Protein AF-0000000078664537 (afdb_homodimer)

pLDDT: mean 91.8, std 17.63, range [33.25, 98.94]

Organism: Nitrososphaera gargensis (strain Ga9.2) (NCBI:txid1237085)

Solvent-accessible surface area (backbone atoms only — not comparable to full-atom values): 22397 Å² total; per-residue (Å²): 135,81,82,78,78,78,77,76,77,75,71,75,71,73,67,76,76,74,75,72,78,74,46,28,39,30,35,32,40,77,57,47,43,33,28,43,50,56,51,42,24,48,52,51,14,68,76,68,73,48,90,51,52,49,76,69,45,50,44,78,62,48,54,82,74,40,102,52,52,70,68,54,54,52,50,44,54,52,47,36,38,66,76,41,39,88,70,39,44,57,61,47,87,64,51,12,57,48,40,43,51,43,37,71,75,53,34,43,36,33,36,40,38,68,59,52,76,89,34,45,37,36,52,47,49,45,38,56,75,52,49,51,53,61,38,28,43,37,34,37,64,56,86,74,57,70,58,78,54,96,54,39,33,38,39,37,46,54,64,82,59,46,74,70,51,50,84,90,34,45,62,37,37,34,63,46,52,36,40,69,87,58,88,64,95,46,67,32,81,42,66,66,54,46,51,73,74,102,136,79,81,77,78,78,78,75,76,74,72,73,71,72,68,76,74,74,74,73,77,74,47,29,39,30,34,32,41,77,55,47,44,33,27,42,50,56,51,40,24,48,52,50,14,68,74,69,72,47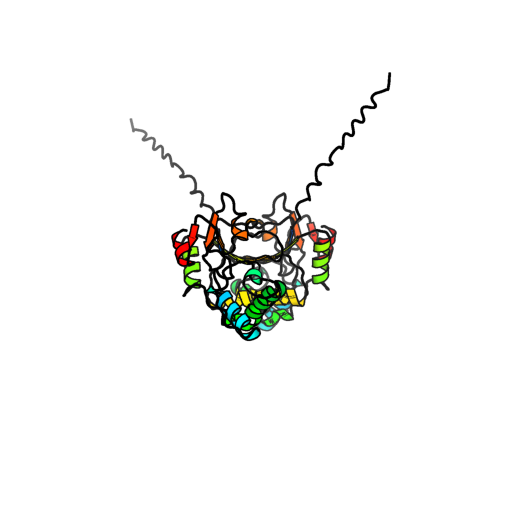,90,50,53,49,76,69,46,49,44,77,60,47,54,82,74,41,101,51,50,72,69,53,54,52,50,45,52,51,46,36,37,66,74,42,40,87,71,40,43,56,62,46,86,64,50,13,57,49,40,45,51,43,36,72,76,53,32,42,35,33,37,41,37,66,60,53,75,88,34,46,35,38,51,48,49,44,38,56,75,52,50,50,54,60,38,26,44,36,34,37,63,56,86,74,56,70,59,76,53,95,54,39,32,37,39,37,46,53,64,82,59,46,74,70,51,50,84,90,35,45,61,37,37,34,61,46,51,36,40,69,86,59,89,64,94,44,68,30,84,43,68,63,54,45,51,72,73,104

Nearest PDB structures (foldseek):
  3iru-assembly1_A  TM=6.437E-01  e=3.151E-05  Oleispira antarctica
  2ioh-assembly1_A  TM=5.961E-01  e=1.647E-04  Bacillus cereus
  4xru-assembly1_D  TM=5.757E-01  e=1.281E-03  Capnocytophaga gingivalis ATCC 33624
  6ux3-assembly1_C  TM=3.620E-01  e=1.830E-01  Enterobacter cloacae subsp. cloacae ATCC 13047
  6gsj-assembly2_2A  TM=4.538E-01  e=5.275E-01  Thermus thermophilus HB8

InterPro domains:
  IPR010708 5'(3')-deoxyribonucleotidase [PF06941] (25-198)
  IPR023214 HAD superfamily [G3DSA:3.40.50.1000] (74-198)
  IPR036412 HAD-like superfamily [SSF56784] (22-198)
  IPR052419 5'(3')-deoxyribonucleotidase-like [PTHR35134] (16-196)

Sequence (396 aa):
MLPIILLTTTTEGKAPKVTEAVKTVAIDVDSVLADVMLVWADEYSKRSGTRVTKKEIIRWDIPTVLPITPDTVYRYFSHVWKHRWREIPPTEPNIGDVTKRIHRKGYRISIITKRERPTVPYVAMWLDLHRVYADELLFIYDSVPKASYPFDVLIDDAPKNLVDITAPKSAILFNQPWNKDFEWPVRVNSLSEAEKLLMLPIILLTTTTEGKAPKVTEAVKTVAIDVDSVLADVMLVWADEYSKRSGTRVTKKEIIRWDIPTVLPITPDTVYRYFSHVWKHRWREIPPTEPNIGDVTKRIHRKGYRISIITKRERPTVPYVAMWLDLHRVYADELLFIYDSVPKASYPFDVLIDDAPKNLVDITAPKSAILFNQPWNKDFEWPVRVNSLSEAEKLL

Structure (mmCIF, N/CA/C/O backbone):
data_AF-0000000078664537-model_v1
#
loop_
_entity.id
_entity.type
_entity.pdbx_description
1 polymer 'Uncharacterized protein'
#
loop_
_atom_site.group_PDB
_atom_site.id
_atom_site.type_symbol
_atom_site.label_atom_id
_atom_site.label_alt_id
_atom_site.label_comp_id
_atom_site.label_asym_id
_atom_site.label_entity_id
_atom_site.label_seq_id
_atom_site.pdbx_PDB_ins_code
_atom_site.Cartn_x
_atom_site.Cartn_y
_atom_site.Cartn_z
_atom_site.occupancy
_atom_site.B_iso_or_equiv
_atom_site.auth_seq_id
_atom_site.auth_comp_id
_atom_site.auth_asym_id
_atom_site.auth_atom_id
_atom_site.pdbx_PDB_model_num
ATOM 1 N N . MET A 1 1 ? 23.266 47.562 -56.031 1 33.25 1 MET A N 1
ATOM 2 C CA . MET A 1 1 ? 22.016 46.938 -55.625 1 33.25 1 MET A CA 1
ATOM 3 C C . MET A 1 1 ? 22.297 45.719 -54.75 1 33.25 1 MET A C 1
ATOM 5 O O . MET A 1 1 ? 22.906 44.75 -55.188 1 33.25 1 MET A O 1
ATOM 9 N N . LEU A 1 2 ? 22.531 45.938 -53.406 1 41.75 2 LEU A N 1
ATOM 10 C CA . LEU A 1 2 ? 22.938 44.969 -52.375 1 41.75 2 LEU A CA 1
ATOM 11 C C . LEU A 1 2 ? 21.828 43.938 -52.156 1 41.75 2 LEU A C 1
ATOM 13 O O . LEU A 1 2 ? 20.672 44.312 -51.969 1 41.75 2 LEU A O 1
ATOM 17 N N . PRO A 1 3 ? 22.031 42.719 -52.625 1 41.09 3 PRO A N 1
ATOM 18 C CA . PRO A 1 3 ? 21.016 41.656 -52.469 1 41.09 3 PRO A CA 1
ATOM 19 C C . PRO A 1 3 ? 20.578 41.438 -51.031 1 41.09 3 PRO A C 1
ATOM 21 O O . PRO A 1 3 ? 21.422 41.438 -50.125 1 41.09 3 PRO A O 1
ATOM 24 N N . ILE A 1 4 ? 19.422 41.938 -50.625 1 41.34 4 ILE A N 1
ATOM 25 C CA . ILE A 1 4 ? 18.781 41.719 -49.344 1 41.34 4 ILE A CA 1
ATOM 26 C C . ILE A 1 4 ? 18.578 40.219 -49.125 1 41.34 4 ILE A C 1
ATOM 28 O O . ILE A 1 4 ? 17.859 39.562 -49.875 1 41.34 4 ILE A O 1
ATOM 32 N N . ILE A 1 5 ? 19.609 39.5 -48.688 1 37.53 5 ILE A N 1
ATOM 33 C CA . ILE A 1 5 ? 19.484 38.125 -48.281 1 37.53 5 ILE A CA 1
ATOM 34 C C . ILE A 1 5 ? 18.422 38 -47.188 1 37.53 5 ILE A C 1
ATOM 36 O O . ILE A 1 5 ? 18.547 38.562 -46.094 1 37.53 5 ILE A O 1
ATOM 40 N N . LEU A 1 6 ? 17.141 37.875 -47.594 1 35.28 6 LEU A N 1
ATOM 41 C CA . LEU A 1 6 ? 16.062 37.5 -46.656 1 35.28 6 LEU A CA 1
ATOM 42 C C . LEU A 1 6 ? 16.359 36.188 -45.969 1 35.28 6 LEU A C 1
ATOM 44 O O . LEU A 1 6 ? 16.438 35.156 -46.594 1 35.28 6 LEU A O 1
ATOM 48 N N . LEU A 1 7 ? 17.172 36.188 -44.875 1 34.5 7 LEU A N 1
ATOM 49 C CA . LEU A 1 7 ? 17.344 35.031 -44.031 1 34.5 7 LEU A CA 1
ATOM 50 C C . LEU A 1 7 ? 16.031 34.625 -43.375 1 34.5 7 LEU A C 1
ATOM 52 O O . LEU A 1 7 ? 15.508 35.375 -42.531 1 34.5 7 LEU A O 1
ATOM 56 N N . THR A 1 8 ? 15.078 34.094 -44.094 1 38.66 8 THR A N 1
ATOM 57 C CA . THR A 1 8 ? 13.914 33.5 -43.438 1 38.66 8 THR A CA 1
ATOM 58 C C . THR A 1 8 ? 14.344 32.344 -42.531 1 38.66 8 THR A C 1
ATOM 60 O O . THR A 1 8 ? 14.828 31.312 -43 1 38.66 8 THR A O 1
ATOM 63 N N . THR A 1 9 ? 14.961 32.594 -41.375 1 38.84 9 THR A N 1
ATOM 64 C CA . THR A 1 9 ? 15.172 31.547 -40.375 1 38.84 9 THR A CA 1
ATOM 65 C C . THR A 1 9 ? 13.836 30.953 -39.938 1 38.84 9 THR A C 1
ATOM 67 O O . THR A 1 9 ? 13.047 31.625 -39.25 1 38.84 9 THR A O 1
ATOM 70 N N . THR A 1 10 ? 13.125 30.172 -40.781 1 40.28 10 THR A N 1
ATOM 71 C CA . THR A 1 10 ? 12.016 29.359 -40.281 1 40.28 10 THR A CA 1
ATOM 72 C C . THR A 1 10 ? 12.477 28.422 -39.156 1 40.28 10 THR A C 1
ATOM 74 O O . THR A 1 10 ? 13.266 27.5 -39.406 1 40.28 10 THR A O 1
ATOM 77 N N . THR A 1 11 ? 12.82 28.969 -38.031 1 38.31 11 THR A N 1
ATOM 78 C CA . THR A 1 11 ? 12.977 28.062 -36.906 1 38.31 11 THR A CA 1
ATOM 79 C C . THR A 1 11 ? 11.734 27.188 -36.719 1 38.31 11 THR A C 1
ATOM 81 O O . THR A 1 11 ? 10.648 27.703 -36.438 1 38.31 11 THR A O 1
ATOM 84 N N . GLU A 1 12 ? 11.555 26.172 -37.594 1 40.75 12 GLU A N 1
ATOM 85 C CA . GLU A 1 12 ? 10.617 25.109 -37.25 1 40.75 12 GLU A CA 1
ATOM 86 C C . GLU A 1 12 ? 10.766 24.688 -35.781 1 40.75 12 GLU A C 1
ATOM 88 O O . GLU A 1 12 ? 11.82 24.188 -35.406 1 40.75 12 GLU A O 1
ATOM 93 N N . GLY A 1 13 ? 10.273 25.516 -34.906 1 34.81 13 GLY A N 1
ATOM 94 C CA . GLY A 1 13 ? 10.164 25.062 -33.531 1 34.81 13 GLY A CA 1
ATOM 95 C C . GLY A 1 13 ? 9.641 23.641 -33.438 1 34.81 13 GLY A C 1
ATOM 96 O O . GLY A 1 13 ? 8.531 23.344 -33.875 1 34.81 13 GLY A O 1
ATOM 97 N N . LYS A 1 14 ? 10.586 22.609 -33.531 1 35.78 14 LYS A N 1
ATOM 98 C CA . LYS A 1 14 ? 10.156 21.25 -33.188 1 35.78 14 LYS A CA 1
ATOM 99 C C . LYS A 1 14 ? 9.211 21.266 -32 1 35.78 14 LYS A C 1
ATOM 101 O O . LYS A 1 14 ? 9.516 21.875 -30.969 1 35.78 14 LYS A O 1
ATOM 106 N N . ALA A 1 15 ? 7.98 20.938 -32.219 1 41.31 15 ALA A N 1
ATOM 107 C CA . ALA A 1 15 ? 6.992 20.75 -31.156 1 41.31 15 ALA A CA 1
ATOM 108 C C . ALA A 1 15 ? 7.613 20.078 -29.938 1 41.31 15 ALA A C 1
ATOM 110 O O . ALA A 1 15 ? 8.469 19.203 -30.062 1 41.31 15 ALA A O 1
ATOM 111 N N . PRO A 1 16 ? 7.594 20.594 -28.828 1 39.12 16 PRO A N 1
ATOM 112 C CA . PRO A 1 16 ? 8.133 19.875 -27.672 1 39.12 16 PRO A CA 1
ATOM 113 C C . PRO A 1 16 ? 7.84 18.391 -27.703 1 39.12 16 PRO A C 1
ATOM 115 O O . PRO A 1 16 ? 6.777 17.969 -28.172 1 39.12 16 PRO A O 1
ATOM 118 N N . LYS A 1 17 ? 8.828 17.516 -27.891 1 37.84 17 LYS A N 1
ATOM 119 C CA . LYS A 1 17 ? 8.672 16.078 -27.781 1 37.84 17 LYS A CA 1
ATOM 120 C C . LYS A 1 17 ? 7.625 15.719 -26.734 1 37.84 17 LYS A C 1
ATOM 122 O O . LYS A 1 17 ? 7.754 16.094 -25.562 1 37.84 17 LYS A O 1
ATOM 127 N N . VAL A 1 18 ? 6.379 15.531 -27.016 1 40.03 18 VAL A N 1
ATOM 128 C CA . VAL A 1 18 ? 5.379 14.961 -26.125 1 40.03 18 VAL A CA 1
ATOM 129 C C . VAL A 1 18 ? 6.035 13.938 -25.188 1 40.03 18 VAL A C 1
ATOM 131 O O . VAL A 1 18 ? 6.562 12.922 -25.656 1 40.03 18 VAL A O 1
ATOM 134 N N . THR A 1 19 ? 6.723 14.258 -24.141 1 47.75 19 THR A N 1
ATOM 135 C CA . THR A 1 19 ? 7.281 13.289 -23.203 1 47.75 19 THR A CA 1
ATOM 136 C C . THR A 1 19 ? 6.312 12.133 -22.969 1 47.75 19 THR A C 1
ATOM 138 O O . THR A 1 19 ? 5.164 12.344 -22.594 1 47.75 19 THR A O 1
ATOM 141 N N . GLU A 1 20 ? 6.34 11.156 -23.812 1 57.5 20 GLU A N 1
ATOM 142 C CA . GLU A 1 20 ? 5.484 9.977 -23.719 1 57.5 20 GLU A CA 1
ATOM 143 C C . GLU A 1 20 ? 5.25 9.578 -22.266 1 57.5 20 GLU A C 1
ATOM 145 O O . GLU A 1 20 ? 6.176 9.594 -21.453 1 57.5 20 GLU A O 1
ATOM 150 N N . ALA A 1 21 ? 3.967 9.547 -21.797 1 73.69 21 ALA A N 1
ATOM 151 C CA . ALA A 1 21 ? 3.566 9.188 -20.438 1 73.69 21 ALA A CA 1
ATOM 152 C C . ALA A 1 21 ? 4.223 7.887 -20 1 73.69 21 ALA A C 1
ATOM 154 O O . ALA A 1 21 ? 4.293 6.926 -20.781 1 73.69 21 ALA A O 1
ATOM 155 N N . VAL A 1 22 ? 5 7.867 -18.891 1 89.25 22 VAL A N 1
ATOM 156 C CA . VAL A 1 22 ? 5.656 6.703 -18.312 1 89.25 22 VAL A CA 1
ATOM 157 C C . VAL A 1 22 ? 4.637 5.586 -18.094 1 89.25 22 VAL A C 1
ATOM 159 O O . VAL A 1 22 ? 3.576 5.812 -17.5 1 89.25 22 VAL A O 1
ATOM 162 N N . LYS A 1 23 ? 4.887 4.426 -18.781 1 97.19 23 LYS A N 1
ATOM 163 C CA . LYS A 1 23 ? 4.008 3.275 -18.609 1 97.19 23 LYS A CA 1
ATOM 164 C C . LYS A 1 23 ? 4.266 2.58 -17.281 1 97.19 23 LYS A C 1
ATOM 166 O O . LYS A 1 23 ? 5.402 2.537 -16.797 1 97.19 23 LYS A O 1
ATOM 171 N N . THR A 1 24 ? 3.248 2.041 -16.719 1 98.56 24 THR A N 1
ATOM 172 C CA . THR A 1 24 ? 3.338 1.358 -15.43 1 98.56 24 THR A CA 1
ATOM 173 C C . THR A 1 24 ? 3.129 -0.144 -15.594 1 98.56 24 THR A C 1
ATOM 175 O O . THR A 1 24 ? 2.176 -0.575 -16.25 1 98.56 24 THR A O 1
ATOM 178 N N . VAL A 1 25 ? 4.027 -0.93 -15.031 1 98.88 25 VAL A N 1
ATOM 179 C CA . VAL A 1 25 ? 3.877 -2.375 -14.891 1 98.88 25 VAL A CA 1
ATOM 180 C C . VAL A 1 25 ? 3.473 -2.719 -13.461 1 98.88 25 VAL A C 1
ATOM 182 O O . VAL A 1 25 ? 4.199 -2.406 -12.508 1 98.88 25 VAL A O 1
ATOM 185 N N . ALA A 1 26 ? 2.301 -3.322 -13.344 1 98.88 26 ALA A N 1
ATOM 186 C CA . ALA A 1 26 ? 1.853 -3.83 -12.047 1 98.88 26 ALA A CA 1
ATOM 187 C C . ALA A 1 26 ? 2.24 -5.297 -11.867 1 98.88 26 ALA A C 1
ATOM 189 O O . ALA A 1 26 ? 2.016 -6.117 -12.766 1 98.88 26 ALA A O 1
ATOM 190 N N . ILE A 1 27 ? 2.844 -5.625 -10.719 1 98.94 27 ILE A N 1
ATOM 191 C CA . ILE A 1 27 ? 3.346 -6.969 -10.477 1 98.94 27 ILE A CA 1
ATOM 192 C C . ILE A 1 27 ? 2.732 -7.52 -9.188 1 98.94 27 ILE A C 1
ATOM 194 O O . ILE A 1 27 ? 2.832 -6.895 -8.125 1 98.94 27 ILE A O 1
ATOM 198 N N . ASP A 1 28 ? 2.127 -8.648 -9.344 1 98.94 28 ASP A N 1
ATOM 199 C CA . ASP A 1 28 ? 1.604 -9.352 -8.172 1 98.94 28 ASP A CA 1
ATOM 200 C C . ASP A 1 28 ? 2.736 -9.891 -7.305 1 98.94 28 ASP A C 1
ATOM 202 O O . ASP A 1 28 ? 3.869 -10.031 -7.77 1 98.94 28 ASP A O 1
ATOM 206 N N . VAL A 1 29 ? 2.379 -10.227 -5.992 1 98.94 29 VAL A N 1
ATOM 207 C CA . VAL A 1 29 ? 3.4 -10.664 -5.047 1 98.94 29 VAL A CA 1
ATOM 208 C C . VAL A 1 29 ? 3.416 -12.195 -4.977 1 98.94 29 VAL A C 1
ATOM 210 O O . VAL A 1 29 ? 4.383 -12.828 -5.395 1 98.94 29 VAL A O 1
ATOM 213 N N . ASP A 1 30 ? 2.289 -12.758 -4.555 1 98.81 30 ASP A N 1
ATOM 214 C CA . ASP A 1 30 ? 2.236 -14.203 -4.328 1 98.81 30 ASP A CA 1
ATOM 215 C C . ASP A 1 30 ? 2.344 -14.969 -5.641 1 98.81 30 ASP A C 1
ATOM 217 O O . ASP A 1 30 ? 1.518 -14.789 -6.539 1 98.81 30 ASP A O 1
ATOM 221 N N . SER A 1 31 ? 3.418 -15.82 -5.719 1 98.81 31 SER A N 1
ATOM 222 C CA . SER A 1 31 ? 3.619 -16.781 -6.805 1 98.81 31 SER A CA 1
ATOM 223 C C . SER A 1 31 ? 3.982 -16.062 -8.102 1 98.81 31 SER A C 1
ATOM 225 O O . SER A 1 31 ? 4.008 -16.688 -9.172 1 98.81 31 SER A O 1
ATOM 227 N N . VAL A 1 32 ? 4.234 -14.766 -7.98 1 98.94 32 VAL A N 1
ATOM 228 C CA . VAL A 1 32 ? 4.828 -14.016 -9.078 1 98.94 32 VAL A CA 1
ATOM 229 C C . VAL A 1 32 ? 6.211 -13.508 -8.672 1 98.94 32 VAL A C 1
ATOM 231 O O . VAL A 1 32 ? 7.219 -13.859 -9.289 1 98.94 32 VAL A O 1
ATOM 234 N N . LEU A 1 33 ? 6.254 -12.719 -7.598 1 98.94 33 LEU A N 1
ATOM 235 C CA . LEU A 1 33 ? 7.543 -12.352 -7.02 1 98.94 33 LEU A CA 1
ATOM 236 C C . LEU A 1 33 ? 8.008 -13.398 -6.016 1 98.94 33 LEU A C 1
ATOM 238 O O . LEU A 1 33 ? 9.117 -13.93 -6.137 1 98.94 33 LEU A O 1
ATOM 242 N N . ALA A 1 34 ? 7.156 -13.672 -5.062 1 98.94 34 ALA A N 1
ATOM 243 C CA . ALA A 1 34 ? 7.453 -14.578 -3.957 1 98.94 34 ALA A CA 1
ATOM 244 C C . ALA A 1 34 ? 6.887 -15.977 -4.219 1 98.94 34 ALA A C 1
ATOM 246 O O . ALA A 1 34 ? 5.684 -16.125 -4.434 1 98.94 34 ALA A O 1
ATOM 247 N N . ASP A 1 35 ? 7.703 -16.922 -4.184 1 98.81 35 ASP A N 1
ATOM 248 C CA . ASP A 1 35 ? 7.23 -18.281 -4.371 1 98.81 35 ASP A CA 1
ATOM 249 C C . ASP A 1 35 ? 6.652 -18.844 -3.078 1 98.81 35 ASP A C 1
ATOM 251 O O . ASP A 1 35 ? 7.145 -19.859 -2.559 1 98.81 35 ASP A O 1
ATOM 255 N N . VAL A 1 36 ? 5.605 -18.297 -2.648 1 98.81 36 VAL A N 1
ATOM 256 C CA . VAL A 1 36 ? 5.016 -18.531 -1.337 1 98.81 36 VAL A CA 1
ATOM 257 C C . VAL A 1 36 ?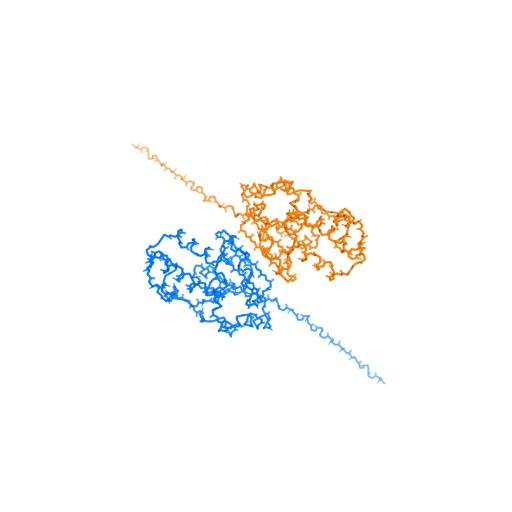 4.461 -19.953 -1.275 1 98.81 36 VAL A C 1
ATOM 259 O O . VAL A 1 36 ? 4.465 -20.594 -0.216 1 98.81 36 VAL A O 1
ATOM 262 N N . MET A 1 37 ? 4.059 -20.516 -2.4 1 98.69 37 MET A N 1
ATOM 263 C CA . MET A 1 37 ? 3.375 -21.812 -2.406 1 98.69 37 MET A CA 1
ATOM 264 C C . MET A 1 37 ? 4.348 -22.938 -2.092 1 98.69 37 MET A C 1
ATOM 266 O O . MET A 1 37 ? 3.932 -24.031 -1.697 1 98.69 37 MET A O 1
ATOM 270 N N . LEU A 1 38 ? 5.637 -22.719 -2.285 1 98.62 38 LEU A N 1
ATOM 271 C CA . LEU A 1 38 ? 6.621 -23.688 -1.819 1 98.62 38 LEU A CA 1
ATOM 272 C C . LEU A 1 38 ? 6.539 -23.859 -0.307 1 98.62 38 LEU A C 1
ATOM 274 O O . LEU A 1 38 ? 6.496 -25 0.191 1 98.62 38 LEU A O 1
ATOM 278 N N . VAL A 1 39 ? 6.52 -22.734 0.369 1 98.75 39 VAL A N 1
ATOM 279 C CA . VAL A 1 39 ? 6.496 -22.766 1.828 1 98.75 39 VAL A CA 1
ATOM 280 C C . VAL A 1 39 ? 5.102 -23.141 2.316 1 98.75 39 VAL A C 1
ATOM 282 O O . VAL A 1 39 ? 4.961 -23.828 3.332 1 98.75 39 VAL A O 1
ATOM 285 N N . TRP A 1 40 ? 4.059 -22.688 1.606 1 98.75 40 TRP A N 1
ATOM 286 C CA . TRP A 1 40 ? 2.684 -23.047 1.935 1 98.75 40 TRP A CA 1
ATOM 287 C C . TRP A 1 40 ? 2.482 -24.562 1.875 1 98.75 40 TRP A C 1
ATOM 289 O O . TRP A 1 40 ? 1.916 -25.156 2.797 1 98.75 40 TRP A O 1
ATOM 299 N N . ALA A 1 41 ? 2.961 -25.219 0.798 1 98.56 41 ALA A N 1
ATOM 300 C CA . ALA A 1 41 ? 2.844 -26.656 0.639 1 98.56 41 ALA A CA 1
ATOM 301 C C . ALA A 1 41 ? 3.596 -27.391 1.745 1 98.56 41 ALA A C 1
ATOM 303 O O . ALA A 1 41 ? 3.121 -28.406 2.256 1 98.56 41 ALA A O 1
ATOM 304 N N . ASP A 1 42 ? 4.711 -26.891 2.07 1 98.5 42 ASP A N 1
ATOM 305 C CA . ASP A 1 42 ? 5.48 -27.453 3.172 1 98.5 42 ASP A CA 1
ATOM 306 C C . ASP A 1 42 ? 4.703 -27.375 4.484 1 98.5 42 ASP A C 1
ATOM 308 O O . ASP A 1 42 ? 4.652 -28.344 5.246 1 98.5 42 ASP A O 1
ATOM 312 N N . GLU A 1 43 ? 4.109 -26.203 4.758 1 98.38 43 GLU A N 1
ATOM 313 C CA . GLU A 1 43 ? 3.303 -26.016 5.961 1 98.38 43 GLU A CA 1
ATOM 314 C C . GLU A 1 43 ? 2.125 -26.984 5.996 1 98.38 43 GLU A C 1
ATOM 316 O O . GLU A 1 43 ? 1.841 -27.578 7.035 1 98.38 43 GLU A O 1
ATOM 321 N N . TYR A 1 44 ? 1.416 -27.094 4.895 1 98.44 44 TYR A N 1
ATOM 322 C CA . TYR A 1 44 ? 0.307 -28.047 4.785 1 98.44 44 TYR A CA 1
ATOM 323 C C . TYR A 1 44 ? 0.766 -29.469 5.082 1 98.44 44 TYR A C 1
ATOM 325 O O . TYR A 1 44 ? 0.11 -30.188 5.832 1 98.44 44 TYR A O 1
ATOM 333 N N . SER A 1 45 ? 1.909 -29.859 4.516 1 98.12 45 SER A N 1
ATOM 334 C CA . SER A 1 45 ? 2.449 -31.203 4.699 1 98.12 45 SER A CA 1
ATOM 335 C C . SER A 1 45 ? 2.758 -31.484 6.168 1 98.12 45 SER A C 1
ATOM 337 O O . SER A 1 45 ? 2.395 -32.531 6.699 1 98.12 45 SER A O 1
ATOM 339 N N . LYS A 1 46 ? 3.354 -30.562 6.828 1 97.38 46 LYS A N 1
ATOM 340 C CA . LYS A 1 46 ? 3.707 -30.703 8.242 1 97.38 46 LYS A CA 1
ATOM 341 C C . LYS A 1 46 ? 2.463 -30.891 9.102 1 97.38 46 LYS A C 1
ATOM 343 O O . LYS A 1 46 ? 2.428 -31.75 9.977 1 97.38 46 LYS A O 1
ATOM 348 N N . ARG A 1 47 ? 1.463 -30.141 8.82 1 96.94 47 ARG A N 1
ATOM 349 C CA . ARG A 1 47 ? 0.267 -30.125 9.656 1 96.94 47 ARG A CA 1
ATOM 350 C C . ARG A 1 47 ? -0.609 -31.344 9.375 1 96.94 47 ARG A C 1
ATOM 352 O O . ARG A 1 47 ? -1.266 -31.875 10.281 1 96.94 47 ARG A O 1
ATOM 359 N N . SER A 1 48 ? -0.634 -31.766 8.141 1 96.06 48 SER A N 1
ATOM 360 C CA . SER A 1 48 ? -1.526 -32.844 7.742 1 96.06 48 SER A CA 1
ATOM 361 C C . SER A 1 48 ? -0.837 -34.188 7.852 1 96.06 48 SER A C 1
ATOM 363 O O . SER A 1 48 ? -1.493 -35.25 7.801 1 96.06 48 SER A O 1
ATOM 365 N N . GLY A 1 49 ? 0.434 -34.156 7.922 1 96.12 49 GLY A N 1
ATOM 366 C CA . GLY A 1 49 ? 1.173 -35.406 7.949 1 96.12 49 GLY A CA 1
ATOM 367 C C . GLY A 1 49 ? 1.274 -36.062 6.59 1 96.12 49 GLY A C 1
ATOM 368 O O . GLY A 1 49 ? 1.415 -37.312 6.496 1 96.12 49 GLY A O 1
ATOM 369 N N . THR A 1 50 ? 1.069 -35.312 5.598 1 95.81 50 THR A N 1
ATOM 370 C CA . THR A 1 50 ? 1.201 -35.781 4.227 1 95.81 50 THR A CA 1
ATOM 371 C C . THR A 1 50 ? 2.377 -35.094 3.527 1 95.81 50 THR A C 1
ATOM 373 O O . THR A 1 50 ? 3.055 -34.25 4.117 1 95.81 50 THR A O 1
ATOM 376 N N . ARG A 1 51 ? 2.664 -35.625 2.377 1 95.88 51 ARG A N 1
ATOM 377 C CA . ARG A 1 51 ? 3.709 -35 1.567 1 95.88 51 ARG A CA 1
ATOM 378 C C . ARG A 1 51 ? 3.125 -34.375 0.298 1 95.88 51 ARG A C 1
ATOM 380 O O . ARG A 1 51 ? 2.877 -35.094 -0.682 1 95.88 51 ARG A O 1
ATOM 387 N N . VAL A 1 52 ? 2.828 -33.188 0.32 1 97 52 VAL A N 1
ATOM 388 C CA . VAL A 1 52 ? 2.289 -32.438 -0.813 1 97 52 VAL A CA 1
ATOM 389 C C . VAL A 1 52 ? 3.295 -31.391 -1.262 1 97 52 VAL A C 1
ATOM 391 O O . VAL A 1 52 ? 3.912 -30.719 -0.431 1 97 52 VAL A O 1
ATOM 394 N N . THR A 1 53 ? 3.52 -31.344 -2.576 1 97.81 53 THR A N 1
ATOM 395 C CA . THR A 1 53 ? 4.398 -30.312 -3.131 1 97.81 53 THR A CA 1
ATOM 396 C C . THR A 1 53 ? 3.6 -29.297 -3.926 1 97.81 53 THR A C 1
ATOM 398 O O . THR A 1 53 ? 2.424 -29.5 -4.223 1 97.81 53 THR A O 1
ATOM 401 N N . LYS A 1 54 ? 4.234 -28.172 -4.234 1 98.19 54 LYS A N 1
ATOM 402 C CA . LYS A 1 54 ? 3.623 -27.109 -5.027 1 98.19 54 LYS A CA 1
ATOM 403 C C . LYS A 1 54 ? 3.098 -27.641 -6.352 1 98.19 54 LYS A C 1
ATOM 405 O O . LYS A 1 54 ? 2.025 -27.25 -6.812 1 98.19 54 LYS A O 1
ATOM 410 N N . LYS A 1 55 ? 3.779 -28.625 -6.922 1 97.62 55 LYS A N 1
ATOM 411 C CA . LYS A 1 55 ? 3.439 -29.156 -8.242 1 97.62 55 LYS A CA 1
ATOM 412 C C . LYS A 1 55 ? 2.08 -29.859 -8.219 1 97.62 55 LYS A C 1
ATOM 414 O O . LYS A 1 55 ? 1.418 -29.969 -9.25 1 97.62 55 LYS A O 1
ATOM 419 N N . GLU A 1 56 ? 1.693 -30.281 -7.062 1 97.31 56 GLU A N 1
ATOM 420 C CA . GLU A 1 56 ? 0.449 -31.031 -6.938 1 97.31 56 GLU A CA 1
ATOM 421 C C . GLU A 1 56 ? -0.747 -30.094 -6.773 1 97.31 56 GLU A C 1
ATOM 423 O O . GLU A 1 56 ? -1.896 -30.531 -6.891 1 97.31 56 GLU A O 1
ATOM 428 N N . ILE A 1 57 ? -0.518 -28.859 -6.508 1 97.94 57 ILE A N 1
ATOM 429 C CA . ILE A 1 57 ? -1.592 -27.875 -6.391 1 97.94 57 ILE A CA 1
ATOM 430 C C . ILE A 1 57 ? -1.929 -27.312 -7.77 1 97.94 57 ILE A C 1
ATOM 432 O O . ILE A 1 57 ? -1.427 -26.25 -8.156 1 97.94 57 ILE A O 1
ATOM 436 N N . ILE A 1 58 ? -2.863 -27.953 -8.469 1 97.56 58 ILE A N 1
ATOM 437 C CA . ILE A 1 58 ? -3.002 -27.734 -9.898 1 97.56 58 ILE A CA 1
ATOM 438 C C . ILE A 1 58 ? -4.258 -26.906 -10.18 1 97.56 58 ILE A C 1
ATOM 440 O O . ILE A 1 58 ? -4.625 -26.703 -11.336 1 97.56 58 ILE A O 1
ATOM 444 N N . ARG A 1 59 ? -4.969 -26.484 -9.086 1 96.94 59 ARG A N 1
ATOM 445 C CA . ARG A 1 59 ? -6.145 -25.641 -9.227 1 96.94 59 ARG A CA 1
ATOM 446 C C . ARG A 1 59 ? -6.066 -24.438 -8.289 1 96.94 59 ARG A C 1
ATOM 448 O O . ARG A 1 59 ? -5.57 -24.547 -7.168 1 96.94 59 ARG A O 1
ATOM 455 N N . TRP A 1 60 ? -6.609 -23.359 -8.758 1 94.75 60 TRP A N 1
ATOM 456 C CA . TRP A 1 60 ? -6.672 -22.156 -7.934 1 94.75 60 TRP A CA 1
ATOM 457 C C . TRP A 1 60 ? -7.465 -22.406 -6.656 1 94.75 60 TRP A C 1
ATOM 459 O O . TRP A 1 60 ? -7.086 -21.938 -5.582 1 94.75 60 TRP A O 1
ATOM 469 N N . ASP A 1 61 ? -8.609 -23.078 -6.957 1 95.69 61 ASP A N 1
ATOM 470 C CA . ASP A 1 61 ? -9.43 -23.438 -5.809 1 95.69 61 ASP A CA 1
ATOM 471 C C . ASP A 1 61 ? -8.836 -24.641 -5.07 1 95.69 61 ASP A C 1
ATOM 473 O O . ASP A 1 61 ? -9.258 -25.781 -5.273 1 95.69 61 ASP A O 1
ATOM 477 N N . ILE A 1 62 ? -8.008 -24.453 -4.102 1 97.56 62 ILE A N 1
ATOM 478 C CA . ILE A 1 62 ? -7.152 -25.438 -3.463 1 97.56 62 ILE A CA 1
ATOM 479 C C . ILE A 1 62 ? -8.008 -26.516 -2.805 1 97.56 62 ILE A C 1
ATOM 481 O O . ILE A 1 62 ? -7.684 -27.703 -2.863 1 97.56 62 ILE A O 1
ATOM 485 N N . PRO A 1 63 ? -9.18 -26.188 -2.256 1 97.69 63 PRO A N 1
ATOM 486 C CA . PRO A 1 63 ? -10.016 -27.219 -1.607 1 97.69 63 PRO A CA 1
ATOM 487 C C . PRO A 1 63 ? -10.523 -28.266 -2.586 1 97.69 63 PRO A C 1
ATOM 489 O O . PRO A 1 63 ? -11.008 -29.328 -2.164 1 97.69 63 PRO A O 1
ATOM 492 N N . THR A 1 64 ? -10.422 -28.016 -3.852 1 97.31 64 THR A N 1
ATOM 493 C CA . THR A 1 64 ? -10.805 -29.016 -4.84 1 97.31 64 THR A CA 1
ATOM 494 C C . THR A 1 64 ? -9.664 -30 -5.098 1 97.31 64 THR A C 1
ATOM 496 O O . THR A 1 64 ? -9.867 -31.047 -5.707 1 97.31 64 THR A O 1
ATOM 499 N N . VAL A 1 65 ? -8.461 -29.703 -4.582 1 96.94 65 VAL A N 1
ATOM 500 C CA . VAL A 1 65 ? -7.266 -30.516 -4.793 1 96.94 65 VAL A CA 1
ATOM 501 C C . VAL A 1 65 ? -6.867 -31.203 -3.486 1 96.94 65 VAL A C 1
ATOM 503 O O . VAL A 1 65 ? -6.449 -32.344 -3.492 1 96.94 65 VAL A O 1
ATOM 506 N N . LEU A 1 66 ? -7.031 -30.453 -2.389 1 97.44 66 LEU A N 1
ATOM 507 C CA . LEU A 1 66 ? -6.648 -30.922 -1.062 1 97.44 66 LEU A CA 1
ATOM 508 C C . LEU A 1 66 ? -7.844 -30.922 -0.117 1 97.44 66 LEU A C 1
ATOM 510 O O . LEU A 1 66 ? -8.727 -30.078 -0.234 1 97.44 66 LEU A O 1
ATOM 514 N N . PRO A 1 67 ? -7.848 -31.875 0.83 1 96.94 67 PRO A N 1
ATOM 515 C CA . PRO A 1 67 ? -8.961 -31.969 1.773 1 96.94 67 PRO A CA 1
ATOM 516 C C . PRO A 1 67 ? -8.891 -30.922 2.887 1 96.94 67 PRO A C 1
ATOM 518 O O . PRO A 1 67 ? -8.734 -31.281 4.059 1 96.94 67 PRO A O 1
ATOM 521 N N . ILE A 1 68 ? -9.07 -29.656 2.551 1 96.88 68 ILE A N 1
ATOM 522 C CA . ILE A 1 68 ? -9.023 -28.547 3.498 1 96.88 68 ILE A CA 1
ATOM 523 C C . ILE A 1 68 ? -10.109 -27.531 3.146 1 96.88 68 ILE A C 1
ATOM 525 O O . ILE A 1 68 ? -10.633 -27.531 2.029 1 96.88 68 ILE A O 1
ATOM 529 N N . THR A 1 69 ? -10.477 -26.719 4.102 1 97.5 69 THR A N 1
ATOM 530 C CA . THR A 1 69 ? -11.492 -25.703 3.887 1 97.5 69 THR A CA 1
ATOM 531 C C . THR A 1 69 ? -10.859 -24.422 3.35 1 97.5 69 THR A C 1
ATOM 533 O O . THR A 1 69 ? -9.664 -24.188 3.521 1 97.5 69 THR A O 1
ATOM 536 N N . PRO A 1 70 ? -11.672 -23.578 2.691 1 96.44 70 PRO A N 1
ATOM 537 C CA . PRO A 1 70 ? -11.156 -22.281 2.268 1 96.44 70 PRO A CA 1
ATOM 538 C C . PRO A 1 70 ? -10.57 -21.469 3.422 1 96.44 70 PRO A C 1
ATOM 540 O O . PRO A 1 70 ? -9.531 -20.812 3.262 1 96.44 70 PRO A O 1
ATOM 543 N N . ASP A 1 71 ? -11.219 -21.531 4.531 1 96.81 71 ASP A N 1
ATOM 544 C CA . ASP A 1 71 ? -10.727 -20.812 5.707 1 96.81 71 ASP A CA 1
ATOM 545 C C . ASP A 1 71 ? -9.328 -21.297 6.098 1 96.81 71 ASP A C 1
ATOM 547 O O . ASP A 1 71 ? -8.469 -20.484 6.457 1 96.81 71 ASP A O 1
ATOM 551 N N . THR A 1 72 ? -9.141 -22.594 6.012 1 97.31 72 THR A N 1
ATOM 552 C CA . THR A 1 72 ? -7.844 -23.156 6.363 1 97.31 72 THR A CA 1
ATOM 553 C C . THR A 1 72 ? -6.781 -22.734 5.355 1 97.31 72 THR A C 1
ATOM 555 O O . THR A 1 72 ? -5.633 -22.484 5.723 1 97.31 72 THR A O 1
ATOM 558 N N . VAL A 1 73 ? -7.148 -22.672 4.098 1 97.38 73 VAL A N 1
ATOM 559 C CA . VAL A 1 73 ? -6.23 -22.203 3.068 1 97.38 73 VAL A CA 1
ATOM 560 C C . VAL A 1 73 ? -5.715 -20.812 3.432 1 97.38 73 VAL A C 1
ATOM 562 O O . VAL A 1 73 ? -4.504 -20.578 3.453 1 97.38 73 VAL A O 1
ATOM 565 N N . TYR A 1 74 ? -6.605 -19.922 3.789 1 95.62 74 TYR A N 1
ATOM 566 C CA . TYR A 1 74 ? -6.273 -18.547 4.137 1 95.62 74 TYR A CA 1
ATOM 567 C C . TYR A 1 74 ? -5.402 -18.5 5.387 1 95.62 74 TYR A C 1
ATOM 569 O O . TYR A 1 74 ? -4.449 -17.719 5.453 1 95.62 74 TYR A O 1
ATOM 577 N N . ARG A 1 75 ? -5.738 -19.312 6.348 1 96.62 75 ARG A N 1
ATOM 578 C CA . ARG A 1 75 ? -4.98 -19.344 7.594 1 96.62 75 ARG A CA 1
ATOM 579 C C . ARG A 1 75 ? -3.537 -19.766 7.348 1 96.62 75 ARG A C 1
ATOM 581 O O . ARG A 1 75 ? -2.615 -19.25 7.973 1 96.62 75 ARG A O 1
ATOM 588 N N . TYR A 1 76 ? -3.355 -20.719 6.438 1 97.56 76 TYR A N 1
ATOM 589 C CA . TYR A 1 76 ? -2.002 -21.156 6.133 1 97.56 76 TYR A CA 1
ATOM 590 C C . TYR A 1 76 ? -1.213 -20.062 5.422 1 97.56 76 TYR A C 1
ATOM 592 O O . TYR A 1 76 ? -0.028 -19.875 5.695 1 97.56 76 TYR A O 1
ATOM 600 N N . PHE A 1 77 ? -1.877 -19.359 4.5 1 97.69 77 PHE A N 1
ATOM 601 C CA . PHE A 1 77 ? -1.217 -18.234 3.855 1 97.69 77 PHE A CA 1
ATOM 602 C C . PHE A 1 77 ? -0.774 -17.203 4.887 1 97.69 77 PHE A C 1
ATOM 604 O O . PHE A 1 77 ? 0.377 -16.766 4.879 1 97.69 77 PHE A O 1
ATOM 611 N N . SER A 1 78 ? -1.681 -16.859 5.738 1 97.5 78 SER A N 1
ATOM 612 C CA . SER A 1 78 ? -1.394 -15.867 6.773 1 97.5 78 SER A CA 1
ATOM 613 C C . SER A 1 78 ? -0.257 -16.328 7.68 1 97.5 78 SER A C 1
ATOM 615 O O . SER A 1 78 ? 0.638 -15.555 8.008 1 97.5 78 SER A O 1
ATOM 617 N N . HIS A 1 79 ? -0.32 -17.609 8.07 1 98.38 79 HIS A N 1
ATOM 618 C CA . HIS A 1 79 ? 0.714 -18.172 8.93 1 98.38 79 HIS A CA 1
ATOM 619 C C . HIS A 1 79 ? 2.082 -18.125 8.25 1 98.38 79 HIS A C 1
ATOM 621 O O . HIS A 1 79 ? 3.072 -17.734 8.883 1 98.38 79 HIS A O 1
ATOM 627 N N . VAL A 1 80 ? 2.123 -18.5 7.035 1 98.75 80 VAL A N 1
ATOM 628 C CA . VAL A 1 80 ? 3.379 -18.531 6.293 1 98.75 80 VAL A CA 1
ATOM 629 C C . VAL A 1 80 ? 3.975 -17.125 6.223 1 98.75 80 VAL A C 1
ATOM 631 O O . VAL A 1 80 ? 5.152 -16.922 6.535 1 98.75 80 VAL A O 1
ATOM 634 N N . TRP A 1 81 ? 3.211 -16.156 5.926 1 98.69 81 TRP A N 1
ATOM 635 C CA . TRP A 1 81 ? 3.721 -14.789 5.812 1 98.69 81 TRP A CA 1
ATOM 636 C C . TRP A 1 81 ? 4.09 -14.234 7.184 1 98.69 81 TRP A C 1
ATOM 638 O O . TRP A 1 81 ? 5.09 -13.531 7.324 1 98.69 81 TRP A O 1
ATOM 648 N N . LYS A 1 82 ? 3.385 -14.531 8.141 1 98.25 82 LYS A N 1
ATOM 649 C CA . LYS A 1 82 ? 3.625 -13.961 9.469 1 98.25 82 LYS A CA 1
ATOM 650 C C . LYS A 1 82 ? 4.828 -14.617 10.141 1 98.25 82 LYS A C 1
ATOM 652 O O . LYS A 1 82 ? 5.594 -13.953 10.836 1 98.25 82 LYS A O 1
ATOM 657 N N . HIS A 1 83 ? 4.988 -15.922 9.844 1 98.5 83 HIS A N 1
ATOM 658 C CA . HIS A 1 83 ? 5.93 -16.641 10.695 1 98.5 83 HIS A CA 1
ATOM 659 C C . HIS A 1 83 ? 7.066 -17.25 9.875 1 98.5 83 HIS A C 1
ATOM 661 O O . HIS A 1 83 ? 8.102 -17.625 10.422 1 98.5 83 HIS A O 1
ATOM 667 N N . ARG A 1 84 ? 6.898 -17.297 8.555 1 98.75 84 ARG A N 1
ATOM 668 C CA . ARG A 1 84 ? 7.883 -18.016 7.75 1 98.75 84 ARG A CA 1
ATOM 669 C C . ARG A 1 84 ? 8.289 -17.203 6.527 1 98.75 84 ARG A C 1
ATOM 671 O O . ARG A 1 84 ? 8.789 -17.75 5.543 1 98.75 84 ARG A O 1
ATOM 678 N N . TRP A 1 85 ? 8.062 -15.852 6.566 1 98.75 85 TRP A N 1
ATOM 679 C CA . TRP A 1 85 ? 8.273 -15.016 5.387 1 98.75 85 TRP A CA 1
ATOM 680 C C . TRP A 1 85 ? 9.727 -15.094 4.922 1 98.75 85 TRP A C 1
ATOM 682 O O . TRP A 1 85 ? 10.008 -14.992 3.725 1 98.75 85 TRP A O 1
ATOM 692 N N . ARG A 1 86 ? 10.695 -15.352 5.812 1 98.69 86 ARG A N 1
ATOM 693 C CA . ARG A 1 86 ? 12.109 -15.398 5.469 1 98.69 86 ARG A CA 1
ATOM 694 C C . ARG A 1 86 ? 12.438 -16.656 4.664 1 98.69 86 ARG A C 1
ATOM 696 O O . ARG A 1 86 ? 13.469 -16.703 3.982 1 98.69 86 ARG A O 1
ATOM 703 N N . GLU A 1 87 ? 11.617 -17.625 4.785 1 98.81 87 GLU A N 1
ATOM 704 C CA . GLU A 1 87 ? 11.844 -18.906 4.098 1 98.81 87 GLU A CA 1
ATOM 705 C C . GLU A 1 87 ? 11.312 -18.859 2.67 1 98.81 87 GLU A C 1
ATOM 707 O O . GLU A 1 87 ? 11.609 -19.734 1.861 1 98.81 87 GLU A O 1
ATOM 712 N N . ILE A 1 88 ? 10.516 -17.875 2.359 1 98.88 88 ILE A N 1
ATOM 713 C CA . ILE A 1 88 ? 9.898 -17.797 1.04 1 98.88 88 ILE A CA 1
ATOM 714 C C . ILE A 1 88 ? 10.938 -17.359 0.01 1 98.88 88 ILE A C 1
ATOM 716 O O . ILE A 1 88 ? 11.453 -16.25 0.07 1 98.88 88 ILE A O 1
ATOM 720 N N . PRO A 1 89 ? 11.25 -18.188 -0.901 1 98.88 89 PRO A N 1
ATOM 721 C CA . PRO A 1 89 ? 12.188 -17.75 -1.939 1 98.88 89 PRO A CA 1
ATOM 722 C C . PRO A 1 89 ? 11.523 -16.891 -3.014 1 98.88 89 PRO A C 1
ATOM 724 O O . PRO A 1 89 ? 10.305 -16.938 -3.176 1 98.88 89 PRO A O 1
ATOM 727 N N . PRO A 1 90 ? 12.32 -16.078 -3.691 1 98.88 90 PRO A N 1
ATOM 728 C CA . PRO A 1 90 ? 11.773 -15.461 -4.898 1 98.88 90 PRO A CA 1
ATOM 729 C C . PRO A 1 90 ? 11.508 -16.469 -6.012 1 98.88 90 PRO A C 1
ATOM 731 O O . PRO A 1 90 ? 12.039 -17.594 -5.977 1 98.88 90 PRO A O 1
ATOM 734 N N . THR A 1 91 ? 10.688 -16.188 -6.988 1 98.88 91 THR A N 1
ATOM 735 C CA . THR A 1 91 ? 10.328 -17.094 -8.07 1 98.88 91 THR A CA 1
ATOM 736 C C . THR A 1 91 ? 11.5 -17.281 -9.031 1 98.88 91 THR A C 1
ATOM 738 O O . THR A 1 91 ? 11.516 -18.219 -9.828 1 98.88 91 THR A O 1
ATOM 741 N N . GLU A 1 92 ? 12.445 -16.344 -8.977 1 98.56 92 GLU A N 1
ATOM 742 C CA . GLU A 1 92 ? 13.711 -16.484 -9.688 1 98.56 92 GLU A CA 1
ATOM 743 C C . GLU A 1 92 ? 14.844 -15.797 -8.938 1 98.56 92 GLU A C 1
ATOM 745 O O . GLU A 1 92 ? 14.609 -14.859 -8.164 1 98.56 92 GLU A O 1
ATOM 750 N N . PRO A 1 93 ? 16.078 -16.266 -9.141 1 97 93 PRO A N 1
ATOM 751 C CA . PRO A 1 93 ? 17.188 -15.594 -8.469 1 97 93 PRO A CA 1
ATOM 752 C C . PRO A 1 93 ? 17.312 -14.125 -8.852 1 97 93 PRO A C 1
ATOM 754 O O . PRO A 1 93 ? 17.016 -13.75 -9.992 1 97 93 PRO A O 1
ATOM 757 N N . ASN A 1 94 ? 17.719 -13.273 -7.961 1 95.62 94 ASN A N 1
ATOM 758 C CA . ASN A 1 94 ? 17.984 -11.852 -8.156 1 95.62 94 ASN A CA 1
ATOM 759 C C . ASN A 1 94 ? 16.766 -11.109 -8.672 1 95.62 94 ASN A C 1
ATOM 761 O O . ASN A 1 94 ? 16.859 -10.344 -9.633 1 95.62 94 ASN A O 1
ATOM 765 N N . ILE A 1 95 ? 15.617 -11.461 -8.125 1 98.69 95 ILE A N 1
ATOM 766 C CA . ILE A 1 95 ? 14.336 -10.898 -8.516 1 98.69 95 ILE A CA 1
ATOM 767 C C . ILE A 1 95 ? 14.391 -9.375 -8.422 1 98.69 95 ILE A C 1
ATOM 769 O O . ILE A 1 95 ? 13.766 -8.664 -9.211 1 98.69 95 ILE A O 1
ATOM 773 N N . GLY A 1 96 ? 15.117 -8.812 -7.465 1 98.75 96 GLY A N 1
ATOM 774 C CA . GLY A 1 96 ? 15.32 -7.379 -7.332 1 98.75 96 GLY A CA 1
ATOM 775 C C . GLY A 1 96 ? 15.969 -6.75 -8.547 1 98.75 96 GLY A C 1
ATOM 776 O O . GLY A 1 96 ? 15.539 -5.691 -9.016 1 98.75 96 GLY A O 1
ATOM 777 N N . ASP A 1 97 ? 16.953 -7.406 -9.117 1 98.62 97 ASP A N 1
ATOM 778 C CA . ASP A 1 97 ? 17.641 -6.914 -10.305 1 98.62 97 ASP A CA 1
ATOM 779 C C . ASP A 1 97 ? 16.703 -6.871 -11.508 1 98.62 97 ASP A C 1
ATOM 781 O O . ASP A 1 97 ? 16.797 -5.965 -12.336 1 98.62 97 ASP A O 1
ATOM 785 N N . VAL A 1 98 ? 15.875 -7.852 -11.586 1 98.88 98 VAL A N 1
ATOM 786 C CA . VAL A 1 98 ? 14.93 -7.895 -12.703 1 98.88 98 VAL A CA 1
ATOM 787 C C . VAL A 1 98 ? 13.992 -6.691 -12.633 1 98.88 98 VAL A C 1
ATOM 789 O O . VAL A 1 98 ? 13.766 -6.02 -13.641 1 98.88 98 VAL A O 1
ATOM 792 N N . THR A 1 99 ? 13.461 -6.367 -11.422 1 98.88 99 THR A N 1
ATOM 793 C CA . THR A 1 99 ? 12.57 -5.227 -11.281 1 98.88 99 THR A CA 1
ATOM 794 C C . THR A 1 99 ? 13.305 -3.922 -11.578 1 98.88 99 THR A C 1
ATOM 796 O O . THR A 1 99 ? 12.742 -3.012 -12.195 1 98.88 99 THR A O 1
ATOM 799 N N . LYS A 1 100 ? 14.547 -3.84 -11.258 1 98.69 100 LYS A N 1
ATOM 800 C CA . LYS A 1 100 ? 15.352 -2.656 -11.555 1 98.69 100 LYS A CA 1
ATOM 801 C C . LYS A 1 100 ? 15.562 -2.498 -13.055 1 98.69 100 LYS A C 1
ATOM 803 O O . LYS A 1 100 ? 15.523 -1.384 -13.578 1 98.69 100 LYS A O 1
ATOM 808 N N . ARG A 1 101 ? 15.82 -3.635 -13.688 1 98.75 101 ARG A N 1
ATOM 809 C CA . ARG A 1 101 ? 16.016 -3.584 -15.133 1 98.75 101 ARG A CA 1
ATOM 810 C C . ARG A 1 101 ? 14.734 -3.154 -15.836 1 98.75 101 ARG A C 1
ATOM 812 O O . ARG A 1 101 ? 14.781 -2.377 -16.797 1 98.75 101 ARG A O 1
ATOM 819 N N . ILE A 1 102 ? 13.625 -3.625 -15.359 1 98.75 102 ILE A N 1
ATOM 820 C CA . ILE A 1 102 ? 12.344 -3.201 -15.93 1 98.75 102 ILE A CA 1
ATOM 821 C C . ILE A 1 102 ? 12.172 -1.695 -15.75 1 98.75 102 ILE A C 1
ATOM 823 O O . ILE A 1 102 ? 11.773 -0.992 -16.672 1 98.75 102 ILE A O 1
ATOM 827 N N . HIS A 1 103 ? 12.492 -1.211 -14.602 1 98.69 103 HIS A N 1
ATOM 828 C CA . HIS A 1 103 ? 12.422 0.221 -14.336 1 98.69 103 HIS A CA 1
ATOM 829 C C . HIS A 1 103 ? 13.359 0.999 -15.258 1 98.69 103 HIS A C 1
ATOM 831 O O . HIS A 1 103 ? 12.992 2.059 -15.766 1 98.69 103 HIS A O 1
ATOM 837 N N . ARG A 1 104 ? 14.523 0.495 -15.5 1 97.94 104 ARG A N 1
ATOM 838 C CA . ARG A 1 104 ? 15.523 1.162 -16.328 1 97.94 104 ARG A CA 1
ATOM 839 C C . ARG A 1 104 ? 15.078 1.214 -17.797 1 97.94 104 ARG A C 1
ATOM 841 O O . ARG A 1 104 ? 15.508 2.088 -18.547 1 97.94 104 ARG A O 1
ATOM 848 N N . LYS A 1 105 ? 14.234 0.294 -18.156 1 97.88 105 LYS A N 1
ATOM 849 C CA . LYS A 1 105 ? 13.664 0.311 -19.5 1 97.88 105 LYS A CA 1
ATOM 850 C C . LYS A 1 105 ? 12.68 1.463 -19.672 1 97.88 105 LYS A C 1
ATOM 852 O O . LYS A 1 105 ? 12.227 1.737 -20.781 1 97.88 105 LYS A O 1
ATOM 857 N N . GLY A 1 106 ? 12.305 2.092 -18.562 1 97.62 106 GLY A N 1
ATOM 858 C CA . GLY A 1 106 ? 11.438 3.254 -18.625 1 97.62 106 GLY A CA 1
ATOM 859 C C . GLY A 1 106 ? 10.078 3.021 -18 1 97.62 106 GLY A C 1
ATOM 860 O O . GLY A 1 106 ? 9.188 3.869 -18.094 1 97.62 106 GLY A O 1
ATOM 861 N N . TYR A 1 107 ? 9.867 1.866 -17.344 1 98.31 107 TYR A N 1
ATOM 862 C CA . TYR A 1 107 ? 8.578 1.55 -16.734 1 98.31 107 TYR A CA 1
ATOM 863 C C . TYR A 1 107 ? 8.547 1.962 -15.273 1 98.31 107 TYR A C 1
ATOM 865 O O . TYR A 1 107 ? 9.547 1.825 -14.562 1 98.31 107 TYR A O 1
ATOM 873 N N . ARG A 1 108 ? 7.418 2.49 -14.883 1 98.5 108 ARG A N 1
ATOM 874 C CA . ARG A 1 108 ? 7.078 2.562 -13.461 1 98.5 108 ARG A CA 1
ATOM 875 C C . ARG A 1 108 ? 6.652 1.199 -12.93 1 98.5 108 ARG A C 1
ATOM 877 O O . ARG A 1 108 ? 5.938 0.457 -13.609 1 98.5 108 ARG A O 1
ATOM 884 N N . ILE A 1 109 ? 7.129 0.852 -11.703 1 98.81 109 ILE A N 1
ATOM 885 C CA . ILE A 1 109 ? 6.812 -0.453 -11.133 1 98.81 109 ILE A CA 1
ATOM 886 C C . ILE A 1 109 ? 5.816 -0.289 -9.984 1 98.81 109 ILE A C 1
ATOM 888 O O . ILE A 1 109 ? 6.117 0.367 -8.984 1 98.81 109 ILE A O 1
ATOM 892 N N . SER A 1 110 ? 4.684 -0.864 -10.141 1 98.81 110 SER A N 1
ATOM 893 C CA . SER A 1 110 ? 3.689 -0.971 -9.078 1 98.81 110 SER A CA 1
ATOM 894 C C . SER A 1 110 ? 3.623 -2.391 -8.523 1 98.81 110 SER A C 1
ATOM 896 O O . SER A 1 110 ? 3.379 -3.342 -9.266 1 98.81 110 SER A O 1
ATOM 898 N N . ILE A 1 111 ? 3.863 -2.545 -7.242 1 98.94 111 ILE A N 1
ATOM 899 C CA . ILE A 1 111 ? 3.58 -3.822 -6.59 1 98.94 111 ILE A CA 1
ATOM 900 C C . ILE A 1 111 ? 2.148 -3.822 -6.059 1 98.94 111 ILE A C 1
ATOM 902 O O . ILE A 1 111 ? 1.783 -2.977 -5.238 1 98.94 111 ILE A O 1
ATOM 906 N N . ILE A 1 112 ? 1.359 -4.777 -6.539 1 98.88 112 ILE A N 1
ATOM 907 C CA . ILE A 1 112 ? -0.063 -4.816 -6.219 1 98.88 112 ILE A CA 1
ATOM 908 C C . ILE A 1 112 ? -0.436 -6.203 -5.699 1 98.88 112 ILE A C 1
ATOM 910 O O . ILE A 1 112 ? -0.101 -7.215 -6.316 1 98.88 112 ILE A O 1
ATOM 914 N N . THR A 1 113 ? -1.092 -6.27 -4.547 1 98.81 113 THR A N 1
ATOM 915 C CA . THR A 1 113 ? -1.392 -7.559 -3.932 1 98.81 113 THR A CA 1
ATOM 916 C C . THR A 1 113 ? -2.703 -7.5 -3.156 1 98.81 113 THR A C 1
ATOM 918 O O . THR A 1 113 ? -3.111 -6.43 -2.697 1 98.81 113 THR A O 1
ATOM 921 N N . LYS A 1 114 ? -3.373 -8.586 -2.996 1 97.81 114 LYS A N 1
ATOM 922 C CA . LYS A 1 114 ? -4.578 -8.695 -2.178 1 97.81 114 LYS A CA 1
ATOM 923 C C . LYS A 1 114 ? -4.277 -9.383 -0.848 1 97.81 114 LYS A C 1
ATOM 925 O O . LYS A 1 114 ? -5.188 -9.883 -0.184 1 97.81 114 LYS A O 1
ATOM 930 N N . ARG A 1 115 ? -3.014 -9.375 -0.485 1 97.5 115 ARG A N 1
ATOM 931 C CA . ARG A 1 115 ? -2.656 -9.906 0.825 1 97.5 115 ARG A CA 1
ATOM 932 C C . ARG A 1 115 ? -3.357 -9.141 1.939 1 97.5 115 ARG A C 1
ATOM 934 O O . ARG A 1 115 ? -3.576 -7.93 1.822 1 97.5 115 ARG A O 1
ATOM 941 N N . GLU A 1 116 ? -3.613 -9.844 2.979 1 96.06 116 GLU A N 1
ATOM 942 C CA . GLU A 1 116 ? -4.387 -9.273 4.074 1 96.06 116 GLU A CA 1
ATOM 943 C C . GLU A 1 116 ? -3.533 -8.344 4.934 1 96.06 116 GLU A C 1
ATOM 945 O O . GLU A 1 116 ? -2.305 -8.461 4.949 1 96.06 116 GLU A O 1
ATOM 950 N N . ARG A 1 117 ? -4.207 -7.602 5.672 1 96.38 117 ARG A N 1
ATOM 951 C CA . ARG A 1 117 ? -3.635 -6.508 6.449 1 96.38 117 ARG A CA 1
ATOM 952 C C . ARG A 1 117 ? -2.572 -7.023 7.414 1 96.38 117 ARG A C 1
ATOM 954 O O . ARG A 1 117 ? -1.485 -6.449 7.512 1 96.38 117 ARG A O 1
ATOM 961 N N . PRO A 1 118 ? -2.781 -8.133 8.117 1 95.75 118 PRO A N 1
ATOM 962 C CA . PRO A 1 118 ? -1.791 -8.555 9.109 1 95.75 118 PRO A CA 1
ATOM 963 C C . PRO A 1 118 ? -0.469 -8.984 8.477 1 95.75 118 PRO A C 1
ATOM 965 O O . PRO A 1 118 ? 0.539 -9.117 9.18 1 95.75 118 PRO A O 1
ATOM 968 N N . THR A 1 119 ? -0.464 -9.133 7.207 1 98.19 119 THR A N 1
ATOM 969 C CA . THR A 1 119 ? 0.746 -9.633 6.566 1 98.19 119 THR A CA 1
ATOM 970 C C . THR A 1 119 ? 1.589 -8.484 6.023 1 98.19 119 THR A C 1
ATOM 972 O O . THR A 1 119 ? 2.734 -8.688 5.613 1 98.19 119 THR A O 1
ATOM 975 N N . VAL A 1 120 ? 1.13 -7.281 6.066 1 98.69 120 VAL A N 1
ATOM 976 C CA . VAL A 1 120 ? 1.73 -6.129 5.402 1 98.69 120 VAL A CA 1
ATOM 977 C C . VAL A 1 120 ? 3.172 -5.953 5.871 1 98.69 120 VAL A C 1
ATOM 979 O O . VAL A 1 120 ? 4.09 -5.836 5.055 1 98.69 120 VAL A O 1
ATOM 982 N N . PRO A 1 121 ? 3.455 -6.016 7.199 1 98.5 121 PRO A N 1
ATOM 983 C CA . PRO A 1 121 ? 4.848 -5.816 7.609 1 98.5 121 PRO A CA 1
ATOM 984 C C . PRO A 1 121 ? 5.789 -6.867 7.031 1 98.5 121 PRO A C 1
ATOM 986 O O . PRO A 1 121 ? 6.918 -6.547 6.645 1 98.5 121 PRO A O 1
ATOM 989 N N . TYR A 1 122 ? 5.293 -8.039 6.895 1 98.69 122 TYR A N 1
ATOM 990 C CA . TYR A 1 122 ? 6.141 -9.156 6.492 1 98.69 122 T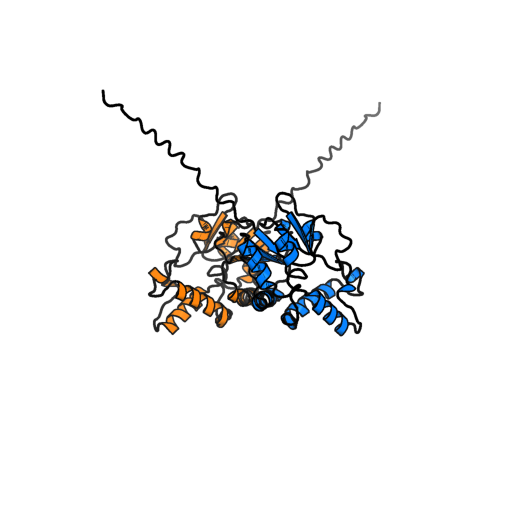YR A CA 1
ATOM 991 C C . TYR A 1 122 ? 6.363 -9.148 4.984 1 98.69 122 TYR A C 1
ATOM 993 O O . TYR A 1 122 ? 7.457 -9.469 4.508 1 98.69 122 TYR A O 1
ATOM 1001 N N . VAL A 1 123 ? 5.297 -8.758 4.297 1 98.88 123 VAL A N 1
ATOM 1002 C CA . VAL A 1 123 ? 5.461 -8.586 2.859 1 98.88 123 VAL A CA 1
ATOM 1003 C C . VAL A 1 123 ? 6.477 -7.48 2.584 1 98.88 123 VAL A C 1
ATOM 1005 O O . VAL A 1 123 ? 7.367 -7.641 1.745 1 98.88 123 VAL A O 1
ATOM 1008 N N . ALA A 1 124 ? 6.352 -6.367 3.277 1 98.69 124 ALA A N 1
ATOM 1009 C CA . ALA A 1 124 ? 7.273 -5.246 3.107 1 98.69 124 ALA A CA 1
ATOM 1010 C C . ALA A 1 124 ? 8.711 -5.672 3.406 1 98.69 124 ALA A C 1
ATOM 1012 O O . ALA A 1 124 ? 9.633 -5.344 2.652 1 98.69 124 ALA A O 1
ATOM 1013 N N . MET A 1 125 ? 8.891 -6.379 4.438 1 98.5 125 MET A N 1
ATOM 1014 C CA . MET A 1 125 ? 10.227 -6.836 4.816 1 98.5 125 MET A CA 1
ATOM 1015 C C . MET A 1 125 ? 10.789 -7.809 3.785 1 98.5 125 MET A C 1
ATOM 1017 O O . MET A 1 125 ? 11.977 -7.773 3.473 1 98.5 125 MET A O 1
ATOM 1021 N N . TRP A 1 126 ? 9.922 -8.688 3.271 1 98.88 126 TRP A N 1
ATOM 1022 C CA . TRP A 1 126 ? 10.344 -9.617 2.234 1 98.88 126 TRP A CA 1
ATOM 1023 C C . TRP A 1 126 ? 10.812 -8.875 0.986 1 98.88 126 TRP A C 1
ATOM 1025 O O . TRP A 1 126 ? 11.836 -9.219 0.393 1 98.88 126 TRP A O 1
ATOM 1035 N N . LEU A 1 127 ? 10.055 -7.859 0.597 1 98.88 127 LEU A N 1
ATOM 1036 C CA . LEU A 1 127 ? 10.406 -7.055 -0.564 1 98.88 127 LEU A CA 1
ATOM 1037 C C . LEU A 1 127 ? 11.773 -6.395 -0.372 1 98.88 127 LEU A C 1
ATOM 1039 O O . LEU A 1 127 ? 12.57 -6.328 -1.308 1 98.88 127 LEU A O 1
ATOM 1043 N N . ASP A 1 128 ? 12.055 -5.953 0.819 1 97.88 128 ASP A N 1
ATOM 1044 C CA . ASP A 1 128 ? 13.344 -5.34 1.124 1 97.88 128 ASP A CA 1
ATOM 1045 C C . ASP A 1 128 ? 14.461 -6.375 1.111 1 97.88 128 ASP A C 1
ATOM 1047 O O . ASP A 1 128 ? 15.539 -6.129 0.562 1 97.88 128 ASP A O 1
ATOM 1051 N N . LEU A 1 129 ? 14.18 -7.496 1.718 1 98.19 129 LEU A N 1
ATOM 1052 C CA . LEU A 1 129 ? 15.164 -8.57 1.795 1 98.19 129 LEU A CA 1
ATOM 1053 C C . LEU A 1 129 ? 15.656 -8.961 0.404 1 98.19 129 LEU A C 1
ATOM 1055 O O . LEU A 1 129 ? 16.844 -9.219 0.214 1 98.19 129 LEU A O 1
ATOM 1059 N N . HIS A 1 130 ? 14.758 -8.938 -0.528 1 98.75 130 HIS A N 1
ATOM 1060 C CA . HIS A 1 130 ? 15.094 -9.391 -1.871 1 98.75 130 HIS A CA 1
ATOM 1061 C C . HIS A 1 130 ? 15.32 -8.219 -2.812 1 98.75 130 HIS A C 1
ATOM 1063 O O . HIS A 1 130 ? 15.383 -8.391 -4.031 1 98.75 130 HIS A O 1
ATOM 1069 N N . ARG A 1 131 ? 15.367 -6.984 -2.268 1 98.31 131 ARG A N 1
ATOM 1070 C CA . ARG A 1 131 ? 15.734 -5.75 -2.957 1 98.31 131 ARG A CA 1
ATOM 1071 C C . ARG A 1 131 ? 14.82 -5.5 -4.156 1 98.31 131 ARG A C 1
ATOM 1073 O O . ARG A 1 131 ? 15.281 -5.098 -5.223 1 98.31 131 ARG A O 1
ATOM 1080 N N . VAL A 1 132 ? 13.555 -5.859 -3.979 1 98.88 132 VAL A N 1
ATOM 1081 C CA . VAL A 1 132 ? 12.586 -5.613 -5.047 1 98.88 132 VAL A CA 1
ATOM 1082 C C . VAL A 1 132 ? 12.398 -4.109 -5.238 1 98.88 132 VAL A C 1
ATOM 1084 O O . VAL A 1 132 ? 12.133 -3.383 -4.277 1 98.88 132 VAL A O 1
ATOM 1087 N N . TYR A 1 133 ? 12.617 -3.633 -6.445 1 98.75 133 TYR A N 1
ATOM 1088 C CA . TYR A 1 133 ? 12.383 -2.225 -6.75 1 98.75 133 TYR A CA 1
ATOM 1089 C C . TYR A 1 133 ? 10.898 -1.951 -6.961 1 98.75 133 TYR A C 1
ATOM 1091 O O . TYR A 1 133 ? 10.195 -2.746 -7.594 1 98.75 133 TYR A O 1
ATOM 1099 N N . ALA A 1 134 ? 10.422 -0.881 -6.465 1 98.81 134 ALA A N 1
ATOM 1100 C CA . ALA A 1 134 ? 9.023 -0.487 -6.637 1 98.81 134 ALA A CA 1
ATOM 1101 C C . ALA A 1 134 ? 8.867 1.029 -6.555 1 98.81 134 ALA A C 1
ATOM 1103 O O . ALA A 1 134 ? 9.531 1.686 -5.754 1 98.81 134 ALA A O 1
ATOM 1104 N N . ASP A 1 135 ? 7.961 1.518 -7.332 1 98.62 135 ASP A N 1
ATOM 1105 C CA . ASP A 1 135 ? 7.598 2.93 -7.266 1 98.62 135 ASP A CA 1
ATOM 1106 C C . ASP A 1 135 ? 6.348 3.137 -6.41 1 98.62 135 ASP A C 1
ATOM 1108 O O . ASP A 1 135 ? 6.047 4.258 -6.004 1 98.62 135 ASP A O 1
ATOM 1112 N N . GLU A 1 136 ? 5.633 2.076 -6.195 1 98.75 136 GLU A N 1
ATOM 1113 C CA . GLU A 1 136 ? 4.504 2.086 -5.273 1 98.75 136 GLU A CA 1
ATOM 1114 C C . GLU A 1 136 ? 4.188 0.681 -4.77 1 98.75 136 GLU A C 1
ATOM 1116 O O . GLU A 1 136 ? 4.602 -0.309 -5.379 1 98.75 136 GLU A O 1
ATOM 1121 N N . LEU A 1 137 ? 3.545 0.583 -3.672 1 98.94 137 LEU A N 1
ATOM 1122 C CA . LEU A 1 137 ? 3.076 -0.646 -3.039 1 98.94 137 LEU A CA 1
ATOM 1123 C C . LEU A 1 137 ? 1.607 -0.527 -2.645 1 98.94 137 LEU A C 1
ATOM 1125 O O . LEU A 1 137 ? 1.241 0.35 -1.858 1 98.94 137 LEU A O 1
ATOM 1129 N N . LEU A 1 138 ? 0.784 -1.426 -3.209 1 98.88 138 LEU A N 1
ATOM 1130 C CA . LEU A 1 138 ? -0.663 -1.349 -3.039 1 98.88 138 LEU A CA 1
ATOM 1131 C C . LEU A 1 138 ? -1.216 -2.66 -2.492 1 98.88 138 LEU A C 1
ATOM 1133 O O . LEU A 1 138 ? -1.016 -3.721 -3.088 1 98.88 138 LEU A O 1
ATOM 1137 N N . PHE A 1 139 ? -1.846 -2.57 -1.349 1 98.88 139 PHE A N 1
ATOM 1138 C CA . PHE A 1 139 ? -2.621 -3.666 -0.778 1 98.88 139 PHE A CA 1
ATOM 1139 C C . PHE A 1 139 ? -4.113 -3.418 -0.946 1 98.88 139 PHE A C 1
ATOM 1141 O O . PHE A 1 139 ? -4.625 -2.375 -0.533 1 98.88 139 PHE A O 1
ATOM 1148 N N . ILE A 1 14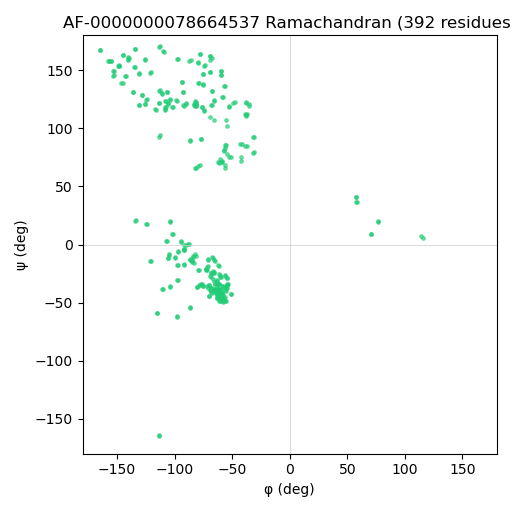0 ? -4.797 -4.34 -1.536 1 98.56 140 ILE A N 1
ATOM 1149 C CA . ILE A 1 140 ? -6.246 -4.273 -1.711 1 98.56 140 ILE A CA 1
ATOM 1150 C C . ILE A 1 140 ? -6.922 -5.285 -0.791 1 98.56 140 ILE A C 1
ATOM 1152 O O . ILE A 1 140 ? -6.676 -6.488 -0.894 1 98.56 140 ILE A O 1
ATOM 1156 N N . TYR A 1 141 ? -7.844 -4.805 0.07 1 98.06 141 TYR A N 1
ATOM 1157 C CA . TYR A 1 141 ? -8.391 -5.676 1.102 1 98.06 141 TYR A CA 1
ATOM 1158 C C . TYR A 1 141 ? -9.82 -6.098 0.756 1 98.06 141 TYR A C 1
ATOM 1160 O O . TYR A 1 141 ? -10.383 -6.988 1.398 1 98.06 141 TYR A O 1
ATOM 1168 N N . ASP A 1 142 ? -10.344 -5.414 -0.258 1 96.69 142 ASP A N 1
ATOM 1169 C CA . ASP A 1 142 ? -11.734 -5.699 -0.598 1 96.69 142 ASP A CA 1
ATOM 1170 C C . ASP A 1 142 ? -11.844 -6.352 -1.976 1 96.69 142 ASP A C 1
ATOM 1172 O O . ASP A 1 142 ? -10.867 -6.914 -2.479 1 96.69 142 ASP A O 1
ATOM 1176 N N . SER A 1 143 ? -13.023 -6.371 -2.562 1 94.5 143 SER A N 1
ATOM 1177 C CA . SER A 1 143 ? -13.289 -7.152 -3.764 1 94.5 143 SER A CA 1
ATOM 1178 C C . SER A 1 143 ? -12.977 -6.355 -5.023 1 94.5 143 SER A C 1
ATOM 1180 O O . SER A 1 143 ? -13.117 -6.863 -6.141 1 94.5 143 SER A O 1
ATOM 1182 N N . VAL A 1 144 ? -12.523 -5.137 -4.891 1 94.75 144 VAL A N 1
ATOM 1183 C CA . VAL A 1 144 ? -12.18 -4.336 -6.062 1 94.75 144 VAL A CA 1
ATOM 1184 C C . VAL A 1 144 ? -11.117 -5.059 -6.887 1 94.75 144 VAL A C 1
ATOM 1186 O O . VAL A 1 144 ? -10.102 -5.504 -6.348 1 94.75 144 VAL A O 1
ATOM 1189 N N . PRO A 1 145 ? -11.398 -5.223 -8.164 1 96.44 145 PRO A N 1
ATOM 1190 C CA . PRO A 1 145 ? -10.414 -5.926 -8.992 1 96.44 145 PRO A CA 1
ATOM 1191 C C . PRO A 1 145 ? -9.141 -5.117 -9.211 1 96.44 145 PRO A C 1
ATOM 1193 O O . PRO A 1 145 ? -9.195 -3.887 -9.305 1 96.44 145 PRO A O 1
ATOM 1196 N N . LYS A 1 146 ? -8.016 -5.812 -9.336 1 97.81 146 LYS A N 1
ATOM 1197 C CA . LYS A 1 146 ? -6.758 -5.141 -9.664 1 97.81 146 LYS A CA 1
ATOM 1198 C C . LYS A 1 146 ? -6.891 -4.309 -10.93 1 97.81 146 LYS A C 1
ATOM 1200 O O . LYS A 1 146 ? -6.262 -3.258 -11.062 1 97.81 146 LYS A O 1
ATOM 1205 N N . ALA A 1 147 ? -7.742 -4.719 -11.773 1 97.06 147 ALA A N 1
ATOM 1206 C CA . ALA A 1 147 ? -7.941 -4.062 -13.062 1 97.06 147 ALA A CA 1
ATOM 1207 C C . ALA A 1 147 ? -8.414 -2.623 -12.875 1 97.06 147 ALA A C 1
ATOM 1209 O O . ALA A 1 147 ? -8.289 -1.802 -13.789 1 97.06 147 ALA A O 1
ATOM 1210 N N . SER A 1 148 ? -8.914 -2.275 -11.703 1 94.31 148 SER A N 1
ATOM 1211 C CA . SER A 1 148 ? -9.484 -0.959 -11.445 1 94.31 148 SER A CA 1
ATOM 1212 C C . SER A 1 148 ? -8.398 0.063 -11.133 1 94.31 148 SER A C 1
ATOM 1214 O O . SER A 1 148 ? -8.664 1.266 -11.086 1 94.31 148 SER A O 1
ATOM 1216 N N . TYR A 1 149 ? -7.195 -0.334 -10.969 1 96 149 TYR A N 1
ATOM 1217 C CA . TYR A 1 149 ? -6.109 0.557 -10.578 1 96 149 TYR A CA 1
ATOM 1218 C C . TYR A 1 149 ? -5.301 0.997 -11.789 1 96 149 TYR A C 1
ATOM 1220 O O . TYR A 1 149 ? -5.383 0.379 -12.859 1 96 149 TYR A O 1
ATOM 1228 N N . PRO A 1 150 ? -4.59 2.1 -11.633 1 94.81 150 PRO A N 1
ATOM 1229 C CA . PRO A 1 150 ? -3.846 2.594 -12.797 1 94.81 150 PRO A CA 1
ATOM 1230 C C . PRO A 1 150 ? -2.584 1.78 -13.078 1 94.81 150 PRO A C 1
ATOM 1232 O O . PRO A 1 150 ? -1.674 1.736 -12.25 1 94.81 150 PRO A O 1
ATOM 1235 N N . PHE A 1 151 ? -2.525 1.146 -14.273 1 97.44 151 PHE A N 1
ATOM 1236 C CA . PHE A 1 151 ? -1.354 0.49 -14.844 1 97.44 151 PHE A CA 1
ATOM 1237 C C . PHE A 1 151 ? -1.55 0.23 -16.328 1 97.44 151 PHE A C 1
ATOM 1239 O O . PHE A 1 151 ? -2.652 0.401 -16.859 1 97.44 151 PHE A O 1
ATOM 1246 N N . ASP A 1 152 ? -0.483 -0.112 -16.969 1 98.25 152 ASP A N 1
ATOM 1247 C CA . ASP A 1 152 ? -0.543 -0.432 -18.391 1 98.25 152 ASP A CA 1
ATOM 1248 C C . ASP A 1 152 ? -0.458 -1.939 -18.625 1 98.25 152 ASP A C 1
ATOM 1250 O O . ASP A 1 152 ? -1.128 -2.479 -19.516 1 98.25 152 ASP A O 1
ATOM 1254 N N . VAL A 1 153 ? 0.327 -2.648 -17.812 1 98.69 153 VAL A N 1
ATOM 1255 C CA . VAL A 1 153 ? 0.513 -4.09 -17.922 1 98.69 153 VAL A CA 1
ATOM 1256 C C . VAL A 1 153 ? 0.452 -4.727 -16.531 1 98.69 153 VAL A C 1
ATOM 1258 O O . VAL A 1 153 ? 1.107 -4.258 -15.602 1 98.69 153 VAL A O 1
ATOM 1261 N N . LEU A 1 154 ? -0.326 -5.766 -16.406 1 98.88 154 LEU A N 1
ATOM 1262 C CA . LEU A 1 154 ? -0.375 -6.547 -15.18 1 98.88 154 LEU A CA 1
ATOM 1263 C C . LEU A 1 154 ? 0.32 -7.891 -15.359 1 98.88 154 LEU A C 1
ATOM 1265 O O . LEU A 1 154 ? 0.091 -8.586 -16.344 1 98.88 154 LEU A O 1
ATOM 1269 N N . ILE A 1 155 ? 1.202 -8.242 -14.438 1 98.94 155 ILE A N 1
ATOM 1270 C CA . ILE A 1 155 ? 1.78 -9.578 -14.344 1 98.94 155 ILE A CA 1
ATOM 1271 C C . ILE A 1 155 ? 1.211 -10.305 -13.125 1 98.94 155 ILE A C 1
ATOM 1273 O O . ILE A 1 155 ? 1.42 -9.875 -11.984 1 98.94 155 ILE A O 1
ATOM 1277 N N . ASP A 1 156 ? 0.514 -11.359 -13.414 1 98.88 156 ASP A N 1
ATOM 1278 C CA . ASP A 1 156 ? -0.256 -12.039 -12.375 1 98.88 156 ASP A CA 1
ATOM 1279 C C . ASP A 1 156 ? -0.437 -13.516 -12.703 1 98.88 156 ASP A C 1
ATOM 1281 O O . ASP A 1 156 ? -0.4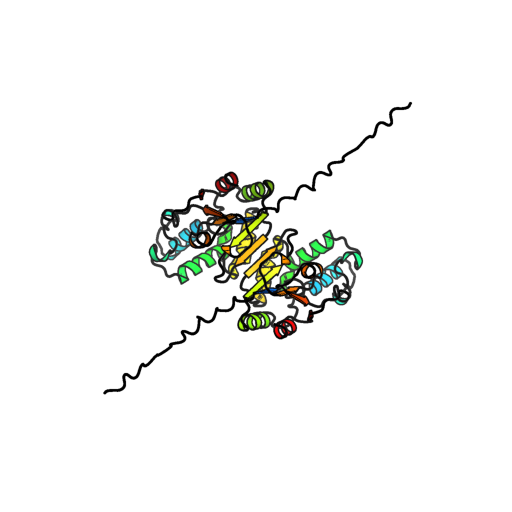57 -13.906 -13.867 1 98.88 156 ASP A O 1
ATOM 1285 N N . ASP A 1 157 ? -0.523 -14.281 -11.711 1 98.81 157 ASP A N 1
ATOM 1286 C CA . ASP A 1 157 ? -0.661 -15.711 -11.969 1 98.81 157 ASP A CA 1
ATOM 1287 C C . ASP A 1 157 ? -2.115 -16.156 -11.844 1 98.81 157 ASP A C 1
ATOM 1289 O O . ASP A 1 157 ? -2.461 -17.281 -12.195 1 98.81 157 ASP A O 1
ATOM 1293 N N . ALA A 1 158 ? -2.977 -15.297 -11.32 1 98.19 158 ALA A N 1
ATOM 1294 C CA . ALA A 1 158 ? -4.371 -15.664 -11.094 1 98.19 158 ALA A CA 1
ATOM 1295 C C . ALA A 1 158 ? -5.238 -15.289 -12.289 1 98.19 158 ALA A C 1
ATOM 1297 O O . ALA A 1 158 ? -5.426 -14.102 -12.578 1 98.19 158 ALA A O 1
ATOM 1298 N N . PRO A 1 159 ? -5.91 -16.156 -12.969 1 96.75 159 PRO A N 1
ATOM 1299 C CA . PRO A 1 159 ? -6.758 -15.859 -14.125 1 96.75 159 PRO A CA 1
ATOM 1300 C C . PRO A 1 159 ? -7.836 -14.82 -13.82 1 96.75 159 PRO A C 1
ATOM 1302 O O . PRO A 1 159 ? -8.117 -13.953 -14.648 1 96.75 159 PRO A O 1
ATOM 1305 N N . LYS A 1 160 ? -8.367 -14.891 -12.609 1 95.69 160 LYS A N 1
ATOM 1306 C CA . LYS A 1 160 ? -9.453 -13.992 -12.227 1 95.69 160 LYS A CA 1
ATOM 1307 C C . LYS A 1 160 ? -9 -12.539 -12.289 1 95.69 160 LYS A C 1
ATOM 1309 O O . LYS A 1 160 ? -9.82 -11.633 -12.5 1 95.69 160 LYS A O 1
ATOM 1314 N N . ASN A 1 161 ? -7.707 -12.273 -12.148 1 97.38 161 ASN A N 1
ATOM 1315 C CA . ASN A 1 161 ? -7.195 -10.914 -12.18 1 97.38 161 ASN A CA 1
ATOM 1316 C C . ASN A 1 161 ? -6.949 -10.445 -13.617 1 97.38 161 ASN A C 1
ATOM 1318 O O . ASN A 1 161 ? -6.785 -9.25 -13.859 1 97.38 161 ASN A O 1
ATOM 1322 N N . LEU A 1 162 ? -6.922 -11.375 -14.539 1 97.31 162 LEU A N 1
ATOM 1323 C CA . LEU A 1 162 ? -6.582 -11.039 -15.922 1 97.31 162 LEU A CA 1
ATOM 1324 C C . LEU A 1 162 ? -7.84 -10.867 -16.766 1 97.31 162 LEU A C 1
ATOM 1326 O O . LEU A 1 162 ? -7.855 -10.062 -17.703 1 97.31 162 LEU A O 1
ATOM 1330 N N . VAL A 1 163 ? -8.867 -11.555 -16.438 1 94.94 163 VAL A N 1
ATOM 1331 C CA . VAL A 1 163 ? -10.047 -11.648 -17.281 1 94.94 163 VAL A CA 1
ATOM 1332 C C . VAL A 1 163 ? -10.727 -10.289 -17.375 1 94.94 163 VAL A C 1
ATOM 1334 O O . VAL A 1 163 ? -11.406 -9.992 -18.359 1 94.94 163 VAL A O 1
ATOM 1337 N N . ASP A 1 164 ? -10.531 -9.406 -16.391 1 91.5 164 ASP A N 1
ATOM 1338 C CA . ASP A 1 164 ? -11.172 -8.094 -16.375 1 91.5 164 ASP A CA 1
ATOM 1339 C C . ASP A 1 164 ? -10.297 -7.047 -17.047 1 91.5 164 ASP A C 1
ATOM 1341 O O . ASP A 1 164 ? -10.688 -5.883 -17.156 1 91.5 164 ASP A O 1
ATOM 1345 N N . ILE A 1 165 ? -9.156 -7.449 -17.516 1 95.94 165 ILE A N 1
ATOM 1346 C CA . ILE A 1 165 ? -8.234 -6.504 -18.141 1 95.94 165 ILE A CA 1
ATOM 1347 C C . ILE A 1 165 ? -8.648 -6.254 -19.594 1 95.94 165 ILE A C 1
ATOM 1349 O O . ILE A 1 165 ? -8.781 -7.195 -20.375 1 95.94 165 ILE A O 1
ATOM 1353 N N . THR A 1 166 ? -8.898 -4.984 -19.938 1 93.69 166 THR A N 1
ATOM 1354 C CA . THR A 1 166 ? -9.305 -4.621 -21.281 1 93.69 166 THR A CA 1
ATOM 1355 C C . THR A 1 166 ? -8.375 -3.551 -21.859 1 93.69 166 THR A C 1
ATOM 1357 O O . THR A 1 166 ? -7.742 -2.803 -21.109 1 93.69 166 THR A O 1
ATOM 1360 N N . ALA A 1 167 ? -8.391 -3.494 -23.156 1 93.69 167 ALA A N 1
ATOM 1361 C CA . ALA A 1 167 ? -7.609 -2.453 -23.828 1 93.69 167 ALA A CA 1
ATOM 1362 C C . ALA A 1 167 ? -8.008 -1.066 -23.328 1 93.69 167 ALA A C 1
ATOM 1364 O O . ALA A 1 167 ? -9.188 -0.81 -23.062 1 93.69 167 ALA A O 1
ATOM 1365 N N . PRO A 1 168 ? -6.965 -0.226 -23.078 1 96.12 168 PRO A N 1
ATOM 1366 C CA . PRO A 1 168 ? -5.59 -0.318 -23.578 1 96.12 168 PRO A CA 1
ATOM 1367 C C . PRO A 1 168 ? -4.664 -1.047 -22.594 1 96.12 168 PRO A C 1
ATOM 1369 O O . PRO A 1 168 ? -3.477 -1.217 -22.891 1 96.12 168 PRO A O 1
ATOM 1372 N N . LYS A 1 169 ? -5.145 -1.552 -21.5 1 97.69 169 LYS A N 1
ATOM 1373 C CA . LYS A 1 169 ? -4.332 -2.34 -20.578 1 97.69 169 LYS A CA 1
ATOM 1374 C C . LYS A 1 169 ? -4.062 -3.734 -21.125 1 97.69 169 LYS A C 1
ATOM 1376 O O . LYS A 1 169 ? -4.828 -4.234 -21.969 1 97.69 169 LYS A O 1
ATOM 1381 N N . SER A 1 170 ? -3.002 -4.297 -20.703 1 98 170 SER A N 1
ATOM 1382 C CA . SER A 1 170 ? -2.684 -5.672 -21.062 1 98 170 SER A CA 1
ATOM 1383 C C . SER A 1 170 ? -2.232 -6.477 -19.844 1 98 170 SER A C 1
ATOM 1385 O O . SER A 1 170 ? -2.043 -5.918 -18.766 1 98 170 SER A O 1
ATOM 1387 N N . ALA A 1 171 ? -2.172 -7.789 -20.047 1 98.5 171 ALA A N 1
ATOM 1388 C CA . ALA A 1 171 ? -1.792 -8.648 -18.938 1 98.5 171 ALA A CA 1
ATOM 1389 C C . ALA A 1 171 ? -0.913 -9.805 -19.406 1 98.5 171 ALA A C 1
ATOM 1391 O O . ALA A 1 171 ? -1.076 -10.305 -20.516 1 98.5 171 ALA A O 1
ATOM 1392 N N . ILE A 1 172 ? 0.021 -10.172 -18.562 1 98.81 172 ILE A N 1
ATOM 1393 C CA . ILE A 1 172 ? 0.897 -11.328 -18.734 1 98.81 172 ILE A CA 1
ATOM 1394 C C . ILE A 1 172 ? 0.597 -12.367 -17.656 1 98.81 172 ILE A C 1
ATOM 1396 O O . ILE A 1 172 ? 0.648 -12.055 -16.453 1 98.81 172 ILE A O 1
ATOM 1400 N N . LEU A 1 173 ? 0.248 -13.523 -18.125 1 98.88 173 LEU A N 1
ATOM 1401 C CA . LEU A 1 173 ? -0.024 -14.594 -17.172 1 98.88 173 LEU A CA 1
ATOM 1402 C C . LEU A 1 173 ? 1.27 -15.273 -16.734 1 98.88 173 LEU A C 1
ATOM 1404 O O . LEU A 1 173 ? 2.025 -15.773 -17.562 1 98.88 173 LEU A O 1
ATOM 1408 N N . PHE A 1 174 ? 1.555 -15.227 -15.422 1 98.94 174 PHE A N 1
ATOM 1409 C CA . PHE A 1 174 ? 2.695 -15.93 -14.844 1 98.94 174 PHE A CA 1
ATOM 1410 C C . PHE A 1 174 ? 2.363 -17.406 -14.609 1 98.94 174 PHE A C 1
ATOM 1412 O O . PHE A 1 174 ? 1.447 -17.719 -13.852 1 98.94 174 PHE A O 1
ATOM 1419 N N . ASN A 1 175 ? 3.066 -18.266 -15.219 1 98.81 175 ASN A N 1
ATOM 1420 C CA . ASN A 1 175 ? 2.756 -19.688 -15.188 1 98.81 175 ASN A CA 1
ATOM 1421 C C . ASN A 1 175 ? 2.965 -20.266 -13.789 1 98.81 175 ASN A C 1
ATOM 1423 O O . ASN A 1 175 ? 3.994 -20.031 -13.156 1 98.81 175 ASN A O 1
ATOM 1427 N N . GLN A 1 176 ? 1.987 -20.984 -13.383 1 98.81 176 GLN A N 1
ATOM 1428 C CA . GLN A 1 176 ? 1.991 -21.812 -12.172 1 98.81 176 GLN A CA 1
ATOM 1429 C C . GLN A 1 176 ? 1.195 -23.094 -12.375 1 98.81 176 GLN A C 1
ATOM 1431 O O . GLN A 1 176 ? 0.425 -23.203 -13.328 1 98.81 176 GLN A O 1
ATOM 1436 N N . PRO A 1 177 ? 1.381 -24.094 -11.5 1 98.62 177 PRO A N 1
ATOM 1437 C CA . PRO A 1 177 ? 0.651 -25.344 -11.68 1 98.62 177 PRO A CA 1
ATOM 1438 C C . PRO A 1 177 ? -0.862 -25.141 -11.727 1 98.62 177 PRO A C 1
ATOM 1440 O O . PRO A 1 177 ? -1.564 -25.891 -12.414 1 98.62 177 PRO A O 1
ATOM 1443 N N . TRP A 1 178 ? -1.434 -24.156 -11.141 1 98.62 178 TRP A N 1
ATOM 1444 C CA . TRP A 1 178 ? -2.873 -24.016 -10.945 1 98.62 178 TRP A CA 1
ATOM 1445 C C . TRP A 1 178 ? -3.502 -23.234 -12.102 1 98.62 178 TRP A C 1
ATOM 1447 O O . TRP A 1 178 ? -4.723 -23.062 -12.141 1 98.62 178 TRP A O 1
ATOM 1457 N N . ASN A 1 179 ? -2.662 -22.734 -13.062 1 98.44 179 ASN A N 1
ATOM 1458 C CA . ASN A 1 179 ? -3.275 -22.016 -14.164 1 98.44 179 ASN A CA 1
ATOM 1459 C C . ASN A 1 179 ? -2.885 -22.609 -15.516 1 98.44 179 ASN A C 1
ATOM 1461 O O . ASN A 1 179 ? -3.004 -21.938 -16.547 1 98.44 179 ASN A O 1
ATOM 1465 N N . LYS A 1 180 ? -2.385 -23.844 -15.484 1 97.31 180 LYS A N 1
ATOM 1466 C CA . LYS A 1 180 ? -1.898 -24.516 -16.688 1 97.31 180 LYS A CA 1
ATOM 1467 C C . LYS A 1 180 ? -2.998 -24.625 -17.734 1 97.31 180 LYS A C 1
ATOM 1469 O O . LYS A 1 180 ? -2.74 -24.438 -18.938 1 97.31 180 LYS A O 1
ATOM 1474 N N . ASP A 1 181 ? -4.219 -24.828 -17.312 1 95.81 181 ASP A N 1
ATOM 1475 C CA . ASP A 1 181 ? -5.309 -25.094 -18.25 1 95.81 181 ASP A CA 1
ATOM 1476 C C . ASP A 1 181 ? -6.008 -23.797 -18.656 1 95.81 181 ASP A C 1
ATOM 1478 O O . ASP A 1 181 ? -6.941 -23.812 -19.469 1 95.81 181 ASP A O 1
ATOM 1482 N N . PHE A 1 182 ? -5.645 -22.703 -18.094 1 97.62 182 PHE A N 1
ATOM 1483 C CA . PHE A 1 182 ? -6.238 -21.422 -18.453 1 97.62 182 PHE A CA 1
ATOM 1484 C C . PHE A 1 182 ? -5.59 -20.875 -19.719 1 97.62 182 PHE A C 1
ATOM 1486 O O . PHE A 1 182 ? -4.379 -20.656 -19.766 1 97.62 182 PHE A O 1
ATOM 1493 N N . GLU A 1 183 ? -6.352 -20.672 -20.734 1 97.31 183 GLU A N 1
ATOM 1494 C CA . GLU A 1 183 ? -5.82 -20.156 -22 1 97.31 183 GLU A CA 1
ATOM 1495 C C . GLU A 1 183 ? -5.652 -18.641 -21.953 1 97.31 183 GLU A C 1
ATOM 1497 O O . GLU A 1 183 ? -6.613 -17.922 -21.688 1 97.31 183 GLU A O 1
ATOM 1502 N N . TRP A 1 184 ? -4.52 -18.234 -22.156 1 97.31 184 TRP A N 1
ATOM 1503 C CA . TRP A 1 184 ? -4.156 -16.812 -22.234 1 97.31 184 TRP A CA 1
ATOM 1504 C C . TRP A 1 184 ? -3.035 -16.609 -23.234 1 97.31 184 TRP A C 1
ATOM 1506 O O . TRP A 1 184 ? -2.086 -17.391 -23.297 1 97.31 184 TRP A O 1
ATOM 1516 N N . PRO A 1 185 ? -3.129 -15.578 -24 1 96.44 185 PRO A N 1
ATOM 1517 C CA . PRO A 1 185 ? -2.236 -15.461 -25.156 1 96.44 185 PRO A CA 1
ATOM 1518 C C . PRO A 1 185 ? -0.788 -15.188 -24.766 1 96.44 185 PRO A C 1
ATOM 1520 O O . PRO A 1 185 ? 0.138 -15.602 -25.469 1 96.44 185 PRO A O 1
ATOM 1523 N N . VAL A 1 186 ? -0.576 -14.43 -23.703 1 98.12 186 VAL A N 1
ATOM 1524 C CA . VAL A 1 186 ? 0.779 -14.078 -23.281 1 98.12 186 VAL A CA 1
ATOM 1525 C C . VAL A 1 186 ? 1.063 -14.664 -21.906 1 98.12 186 VAL A C 1
ATOM 1527 O O . VAL A 1 186 ? 0.448 -14.258 -20.922 1 98.12 186 VAL A O 1
ATOM 1530 N N . ARG A 1 187 ? 2.008 -15.555 -21.844 1 98.5 187 ARG A N 1
ATOM 1531 C CA . ARG A 1 187 ? 2.377 -16.234 -20.594 1 98.5 187 ARG A CA 1
ATOM 1532 C C . ARG A 1 187 ? 3.893 -16.281 -20.438 1 98.5 187 ARG A C 1
ATOM 1534 O O . ARG A 1 187 ? 4.633 -16.234 -21.422 1 98.5 187 ARG A O 1
ATOM 1541 N N . VAL A 1 188 ? 4.359 -16.328 -19.203 1 98.88 188 VAL A N 1
ATOM 1542 C CA . VAL A 1 188 ? 5.789 -16.391 -18.922 1 98.88 188 VAL A CA 1
ATOM 1543 C C . VAL A 1 188 ? 6.043 -17.359 -17.766 1 98.88 188 VAL A C 1
ATOM 1545 O O . VAL A 1 188 ? 5.137 -17.656 -16.984 1 98.88 188 VAL A O 1
ATOM 1548 N N . ASN A 1 189 ? 7.301 -17.812 -17.672 1 98.62 189 ASN A N 1
ATOM 1549 C CA . ASN A 1 189 ? 7.715 -18.688 -16.594 1 98.62 189 ASN A CA 1
ATOM 1550 C C . ASN A 1 189 ? 8.547 -17.953 -15.547 1 98.62 189 ASN A C 1
ATOM 1552 O O . ASN A 1 189 ? 8.859 -18.5 -14.484 1 98.62 189 ASN A O 1
ATOM 1556 N N . SER A 1 190 ? 8.906 -16.719 -15.867 1 98.81 190 SER A N 1
ATOM 1557 C CA . SER A 1 190 ? 9.734 -15.914 -14.977 1 98.81 190 SER A CA 1
ATOM 1558 C C . SER A 1 190 ? 9.523 -14.422 -15.219 1 98.81 190 SER A C 1
ATOM 1560 O O . SER A 1 190 ? 9 -14.023 -16.266 1 98.81 190 SER A O 1
ATOM 1562 N N . LEU A 1 191 ? 9.844 -13.648 -14.227 1 98.88 191 LEU A N 1
ATOM 1563 C CA . LEU A 1 191 ? 9.766 -12.203 -14.398 1 98.88 191 LEU A CA 1
ATOM 1564 C C . LEU A 1 191 ? 10.742 -11.727 -15.477 1 98.88 191 LEU A C 1
ATOM 1566 O O . LEU A 1 191 ? 10.453 -10.781 -16.203 1 98.88 191 LEU A O 1
ATOM 1570 N N . SER A 1 192 ? 11.875 -12.422 -15.625 1 98.81 192 SER A N 1
ATOM 1571 C CA . SER A 1 192 ? 12.852 -12.102 -16.656 1 98.81 192 SER A CA 1
ATOM 1572 C C . SER A 1 192 ? 12.25 -12.266 -18.047 1 98.81 192 SER A C 1
ATOM 1574 O O . SER A 1 192 ? 12.523 -11.461 -18.953 1 98.81 192 SER A O 1
ATOM 1576 N N . GLU A 1 193 ? 11.484 -13.32 -18.203 1 98.81 193 GLU A N 1
ATOM 1577 C CA . GLU A 1 193 ? 10.789 -13.492 -19.484 1 98.81 193 GLU A CA 1
ATOM 1578 C C . GLU A 1 193 ? 9.789 -12.367 -19.719 1 98.81 193 GLU A C 1
ATOM 1580 O O . GLU A 1 193 ? 9.633 -11.906 -20.859 1 98.81 193 GLU A O 1
ATOM 1585 N N . ALA A 1 194 ? 9.109 -11.93 -18.688 1 98.88 194 ALA A N 1
ATOM 1586 C CA . ALA A 1 194 ? 8.195 -10.797 -18.812 1 98.88 194 ALA A CA 1
ATOM 1587 C C . ALA A 1 194 ? 8.938 -9.531 -19.234 1 98.88 194 ALA A C 1
ATOM 1589 O O . ALA A 1 194 ? 8.453 -8.766 -20.062 1 98.88 194 ALA A O 1
ATOM 1590 N N . GLU A 1 195 ? 10.07 -9.305 -18.609 1 98.69 195 GLU A N 1
ATOM 1591 C CA . GLU A 1 195 ? 10.922 -8.172 -18.938 1 98.69 195 GLU A CA 1
ATOM 1592 C C . GLU A 1 195 ? 11.203 -8.109 -20.438 1 98.69 195 GLU A C 1
ATOM 1594 O O . GLU A 1 195 ? 11.164 -7.035 -21.047 1 98.69 195 GLU A O 1
ATOM 1599 N N . LYS A 1 196 ? 11.469 -9.281 -21.031 1 98.25 196 LYS A N 1
ATOM 1600 C CA . LYS A 1 196 ? 11.805 -9.352 -22.453 1 98.25 196 LYS A CA 1
ATOM 1601 C C . LYS A 1 196 ? 10.609 -8.953 -23.328 1 98.25 196 LYS A C 1
ATOM 1603 O O . LYS A 1 196 ? 10.781 -8.422 -24.422 1 98.25 196 LYS A O 1
ATOM 1608 N N . LEU A 1 197 ? 9.422 -9.219 -22.812 1 98.06 197 LEU A N 1
ATOM 1609 C CA . LEU A 1 197 ? 8.203 -8.922 -23.562 1 98.06 197 LEU A CA 1
ATOM 1610 C C . LEU A 1 197 ? 7.852 -7.441 -23.453 1 98.06 197 LEU A C 1
ATOM 1612 O O . LEU A 1 197 ? 7.047 -6.934 -24.234 1 98.06 197 LEU A O 1
ATOM 1616 N N . LEU A 1 198 ? 8.359 -6.801 -22.438 1 97.06 198 LEU A N 1
ATOM 1617 C CA . LEU A 1 198 ? 8.102 -5.383 -22.203 1 97.06 198 LEU A CA 1
ATOM 1618 C C . LEU A 1 198 ? 9.023 -4.516 -23.047 1 97.06 198 LEU A C 1
ATOM 1620 O O . LEU A 1 198 ? 8.617 -3.457 -23.531 1 97.06 198 LEU A O 1
ATOM 1624 N N . MET B 1 1 ? -72.062 -10.352 -24.547 1 33.81 1 MET B N 1
ATOM 1625 C CA . MET B 1 1 ? -70.938 -9.484 -24.922 1 33.81 1 MET B CA 1
ATOM 1626 C C . MET B 1 1 ? -70.062 -9.25 -23.719 1 33.81 1 MET B C 1
ATOM 1628 O O . MET B 1 1 ? -70.375 -8.523 -22.797 1 33.81 1 MET B O 1
ATOM 1632 N N . LEU B 1 2 ? -69.25 -10.234 -23.266 1 42.25 2 LEU B N 1
ATOM 1633 C CA . LEU B 1 2 ? -68.438 -10.266 -22.078 1 42.25 2 LEU B CA 1
ATOM 1634 C C . LEU B 1 2 ? -67.25 -9.273 -22.188 1 42.25 2 LEU B C 1
ATOM 1636 O O . LEU B 1 2 ? -66.562 -9.25 -23.203 1 42.25 2 LEU B O 1
ATOM 1640 N N . PRO B 1 3 ? -67.312 -8.188 -21.406 1 39.62 3 PRO B N 1
ATOM 1641 C CA . PRO B 1 3 ? -66.25 -7.172 -21.484 1 39.62 3 PRO B CA 1
ATOM 1642 C C . PRO B 1 3 ? -64.875 -7.746 -21.266 1 39.62 3 PRO B C 1
ATOM 1644 O O . PRO B 1 3 ? -64.688 -8.594 -20.391 1 39.62 3 PRO B O 1
ATOM 1647 N N . ILE B 1 4 ? -64.062 -7.859 -22.312 1 42.56 4 ILE B N 1
ATOM 1648 C CA . ILE B 1 4 ? -62.656 -8.211 -22.312 1 42.56 4 ILE B CA 1
ATOM 1649 C C . ILE B 1 4 ? -61.875 -7.227 -21.438 1 42.56 4 ILE B C 1
ATOM 1651 O O . ILE B 1 4 ? -61.844 -6.027 -21.734 1 42.56 4 ILE B O 1
ATOM 1655 N N . ILE B 1 5 ? -61.906 -7.434 -20.125 1 37.41 5 ILE B N 1
ATOM 1656 C CA . ILE B 1 5 ? -61.062 -6.648 -19.234 1 37.41 5 ILE B CA 1
ATOM 1657 C C . ILE B 1 5 ? -59.625 -6.762 -19.672 1 37.41 5 ILE B C 1
ATOM 1659 O O . ILE B 1 5 ? -59.031 -7.855 -19.688 1 37.41 5 ILE B O 1
ATOM 1663 N N . LEU B 1 6 ? -59.156 -5.93 -20.625 1 35.44 6 LEU B N 1
ATOM 1664 C CA . LEU B 1 6 ? -57.719 -5.781 -20.953 1 35.44 6 LEU B CA 1
ATOM 1665 C C . LEU B 1 6 ? -56.906 -5.434 -19.719 1 35.44 6 LEU B C 1
ATOM 1667 O O . LEU B 1 6 ? -57.094 -4.359 -19.141 1 35.44 6 LEU B O 1
ATOM 1671 N N . LEU B 1 7 ? -56.594 -6.398 -18.828 1 35.03 7 LEU B N 1
ATOM 1672 C CA . LEU B 1 7 ? -55.625 -6.172 -17.766 1 35.03 7 LEU B CA 1
ATOM 1673 C C . LEU B 1 7 ? -54.25 -5.789 -18.344 1 35.03 7 LEU B C 1
ATOM 1675 O O . LEU B 1 7 ? -53.594 -6.609 -18.984 1 35.03 7 LEU B O 1
ATOM 1679 N N . THR B 1 8 ? -54.094 -4.602 -18.875 1 38.25 8 THR B N 1
ATOM 1680 C CA . THR B 1 8 ? -52.75 -4.125 -19.203 1 38.25 8 THR B CA 1
ATOM 1681 C C . THR B 1 8 ? -51.906 -4.047 -17.953 1 38.25 8 THR B C 1
ATOM 1683 O O . THR B 1 8 ? -52.156 -3.219 -17.078 1 38.25 8 THR B O 1
ATOM 1686 N N . THR B 1 9 ? -51.5 -5.148 -17.328 1 39.09 9 THR B N 1
ATOM 1687 C CA . THR B 1 9 ? -50.5 -5.066 -16.281 1 39.09 9 THR B CA 1
ATOM 1688 C C . THR B 1 9 ? -49.188 -4.461 -16.812 1 39.09 9 THR B C 1
ATOM 1690 O O . THR B 1 9 ? -48.5 -5.078 -17.641 1 39.09 9 THR B O 1
ATOM 1693 N N . THR B 1 10 ? -49.156 -3.133 -17.125 1 40.09 10 THR B N 1
ATOM 1694 C CA . THR B 1 10 ? -47.875 -2.475 -17.359 1 40.09 10 THR B CA 1
ATOM 1695 C C . THR B 1 10 ? -46.938 -2.639 -16.156 1 40.09 10 THR B C 1
ATOM 1697 O O . THR B 1 10 ? -47.219 -2.092 -15.086 1 40.09 10 THR B O 1
ATOM 1700 N N . THR B 1 11 ? -46.531 -3.861 -15.891 1 38.88 11 THR B N 1
ATOM 1701 C CA . THR B 1 11 ? -45.438 -3.936 -14.93 1 38.88 11 THR B CA 1
ATOM 1702 C C . THR B 1 11 ? -44.281 -2.994 -15.336 1 38.88 11 THR B C 1
ATOM 1704 O O . THR B 1 11 ? -43.688 -3.174 -16.391 1 38.88 11 THR B O 1
ATOM 1707 N N . GLU B 1 12 ? -44.469 -1.677 -15.117 1 40.62 12 GLU B N 1
ATOM 1708 C CA . GLU B 1 12 ? -43.312 -0.808 -15.133 1 40.62 12 GLU B CA 1
ATOM 1709 C C . GLU B 1 12 ? -42.125 -1.444 -14.383 1 40.62 12 GLU B C 1
ATOM 1711 O O . GLU B 1 12 ? -42.219 -1.656 -13.172 1 40.62 12 GLU B O 1
ATOM 1716 N N . GLY B 1 13 ? -41.562 -2.455 -15.008 1 35.09 13 GLY B N 1
ATOM 1717 C CA . GLY B 1 13 ? -40.281 -2.91 -14.453 1 35.09 13 GLY B CA 1
ATOM 1718 C C . GLY B 1 13 ? -39.375 -1.771 -14.039 1 35.09 13 GLY B C 1
ATOM 1719 O O . GLY B 1 13 ? -39.031 -0.928 -14.867 1 35.09 13 GLY B O 1
ATOM 1720 N N . LYS B 1 14 ? -39.562 -1.268 -12.727 1 36.25 14 LYS B N 1
ATOM 1721 C CA . LYS B 1 14 ? -38.531 -0.345 -12.227 1 36.25 14 LYS B CA 1
ATOM 1722 C C . LYS B 1 14 ? -37.156 -0.754 -12.695 1 36.25 14 LYS B C 1
ATOM 1724 O O . LYS B 1 14 ? -36.75 -1.916 -12.562 1 36.25 14 LYS B O 1
ATOM 1729 N N . ALA B 1 15 ? -36.562 0.035 -13.531 1 41.16 15 ALA B N 1
ATOM 1730 C CA . ALA B 1 15 ? -35.188 -0.124 -13.953 1 41.16 15 ALA B CA 1
ATOM 1731 C C . ALA B 1 15 ? -34.312 -0.583 -12.781 1 41.16 15 ALA B C 1
ATOM 1733 O O . ALA B 1 15 ? -34.5 -0.147 -11.648 1 41.16 15 ALA B O 1
ATOM 1734 N N . PRO B 1 16 ? -33.656 -1.617 -12.812 1 39 16 PRO B N 1
ATOM 1735 C CA . PRO B 1 16 ? -32.781 -1.971 -11.695 1 39 16 PRO B CA 1
ATOM 1736 C C . PRO B 1 16 ? -32.062 -0.757 -11.094 1 39 16 PRO B C 1
ATOM 1738 O O . PRO B 1 16 ? -31.719 0.174 -11.82 1 39 16 PRO B O 1
ATOM 1741 N N . LYS B 1 17 ? -32.406 -0.351 -9.883 1 37.81 17 LYS B N 1
ATOM 1742 C CA . LYS B 1 17 ? -31.672 0.696 -9.172 1 37.81 17 LYS B CA 1
ATOM 1743 C C . LYS B 1 17 ? -30.188 0.697 -9.555 1 37.81 17 LYS B C 1
ATOM 1745 O O . LYS B 1 17 ? -29.5 -0.313 -9.398 1 37.81 17 LYS B O 1
ATOM 1750 N N . VAL B 1 18 ? -29.719 1.41 -10.492 1 39.94 18 VAL B N 1
ATOM 1751 C CA . VAL B 1 18 ? -28.297 1.645 -10.75 1 39.94 18 VAL B CA 1
ATOM 1752 C C . VAL B 1 18 ? -27.531 1.613 -9.43 1 39.94 18 VAL B C 1
ATOM 1754 O O . VAL B 1 18 ? -27.766 2.438 -8.547 1 39.94 18 VAL B O 1
ATOM 1757 N N . THR B 1 19 ? -27.172 0.509 -8.82 1 48 19 THR B N 1
ATOM 1758 C CA . THR B 1 19 ? -26.359 0.461 -7.617 1 48 19 THR B CA 1
ATOM 1759 C C . THR B 1 19 ? -25.281 1.538 -7.652 1 48 19 THR B C 1
ATOM 1761 O O . THR B 1 19 ? -24.469 1.59 -8.586 1 48 19 THR B O 1
ATOM 1764 N N . GLU B 1 20 ? -25.594 2.725 -7.254 1 57.53 20 GLU B N 1
ATOM 1765 C CA . GLU B 1 20 ? -24.656 3.852 -7.219 1 57.53 20 GLU B CA 1
ATOM 1766 C C . GLU B 1 20 ? -23.25 3.393 -6.848 1 57.53 20 GLU B C 1
ATOM 1768 O O . GLU B 1 20 ? -23.078 2.574 -5.941 1 57.53 20 GLU B O 1
ATOM 1773 N N . ALA B 1 21 ? -22.25 3.594 -7.742 1 73.69 21 ALA B N 1
ATOM 1774 C CA . ALA B 1 21 ? -20.844 3.221 -7.543 1 73.69 21 ALA B CA 1
ATOM 1775 C C . ALA B 1 21 ? -20.344 3.686 -6.18 1 73.69 21 ALA B C 1
ATOM 1777 O O . ALA B 1 21 ? -20.641 4.801 -5.746 1 73.69 21 ALA B O 1
ATOM 1778 N N . VAL B 1 22 ? -19.844 2.783 -5.305 1 89 22 VAL B N 1
ATOM 1779 C CA . VAL B 1 22 ? -19.281 3.064 -3.988 1 89 22 VAL B CA 1
ATOM 1780 C C . VAL B 1 22 ? -18.203 4.137 -4.102 1 89 22 VAL B C 1
ATOM 1782 O O . VAL B 1 22 ? -17.312 4.031 -4.938 1 89 22 VAL B O 1
ATOM 1785 N N . LYS B 1 23 ? -18.453 5.289 -3.404 1 97.12 23 LYS B N 1
ATOM 1786 C CA . LYS B 1 23 ? -17.469 6.359 -3.396 1 97.12 23 LYS B CA 1
ATOM 1787 C C . LYS B 1 23 ? -16.281 6.016 -2.49 1 97.12 23 LYS B C 1
ATOM 1789 O O . LYS B 1 23 ? -16.453 5.359 -1.46 1 97.12 23 LYS B O 1
ATOM 1794 N N . THR B 1 24 ? -15.141 6.457 -2.857 1 98.5 24 THR B N 1
ATOM 1795 C CA . THR B 1 24 ? -13.922 6.191 -2.105 1 98.5 24 THR B CA 1
ATOM 1796 C C . THR B 1 24 ? -13.398 7.469 -1.449 1 98.5 24 THR B C 1
ATOM 1798 O O . THR B 1 24 ? -13.281 8.508 -2.104 1 98.5 24 THR B O 1
ATOM 1801 N N . VAL B 1 25 ? -13.117 7.395 -0.163 1 98.88 25 VAL B N 1
ATOM 1802 C CA . VAL B 1 25 ? -12.398 8.43 0.578 1 98.88 25 VAL B CA 1
ATOM 1803 C C . VAL B 1 25 ? -10.945 8.016 0.782 1 98.88 25 VAL B C 1
ATOM 1805 O O . VAL B 1 25 ? -10.672 6.977 1.387 1 98.88 25 VAL B O 1
ATOM 1808 N N . ALA B 1 26 ? -10.055 8.812 0.228 1 98.88 26 ALA B N 1
ATOM 1809 C CA . ALA B 1 26 ? -8.625 8.609 0.461 1 98.88 26 ALA B CA 1
ATOM 1810 C C . ALA B 1 26 ? -8.141 9.438 1.645 1 98.88 26 ALA B C 1
ATOM 1812 O O . ALA B 1 26 ? -8.43 10.641 1.731 1 98.88 26 ALA B O 1
ATOM 1813 N N . ILE B 1 27 ? -7.418 8.812 2.57 1 98.94 27 ILE B N 1
ATOM 1814 C CA . ILE B 1 27 ? -6.977 9.469 3.793 1 98.94 27 ILE B CA 1
ATOM 1815 C C . ILE B 1 27 ? -5.461 9.367 3.92 1 98.94 27 ILE B C 1
ATOM 1817 O O . ILE B 1 27 ? -4.902 8.266 3.879 1 98.94 27 ILE B O 1
ATOM 1821 N N . ASP B 1 28 ? -4.867 10.492 4.066 1 98.94 28 ASP B N 1
ATOM 1822 C CA . ASP B 1 28 ? -3.434 10.539 4.324 1 98.94 28 ASP B CA 1
ATOM 1823 C C . ASP B 1 28 ? -3.109 10.016 5.723 1 98.94 28 ASP B C 1
ATOM 1825 O O . ASP B 1 28 ? -3.984 9.969 6.59 1 98.94 28 ASP B O 1
ATOM 1829 N N . VAL B 1 29 ? -1.771 9.664 5.922 1 98.94 29 VAL B N 1
ATOM 1830 C CA . VAL B 1 29 ? -1.366 9.078 7.191 1 98.94 29 VAL B CA 1
ATOM 1831 C C . VAL B 1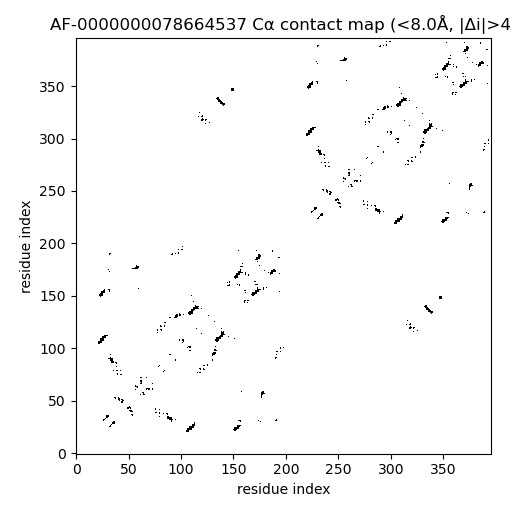 29 ? -0.758 10.156 8.094 1 98.94 29 VAL B C 1
ATOM 1833 O O . VAL B 1 29 ? -1.337 10.516 9.117 1 98.94 29 VAL B O 1
ATOM 1836 N N . ASP B 1 30 ? 0.34 10.734 7.621 1 98.81 30 ASP B N 1
ATOM 1837 C CA . ASP B 1 30 ? 1.074 11.688 8.453 1 98.81 30 ASP B CA 1
ATOM 1838 C C . ASP B 1 30 ? 0.265 12.961 8.672 1 98.81 30 ASP B C 1
ATOM 1840 O O . ASP B 1 30 ? -0.096 13.648 7.711 1 98.81 30 ASP B O 1
ATOM 1844 N N . SER B 1 31 ? -0.022 13.242 9.992 1 98.81 31 SER B N 1
ATOM 1845 C CA . SER B 1 31 ? -0.629 14.484 10.445 1 98.81 31 SER B CA 1
ATOM 1846 C C . SER B 1 31 ? -2.094 14.57 10.031 1 98.81 31 SER B C 1
ATOM 1848 O O . SER B 1 31 ? -2.721 15.625 10.156 1 98.81 31 SER B O 1
ATOM 1850 N N . VAL B 1 32 ? -2.598 13.445 9.516 1 98.94 32 VAL B N 1
ATOM 1851 C CA . VAL B 1 32 ? -4.035 13.305 9.305 1 98.94 32 VAL B CA 1
ATOM 1852 C C . VAL B 1 32 ? -4.578 12.188 10.203 1 98.94 32 VAL B C 1
ATOM 1854 O O . VAL B 1 32 ? -5.43 12.438 11.055 1 98.94 32 VAL B O 1
ATOM 1857 N N . LEU B 1 33 ? -4.043 10.992 10.031 1 98.94 33 LEU B N 1
ATOM 1858 C CA . LEU B 1 33 ? -4.355 9.914 10.969 1 98.94 33 LEU B CA 1
ATOM 1859 C C . LEU B 1 33 ? -3.41 9.938 12.164 1 98.94 33 LEU B C 1
ATOM 1861 O O . LEU B 1 33 ? -3.855 9.984 13.312 1 98.94 33 LEU B O 1
ATOM 1865 N N . ALA B 1 34 ? -2.141 9.922 11.867 1 98.94 34 ALA B N 1
ATOM 1866 C CA . ALA B 1 34 ? -1.082 9.844 12.875 1 98.94 34 ALA B CA 1
ATOM 1867 C C . ALA B 1 34 ? -0.497 11.219 13.164 1 98.94 34 ALA B C 1
ATOM 1869 O O . ALA B 1 34 ? -0.013 11.898 12.25 1 98.94 34 ALA B O 1
ATOM 1870 N N . ASP B 1 35 ? -0.519 11.586 14.352 1 98.81 35 ASP B N 1
ATOM 1871 C CA . ASP B 1 35 ? 0.07 12.875 14.711 1 98.81 35 ASP B CA 1
ATOM 1872 C C . ASP B 1 35 ? 1.584 12.758 14.875 1 98.81 35 ASP B C 1
ATOM 1874 O O . ASP B 1 35 ? 2.119 13.016 15.961 1 98.81 35 ASP B O 1
ATOM 1878 N N . VAL B 1 36 ? 2.24 12.492 13.828 1 98.81 36 VAL B N 1
ATOM 1879 C CA . VAL B 1 36 ? 3.656 12.133 13.805 1 98.81 36 VAL B CA 1
ATOM 1880 C C . VAL B 1 36 ? 4.5 13.344 14.188 1 98.81 36 VAL B C 1
ATOM 1882 O O . VAL B 1 36 ? 5.566 13.203 14.797 1 98.81 36 VAL B O 1
ATOM 1885 N N . MET B 1 37 ? 4.02 14.547 13.945 1 98.62 37 MET B N 1
ATOM 1886 C CA . MET B 1 37 ? 4.82 15.75 14.141 1 98.62 37 MET B CA 1
ATOM 1887 C C . MET B 1 37 ? 5.004 16.047 15.625 1 98.62 37 MET B C 1
ATOM 1889 O O . MET B 1 37 ? 5.922 16.781 16.016 1 98.62 37 MET B O 1
ATOM 1893 N N . LEU B 1 38 ? 4.137 15.523 16.469 1 98.62 38 LEU B N 1
ATOM 1894 C CA . LEU B 1 38 ? 4.375 15.609 17.906 1 98.62 38 LEU B CA 1
ATOM 1895 C C . LEU B 1 38 ? 5.668 14.898 18.281 1 98.62 38 LEU B C 1
ATOM 1897 O O . LEU B 1 38 ? 6.496 15.461 19.016 1 98.62 38 LEU B O 1
ATOM 1901 N N . VAL B 1 39 ? 5.797 13.695 17.781 1 98.75 39 VAL B N 1
ATOM 1902 C CA . VAL B 1 39 ? 6.965 12.883 18.109 1 98.75 39 VAL B CA 1
ATOM 1903 C C . VAL B 1 39 ? 8.18 13.398 17.328 1 98.75 39 VAL B C 1
ATOM 1905 O O . VAL B 1 39 ? 9.305 13.375 17.844 1 98.75 39 VAL B O 1
ATOM 1908 N N . TRP B 1 40 ? 7.969 13.852 16.094 1 98.69 40 TRP B N 1
ATOM 1909 C CA . TRP B 1 40 ? 9.031 14.43 15.281 1 98.69 40 TRP B CA 1
ATOM 1910 C C . TRP B 1 40 ? 9.648 15.641 15.969 1 98.69 40 TRP B C 1
ATOM 1912 O O . TRP B 1 40 ? 10.867 15.758 16.062 1 98.69 40 TRP B O 1
ATOM 1922 N N . ALA B 1 41 ? 8.797 16.578 16.484 1 98.56 41 ALA B N 1
ATOM 1923 C CA . ALA B 1 41 ? 9.266 17.766 17.172 1 98.56 41 ALA B CA 1
ATOM 1924 C C . ALA B 1 41 ? 10.039 17.406 18.438 1 98.56 41 ALA B C 1
ATOM 1926 O O . ALA B 1 41 ? 11.047 18.031 18.766 1 98.56 41 ALA B O 1
ATOM 1927 N N . ASP B 1 42 ? 9.555 16.438 19.094 1 98.5 42 ASP B N 1
ATOM 1928 C CA . ASP B 1 42 ? 10.25 15.938 20.281 1 98.5 42 ASP B CA 1
ATOM 1929 C C . ASP B 1 42 ? 11.641 15.414 19.922 1 98.5 42 ASP B C 1
ATOM 1931 O O . ASP B 1 42 ? 12.617 15.703 20.609 1 98.5 42 ASP B O 1
ATOM 1935 N N . GLU B 1 43 ? 11.727 14.617 18.844 1 98.38 43 GLU B N 1
ATOM 1936 C CA . GLU B 1 43 ? 13 14.086 18.375 1 98.38 43 GLU B CA 1
ATOM 1937 C C . GLU B 1 43 ? 13.961 15.203 18 1 98.38 43 GLU B C 1
ATOM 1939 O O . GLU B 1 43 ? 15.141 15.156 18.359 1 98.38 43 GLU B O 1
ATOM 1944 N N . TYR B 1 44 ? 13.477 16.188 17.266 1 98.38 44 TYR B N 1
ATOM 1945 C CA . TYR B 1 44 ? 14.289 17.344 16.906 1 98.38 44 TYR B CA 1
ATOM 1946 C C . TYR B 1 44 ? 14.812 18.062 18.141 1 98.38 44 TYR B C 1
ATOM 1948 O O . TYR B 1 44 ? 16 18.406 18.219 1 98.38 44 TYR B O 1
ATOM 1956 N N . SER B 1 45 ? 13.961 18.25 19.141 1 98.12 45 SER B N 1
ATOM 1957 C CA . SER B 1 45 ? 14.328 18.938 20.375 1 98.12 45 SER B CA 1
ATOM 1958 C C . SER B 1 45 ? 15.438 18.188 21.109 1 98.12 45 SER B C 1
ATOM 1960 O O . SER B 1 45 ? 16.422 18.797 21.547 1 98.12 45 SER B O 1
ATOM 1962 N N . LYS B 1 46 ? 15.336 16.922 21.203 1 97.31 46 LYS B N 1
ATOM 1963 C CA . LYS B 1 46 ? 16.328 16.094 21.891 1 97.31 46 LYS B CA 1
ATOM 1964 C C . LYS B 1 46 ? 17.688 16.188 21.203 1 97.31 46 LYS B C 1
ATOM 1966 O O . LYS B 1 46 ? 18.703 16.344 21.875 1 97.31 46 LYS B O 1
ATOM 1971 N N . ARG B 1 47 ? 17.672 16.172 19.938 1 96.88 47 ARG B N 1
ATOM 1972 C CA . ARG B 1 47 ? 18.922 16.125 19.172 1 96.88 47 ARG B CA 1
ATOM 1973 C C . ARG B 1 47 ? 19.578 17.5 19.109 1 96.88 47 ARG B C 1
ATOM 1975 O O . ARG B 1 47 ? 20.812 17.609 19.094 1 96.88 47 ARG B O 1
ATOM 1982 N N . SER B 1 48 ? 18.75 18.516 19.047 1 96.06 48 SER B N 1
ATOM 1983 C CA . SER B 1 48 ? 19.281 19.859 18.875 1 96.06 48 SER B CA 1
ATOM 1984 C C . SER B 1 48 ? 19.531 20.547 20.219 1 96.06 48 SER B C 1
ATOM 1986 O O . SER B 1 48 ? 20.188 21.578 20.281 1 96.06 48 SER B O 1
ATOM 1988 N N . GLY B 1 49 ? 18.953 20.016 21.203 1 96.06 49 GLY B N 1
ATOM 1989 C CA . GLY B 1 49 ? 19.062 20.641 22.516 1 96.06 49 GLY B CA 1
ATOM 1990 C C . GLY B 1 49 ? 18.172 21.875 22.656 1 96.06 49 GLY B C 1
ATOM 1991 O O . GLY B 1 49 ? 18.484 22.766 23.438 1 96.06 49 GLY B O 1
ATOM 1992 N N . THR B 1 50 ? 17.219 21.938 21.828 1 95.75 50 THR B N 1
ATOM 1993 C CA . THR B 1 50 ? 16.25 23.016 21.891 1 95.75 50 THR B CA 1
ATOM 1994 C C . THR B 1 50 ? 14.867 22.484 22.281 1 95.75 50 THR B C 1
ATOM 1996 O O . THR B 1 50 ? 14.688 21.281 22.484 1 95.75 50 THR B O 1
ATOM 1999 N N . ARG B 1 51 ? 14 23.422 22.531 1 95.94 51 ARG B N 1
ATOM 2000 C CA . ARG B 1 51 ? 12.625 23.047 22.828 1 95.94 51 ARG B CA 1
ATOM 2001 C C . ARG B 1 51 ? 11.68 23.531 21.734 1 95.94 51 ARG B C 1
ATOM 2003 O O . ARG B 1 51 ? 11.281 24.703 21.719 1 95.94 51 ARG B O 1
ATOM 2010 N N . VAL B 1 52 ? 11.422 22.75 20.812 1 97 52 VAL B N 1
ATOM 2011 C CA . VAL B 1 52 ? 10.516 23.047 19.703 1 97 52 VAL B CA 1
ATOM 2012 C C . VAL B 1 52 ? 9.281 22.156 19.797 1 97 52 VAL B C 1
ATOM 2014 O O . VAL B 1 52 ? 9.383 20.969 20.094 1 97 52 VAL B O 1
ATOM 2017 N N . THR B 1 53 ? 8.109 22.797 19.641 1 97.81 53 THR B N 1
ATOM 2018 C CA . THR B 1 53 ? 6.863 22.047 19.625 1 97.81 53 THR B CA 1
ATOM 2019 C C . THR B 1 53 ? 6.254 22.031 18.219 1 97.81 53 THR B C 1
ATOM 2021 O O . THR B 1 53 ? 6.68 22.781 17.344 1 97.81 53 THR B O 1
ATOM 2024 N N . LYS B 1 54 ? 5.289 21.156 18.016 1 98.19 54 LYS B N 1
ATOM 2025 C CA . LYS B 1 54 ? 4.578 21.047 16.75 1 98.19 54 LYS B CA 1
ATOM 2026 C C . LYS B 1 54 ? 3.988 22.391 16.344 1 98.19 54 LYS B C 1
ATOM 2028 O O . LYS B 1 54 ? 4.012 22.75 15.156 1 98.19 54 LYS B O 1
ATOM 2033 N N . LYS B 1 55 ? 3.551 23.188 17.312 1 97.62 55 LYS B N 1
ATOM 2034 C CA . LYS B 1 55 ? 2.877 24.453 17.047 1 97.62 55 LYS B CA 1
ATOM 2035 C C . LYS B 1 55 ? 3.822 25.453 16.375 1 97.62 55 LYS B C 1
ATOM 2037 O O . LYS B 1 55 ? 3.377 26.375 15.68 1 97.62 55 LYS B O 1
ATOM 2042 N N . GLU B 1 56 ? 5.086 25.25 16.578 1 97.31 56 GLU B N 1
ATOM 2043 C CA . GLU B 1 56 ? 6.078 26.188 16.062 1 97.31 56 GLU B CA 1
ATOM 2044 C C . GLU B 1 56 ? 6.457 25.844 14.617 1 97.31 56 GLU B C 1
ATOM 2046 O O . GLU B 1 56 ? 7.09 26.641 13.93 1 97.31 56 GLU B O 1
ATOM 2051 N N . ILE B 1 57 ? 6.09 24.703 14.148 1 97.94 57 ILE B N 1
ATOM 2052 C CA . ILE B 1 57 ? 6.352 24.297 12.773 1 97.94 57 ILE B CA 1
ATOM 2053 C C . ILE B 1 57 ? 5.223 24.797 11.867 1 97.94 57 ILE B C 1
ATOM 2055 O O . ILE B 1 57 ? 4.285 24.062 11.57 1 97.94 57 ILE B O 1
ATOM 2059 N N . ILE B 1 58 ? 5.371 26 11.344 1 97.56 58 ILE B N 1
ATOM 2060 C CA . ILE B 1 58 ? 4.227 26.719 10.781 1 97.56 58 ILE B CA 1
ATOM 2061 C C . ILE B 1 58 ? 4.32 26.734 9.258 1 97.56 58 ILE B C 1
ATOM 2063 O O . ILE B 1 58 ? 3.514 27.375 8.586 1 97.56 58 ILE B O 1
ATOM 2067 N N . ARG B 1 59 ? 5.379 26.047 8.703 1 96.88 59 ARG B N 1
ATOM 2068 C CA . ARG B 1 59 ? 5.535 25.938 7.258 1 96.88 59 ARG B CA 1
ATOM 2069 C C . ARG B 1 59 ? 5.789 24.484 6.848 1 96.88 59 ARG B C 1
ATOM 2071 O O . ARG B 1 59 ? 6.477 23.75 7.555 1 96.88 59 ARG B O 1
ATOM 2078 N N . TRP B 1 60 ? 5.301 24.172 5.695 1 94.81 60 TRP B N 1
ATOM 2079 C CA . TRP B 1 60 ? 5.535 22.828 5.145 1 94.81 60 TRP B CA 1
ATOM 2080 C C . TRP B 1 60 ? 7.027 22.578 4.949 1 94.81 60 TRP B C 1
ATOM 2082 O O . TRP B 1 60 ? 7.52 21.484 5.219 1 94.81 60 TRP B O 1
ATOM 2092 N N . ASP B 1 61 ? 7.586 23.672 4.375 1 95.56 61 ASP B N 1
ATOM 2093 C CA . ASP B 1 61 ? 9.031 23.594 4.195 1 95.56 61 ASP B CA 1
ATOM 2094 C C . ASP B 1 61 ? 9.766 23.828 5.516 1 95.56 61 ASP B C 1
ATOM 2096 O O . ASP B 1 61 ? 10.234 24.938 5.785 1 95.56 61 ASP B O 1
ATOM 2100 N N . ILE B 1 62 ? 10.047 22.844 6.262 1 97.56 62 ILE B N 1
ATOM 2101 C CA . ILE B 1 62 ? 10.492 22.891 7.648 1 97.56 62 ILE B CA 1
ATOM 2102 C C . ILE B 1 62 ? 11.836 23.609 7.734 1 97.56 62 ILE B C 1
ATOM 2104 O O . ILE B 1 62 ? 12.062 24.406 8.656 1 97.56 62 ILE B O 1
ATOM 2108 N N . PRO B 1 63 ? 12.727 23.5 6.758 1 97.62 63 PRO B N 1
ATOM 2109 C CA . PRO B 1 63 ? 14.023 24.188 6.832 1 97.62 63 PRO B CA 1
ATOM 2110 C C . PRO B 1 63 ? 13.891 25.703 6.805 1 97.62 63 PRO B C 1
ATOM 2112 O O . PRO B 1 63 ? 14.852 26.406 7.117 1 97.62 63 PRO B O 1
ATOM 2115 N N . THR B 1 64 ? 12.758 26.188 6.461 1 97.25 64 THR B N 1
ATOM 2116 C CA . THR B 1 64 ? 12.531 27.641 6.496 1 97.25 64 THR B CA 1
ATOM 2117 C C . THR B 1 64 ? 12.133 28.078 7.898 1 97.25 64 THR B C 1
ATOM 2119 O O . THR B 1 64 ? 12.141 29.281 8.203 1 97.25 64 THR B O 1
ATOM 2122 N N . VAL B 1 65 ? 11.836 27.125 8.797 1 96.88 65 VAL B N 1
ATOM 2123 C CA . VAL B 1 65 ? 11.375 27.406 10.148 1 96.88 65 VAL B CA 1
ATOM 2124 C C . VAL B 1 65 ? 12.461 27.016 11.148 1 96.88 65 VAL B C 1
ATOM 2126 O O . VAL B 1 65 ? 12.672 27.703 12.148 1 96.88 65 VAL B O 1
ATOM 2129 N N . LEU B 1 66 ? 13.117 25.906 10.844 1 97.44 66 LEU B N 1
ATOM 2130 C CA . LEU B 1 66 ? 14.156 25.344 11.711 1 97.44 66 LEU B CA 1
ATOM 2131 C C . LEU B 1 66 ? 15.484 25.25 10.977 1 97.44 66 LEU B C 1
ATOM 2133 O O . LEU B 1 66 ? 15.516 25.016 9.766 1 97.44 66 LEU B O 1
ATOM 2137 N N . PRO B 1 67 ? 16.594 25.391 11.734 1 96.81 67 PRO B N 1
ATOM 2138 C CA . PRO B 1 67 ? 17.922 25.344 11.117 1 96.81 67 PRO B CA 1
ATOM 2139 C C . PRO B 1 67 ? 18.391 23.922 10.836 1 96.81 67 PRO B C 1
ATOM 2141 O O . PRO B 1 67 ? 19.375 23.469 11.406 1 96.81 67 PRO B O 1
ATOM 2144 N N . ILE B 1 68 ? 17.719 23.234 9.898 1 96.81 68 ILE B N 1
ATOM 2145 C CA . ILE B 1 68 ? 18.062 21.875 9.508 1 96.81 68 ILE B CA 1
ATOM 2146 C C . ILE B 1 68 ? 17.922 21.719 7.992 1 96.81 68 ILE B C 1
ATOM 2148 O O . ILE B 1 68 ? 17.281 22.547 7.336 1 96.81 68 ILE B O 1
ATOM 2152 N N . THR B 1 69 ? 18.578 20.734 7.461 1 97.44 69 THR B N 1
ATOM 2153 C CA . THR B 1 69 ? 18.516 20.469 6.027 1 97.44 69 THR B CA 1
ATOM 2154 C C . THR B 1 69 ? 17.312 19.609 5.68 1 97.44 69 THR B C 1
ATOM 2156 O O . THR B 1 69 ? 16.766 18.906 6.539 1 97.44 69 THR B O 1
ATOM 2159 N N . PRO B 1 70 ? 16.891 19.656 4.406 1 96.38 70 PRO B N 1
ATOM 2160 C CA . PRO B 1 70 ? 15.812 18.75 3.979 1 96.38 70 PRO B CA 1
ATOM 2161 C C . PRO B 1 70 ? 16.141 17.281 4.246 1 96.38 70 PRO B C 1
ATOM 2163 O O . PRO B 1 70 ? 15.266 16.516 4.66 1 96.38 70 PRO B O 1
ATOM 2166 N N . ASP B 1 71 ? 17.359 16.938 4.031 1 96.75 71 ASP B N 1
ATOM 2167 C CA . ASP B 1 71 ? 17.781 15.562 4.277 1 96.75 71 ASP B CA 1
ATOM 2168 C C . ASP B 1 71 ? 17.578 15.18 5.742 1 96.75 71 ASP B C 1
ATOM 2170 O O . ASP B 1 71 ? 17.141 14.07 6.047 1 96.75 71 ASP B O 1
ATOM 2174 N N . THR B 1 72 ? 17.891 16.125 6.609 1 97.25 72 THR B N 1
ATOM 2175 C CA . THR B 1 72 ? 17.734 15.859 8.039 1 97.25 72 THR B CA 1
ATOM 2176 C C . THR B 1 72 ? 16.266 15.727 8.406 1 97.25 72 THR B C 1
ATOM 2178 O O . THR B 1 72 ? 15.898 14.914 9.25 1 97.25 72 THR B O 1
ATOM 2181 N N . VAL B 1 73 ? 15.43 16.531 7.793 1 97.31 73 VAL B N 1
ATOM 2182 C CA . VAL B 1 73 ? 13.992 16.438 8.016 1 97.31 73 VAL B CA 1
ATOM 2183 C C . VAL B 1 73 ? 13.516 15.016 7.711 1 97.31 73 VAL B C 1
ATOM 2185 O O . VAL B 1 73 ? 12.852 14.391 8.539 1 97.31 73 VAL B O 1
ATOM 2188 N N . TYR B 1 74 ? 13.914 14.5 6.582 1 95.56 74 TYR B N 1
ATOM 2189 C CA . TYR B 1 74 ? 13.523 13.164 6.137 1 95.56 74 TYR B CA 1
ATOM 2190 C C . TYR B 1 74 ? 14.055 12.094 7.078 1 95.56 74 TYR B C 1
ATOM 2192 O O . TYR B 1 74 ? 13.352 11.133 7.402 1 95.56 74 TYR B O 1
ATOM 2200 N N . ARG B 1 75 ? 15.281 12.273 7.504 1 96.5 75 ARG B N 1
ATOM 2201 C CA . ARG B 1 75 ? 15.906 11.305 8.406 1 96.5 75 ARG B CA 1
ATOM 2202 C C . ARG B 1 75 ? 15.156 11.227 9.727 1 96.5 75 ARG B C 1
ATOM 2204 O O . ARG B 1 75 ? 15 10.148 10.297 1 96.5 75 ARG B O 1
ATOM 2211 N N . TYR B 1 76 ? 14.688 12.375 10.203 1 97.5 76 TYR B N 1
ATOM 2212 C CA . TYR B 1 76 ? 13.945 12.375 11.461 1 97.5 76 TYR B CA 1
ATOM 2213 C C . TYR B 1 76 ? 12.594 11.695 11.297 1 97.5 76 TYR B C 1
ATOM 2215 O O . TYR B 1 76 ? 12.156 10.953 12.18 1 97.5 76 TYR B O 1
ATOM 2223 N N . PHE B 1 77 ? 11.945 11.938 10.164 1 97.69 77 PHE B N 1
ATOM 2224 C CA . PHE B 1 77 ? 10.695 11.234 9.898 1 97.69 77 PHE B CA 1
ATOM 2225 C C . PHE B 1 77 ? 10.914 9.727 9.891 1 97.69 77 PHE B C 1
ATOM 2227 O O . PHE B 1 77 ? 10.18 8.984 10.547 1 97.69 77 PHE B O 1
ATOM 2234 N N . SER B 1 78 ? 11.906 9.32 9.172 1 97.44 78 SER B N 1
ATOM 2235 C CA . SER B 1 78 ? 12.219 7.902 9.07 1 97.44 78 SER B CA 1
ATOM 2236 C C . SER B 1 78 ? 12.547 7.305 10.438 1 97.44 78 SER B C 1
ATOM 2238 O O . SER B 1 78 ? 12.078 6.215 10.773 1 97.44 78 SER B O 1
ATOM 2240 N N . HIS B 1 79 ? 13.352 8.047 11.203 1 98.38 79 HIS B N 1
ATOM 2241 C CA . HIS B 1 79 ? 13.727 7.594 12.539 1 98.38 79 HIS B CA 1
ATOM 2242 C C . HIS B 1 79 ? 12.5 7.434 13.43 1 98.38 79 HIS B C 1
ATOM 2244 O O . HIS B 1 79 ? 12.367 6.43 14.133 1 98.38 79 HIS B O 1
ATOM 2250 N N . VAL B 1 80 ? 11.656 8.383 13.398 1 98.75 80 VAL B N 1
ATOM 2251 C CA . VAL B 1 80 ? 10.461 8.367 14.242 1 98.75 80 VAL B CA 1
ATOM 2252 C C . VAL B 1 80 ? 9.594 7.164 13.891 1 98.75 80 VAL B C 1
ATOM 2254 O O . VAL B 1 80 ? 9.188 6.406 14.781 1 98.75 80 VAL B O 1
ATOM 2257 N N . TRP B 1 81 ? 9.391 6.898 12.664 1 98.69 81 TRP B N 1
ATOM 2258 C CA . TRP B 1 81 ? 8.547 5.777 12.266 1 98.69 81 TRP B CA 1
ATOM 2259 C C . TRP B 1 81 ? 9.234 4.449 12.547 1 98.69 81 TRP B C 1
ATOM 2261 O O . TRP B 1 81 ? 8.594 3.484 12.969 1 98.69 81 TRP B O 1
ATOM 2271 N N . LYS B 1 82 ? 10.453 4.375 12.391 1 98.25 82 LYS B N 1
ATOM 2272 C CA . LYS B 1 82 ? 11.164 3.113 12.555 1 98.25 82 LYS B CA 1
ATOM 2273 C C . LYS B 1 82 ? 11.344 2.771 14.031 1 98.25 82 LYS B C 1
ATOM 2275 O O . LYS B 1 82 ? 11.273 1.602 14.422 1 98.25 82 LYS B O 1
ATOM 2280 N N . HIS B 1 83 ? 11.516 3.846 14.836 1 98.5 83 HIS B N 1
ATOM 2281 C CA . HIS B 1 83 ? 11.984 3.537 16.172 1 98.5 83 HIS B CA 1
ATOM 2282 C C . HIS B 1 83 ? 11 4.031 17.234 1 98.5 83 HIS B C 1
ATOM 2284 O O . HIS B 1 83 ? 11.07 3.621 18.391 1 98.5 83 HIS B O 1
ATOM 2290 N N . ARG B 1 84 ? 10.062 4.895 16.828 1 98.75 84 ARG B N 1
ATOM 2291 C CA . ARG B 1 84 ? 9.203 5.512 17.828 1 98.75 84 ARG B CA 1
ATOM 2292 C C . ARG B 1 84 ? 7.738 5.461 17.406 1 98.75 84 ARG B C 1
ATOM 2294 O O . ARG B 1 84 ? 6.918 6.254 17.875 1 98.75 84 ARG B O 1
ATOM 2301 N N . TRP B 1 85 ? 7.383 4.523 16.469 1 98.75 85 TRP B N 1
ATOM 2302 C CA . TRP B 1 85 ? 6.043 4.504 15.891 1 98.75 85 TRP B CA 1
ATOM 2303 C C . TRP B 1 85 ? 4.988 4.297 16.969 1 98.75 85 TRP B C 1
ATOM 2305 O O . TRP B 1 85 ? 3.871 4.809 16.859 1 98.75 85 TRP B O 1
ATOM 2315 N N . ARG B 1 86 ? 5.309 3.627 18.078 1 98.69 86 ARG B N 1
ATOM 2316 C CA . ARG B 1 86 ? 4.355 3.338 19.156 1 98.69 86 ARG B CA 1
ATOM 2317 C C . ARG B 1 86 ? 4.02 4.598 19.938 1 98.69 86 ARG B C 1
ATOM 2319 O O . ARG B 1 86 ? 2.998 4.648 20.625 1 98.69 86 ARG B O 1
ATOM 2326 N N . GLU B 1 87 ? 4.875 5.551 19.875 1 98.81 87 GLU B N 1
ATOM 2327 C CA . GLU B 1 87 ? 4.691 6.785 20.625 1 98.81 87 GLU B CA 1
ATOM 2328 C C . GLU B 1 87 ? 3.814 7.773 19.859 1 98.81 87 GLU B C 1
ATOM 2330 O O . GLU B 1 87 ? 3.354 8.766 20.422 1 98.81 87 GLU B O 1
ATOM 2335 N N . ILE B 1 88 ? 3.596 7.516 18.594 1 98.88 88 ILE B N 1
ATOM 2336 C CA . ILE B 1 88 ? 2.83 8.438 17.766 1 98.88 88 ILE B CA 1
ATOM 2337 C C . ILE B 1 88 ? 1.346 8.328 18.109 1 98.88 88 ILE B C 1
ATOM 2339 O O . ILE B 1 88 ? 0.727 7.285 17.875 1 98.88 88 ILE B O 1
ATOM 2343 N N . PRO B 1 89 ? 0.781 9.344 18.609 1 98.88 89 PRO B N 1
ATOM 2344 C CA . PRO B 1 89 ? -0.66 9.281 18.875 1 98.88 89 PRO B CA 1
ATOM 2345 C C . PRO B 1 89 ? -1.495 9.5 17.609 1 98.88 89 PRO B C 1
ATOM 2347 O O . PRO B 1 89 ? -1.005 10.078 16.641 1 98.88 89 PRO B O 1
ATOM 2350 N N . PRO B 1 90 ? -2.729 9.008 17.625 1 98.88 90 PRO B N 1
ATOM 2351 C CA . PRO B 1 90 ? -3.637 9.438 16.562 1 98.88 90 PRO B CA 1
ATOM 2352 C C . PRO B 1 90 ? -4.02 10.906 16.688 1 98.88 90 PRO B C 1
ATOM 2354 O O . PRO B 1 90 ? -3.846 11.516 17.734 1 98.88 90 PRO B O 1
ATOM 2357 N N . THR B 1 91 ? -4.473 11.562 15.641 1 98.88 91 THR B N 1
ATOM 2358 C CA . THR B 1 91 ? -4.82 12.977 15.633 1 98.88 91 THR B CA 1
ATOM 2359 C C . THR B 1 91 ? -6.09 13.227 16.438 1 98.88 91 THR B C 1
ATOM 2361 O O . THR B 1 91 ? -6.383 14.367 16.812 1 98.88 91 THR B O 1
ATOM 2364 N N . GLU B 1 92 ? -6.848 12.172 16.672 1 98.56 92 GLU B N 1
ATOM 2365 C CA . GLU B 1 92 ? -7.984 12.211 17.578 1 98.56 92 GLU B CA 1
ATOM 2366 C C . GLU B 1 92 ? -8.203 10.859 18.25 1 98.56 92 GLU B C 1
ATOM 2368 O O . GLU B 1 92 ? -7.828 9.82 17.703 1 98.56 92 GLU B O 1
ATOM 2373 N N . PRO B 1 93 ? -8.797 10.867 19.438 1 96.94 93 PRO B N 1
ATOM 2374 C CA . PRO B 1 93 ? -9.062 9.578 20.078 1 96.94 93 PRO B CA 1
ATOM 2375 C C . PRO B 1 93 ? -9.961 8.672 19.25 1 96.94 93 PRO B C 1
ATOM 2377 O O . PRO B 1 93 ? -10.852 9.156 18.547 1 96.94 93 PRO B O 1
ATOM 2380 N N . ASN B 1 94 ? -9.766 7.379 19.297 1 95.5 94 ASN B N 1
ATOM 2381 C CA . ASN B 1 94 ? -10.57 6.344 18.656 1 95.5 94 ASN B CA 1
ATOM 2382 C C . ASN B 1 94 ? -10.648 6.551 17.141 1 95.5 94 ASN B C 1
ATOM 2384 O O . ASN B 1 94 ? -11.734 6.504 16.562 1 95.5 94 ASN B O 1
ATOM 2388 N N . ILE B 1 95 ? -9.516 6.926 16.562 1 98.69 95 ILE B N 1
ATOM 2389 C CA . ILE B 1 95 ? -9.406 7.207 15.141 1 98.69 95 ILE B CA 1
ATOM 2390 C C . ILE B 1 95 ? -9.922 6.016 14.336 1 98.69 95 ILE B C 1
ATOM 2392 O O . ILE B 1 95 ? -10.5 6.18 13.266 1 98.69 95 ILE B O 1
ATOM 2396 N N . GLY B 1 96 ? -9.742 4.789 14.805 1 98.75 96 GLY B N 1
ATOM 2397 C CA . GLY B 1 96 ? -10.266 3.588 14.18 1 98.75 96 GLY B CA 1
ATOM 2398 C C . GLY B 1 96 ? -11.773 3.586 14.047 1 98.75 96 GLY B C 1
ATOM 2399 O O . GLY B 1 96 ? -12.312 3.23 13 1 98.75 96 GLY B O 1
ATOM 2400 N N . ASP B 1 97 ? -12.453 4.035 15.078 1 98.69 97 ASP B N 1
ATOM 2401 C CA . ASP B 1 97 ? -13.914 4.098 15.07 1 98.69 97 ASP B CA 1
ATOM 2402 C C . ASP B 1 97 ? -14.414 5.102 14.031 1 98.69 97 ASP B C 1
ATOM 2404 O O . ASP B 1 97 ? -15.445 4.879 13.398 1 98.69 97 ASP B O 1
ATOM 2408 N N . VAL B 1 98 ? -13.711 6.172 13.922 1 98.88 98 VAL B N 1
ATOM 2409 C CA . VAL B 1 98 ? -14.102 7.184 12.945 1 98.88 98 VAL B CA 1
ATOM 2410 C C . VAL B 1 98 ? -14.023 6.605 11.539 1 98.88 98 VAL B C 1
ATOM 2412 O O . VAL B 1 98 ? -14.953 6.77 10.742 1 98.88 98 VAL B O 1
ATOM 2415 N N . THR B 1 99 ? -12.93 5.867 11.203 1 98.88 99 THR B N 1
ATOM 2416 C CA . THR B 1 99 ? -12.805 5.277 9.883 1 98.88 99 THR B CA 1
ATOM 2417 C C . THR B 1 99 ? -13.883 4.223 9.648 1 98.88 99 THR B C 1
ATOM 2419 O O . THR B 1 99 ? -14.422 4.109 8.547 1 98.88 99 THR B O 1
ATOM 2422 N N . LYS B 1 100 ? -14.266 3.525 10.664 1 98.69 100 LYS B N 1
ATOM 2423 C CA . LYS B 1 100 ? -15.336 2.531 10.547 1 98.69 100 LYS B CA 1
ATOM 2424 C C . LYS B 1 100 ? -16.688 3.195 10.289 1 98.69 100 LYS B C 1
ATOM 2426 O O . LYS B 1 100 ? -17.484 2.691 9.5 1 98.69 100 LYS B O 1
ATOM 2431 N N . ARG B 1 101 ? -16.875 4.297 11 1 98.75 101 ARG B N 1
ATOM 2432 C CA . ARG B 1 101 ? -18.125 5.016 10.789 1 98.75 101 ARG B CA 1
ATOM 2433 C C . ARG B 1 101 ? -18.219 5.574 9.367 1 98.75 101 ARG B C 1
ATOM 2435 O O . ARG B 1 101 ? -19.266 5.531 8.742 1 98.75 101 ARG B O 1
ATOM 2442 N N . ILE B 1 102 ? -17.125 6.051 8.867 1 98.75 102 ILE B N 1
ATOM 2443 C CA . ILE B 1 102 ? -17.094 6.527 7.488 1 98.75 102 ILE B CA 1
ATOM 2444 C C . ILE B 1 102 ? -17.422 5.379 6.535 1 98.75 102 ILE B C 1
ATOM 2446 O O . ILE B 1 102 ? -18.219 5.543 5.602 1 98.75 102 ILE B O 1
ATOM 2450 N N . HIS B 1 103 ? -16.859 4.254 6.773 1 98.69 103 HIS B N 1
ATOM 2451 C CA . HIS B 1 103 ? -17.141 3.072 5.965 1 98.69 103 HIS B CA 1
ATOM 2452 C C . HIS B 1 103 ? -18.609 2.686 6.051 1 98.69 103 HIS B C 1
ATOM 2454 O O . HIS B 1 103 ? -19.219 2.334 5.039 1 98.69 103 HIS B O 1
ATOM 2460 N N . ARG B 1 104 ? -19.188 2.773 7.199 1 97.94 104 ARG B N 1
ATOM 2461 C CA . ARG B 1 104 ? -20.578 2.393 7.418 1 97.94 104 ARG B CA 1
ATOM 2462 C C . ARG B 1 104 ? -21.531 3.352 6.703 1 97.94 104 ARG B C 1
ATOM 2464 O O . ARG B 1 104 ? -22.656 2.986 6.371 1 97.94 104 ARG B O 1
ATOM 2471 N N . LYS B 1 105 ? -21.062 4.547 6.473 1 97.88 105 LYS B N 1
ATOM 2472 C CA . LYS B 1 105 ? -21.844 5.516 5.711 1 97.88 105 LYS B CA 1
ATOM 2473 C C . LYS B 1 105 ? -21.922 5.125 4.238 1 97.88 105 LYS B C 1
ATOM 2475 O O . LYS B 1 105 ? -22.672 5.727 3.465 1 97.88 105 LYS B O 1
ATOM 2480 N N . GLY B 1 106 ? -21.078 4.168 3.838 1 97.56 106 GLY B N 1
ATOM 2481 C CA . GLY B 1 106 ? -21.141 3.672 2.471 1 97.56 106 GLY B CA 1
ATOM 2482 C C . GLY B 1 106 ? -19.875 3.977 1.679 1 97.56 106 GLY B C 1
ATOM 2483 O O . GLY B 1 106 ? -19.828 3.736 0.471 1 97.56 106 GLY B O 1
ATOM 2484 N N . TYR B 1 107 ? -18.844 4.523 2.314 1 98.31 107 TYR B N 1
ATOM 2485 C CA . TYR B 1 107 ? -17.625 4.883 1.617 1 98.31 107 TYR B CA 1
ATOM 2486 C C . TYR B 1 107 ? -16.594 3.752 1.69 1 98.31 107 TYR B C 1
ATOM 2488 O O . TYR B 1 107 ? -16.484 3.082 2.719 1 98.31 107 TYR B O 1
ATOM 2496 N N . ARG B 1 108 ? -15.922 3.553 0.585 1 98.5 108 ARG B N 1
ATOM 2497 C CA . ARG B 1 108 ? -14.664 2.814 0.597 1 98.5 108 ARG B CA 1
ATOM 2498 C C . ARG B 1 108 ? -13.539 3.666 1.164 1 98.5 108 ARG B C 1
ATOM 2500 O O . ARG B 1 108 ? -13.438 4.859 0.867 1 98.5 108 ARG B O 1
ATOM 2507 N N . ILE B 1 109 ? -12.68 3.047 2.027 1 98.81 109 ILE B N 1
ATOM 2508 C CA . ILE B 1 109 ? -11.602 3.797 2.654 1 98.81 109 ILE B CA 1
ATOM 2509 C C . ILE B 1 109 ? -10.266 3.387 2.041 1 98.81 109 ILE B C 1
ATOM 2511 O O . ILE B 1 109 ? -9.859 2.223 2.133 1 98.81 109 ILE B O 1
ATOM 2515 N N . SER B 1 110 ? -9.609 4.305 1.438 1 98.81 110 SER B N 1
ATOM 2516 C CA . SER B 1 110 ? -8.242 4.141 0.959 1 98.81 110 SER B CA 1
ATOM 2517 C C . SER B 1 110 ? -7.25 4.891 1.846 1 98.81 110 SER B C 1
ATOM 2519 O O . SER B 1 110 ? -7.371 6.102 2.033 1 98.81 110 SER B O 1
ATOM 2521 N N . ILE B 1 111 ? -6.301 4.188 2.408 1 98.94 111 ILE B N 1
ATOM 2522 C CA . ILE B 1 111 ? -5.184 4.863 3.061 1 98.94 111 ILE B CA 1
ATOM 2523 C C . ILE B 1 111 ? -4.059 5.086 2.053 1 98.94 111 ILE B C 1
ATOM 2525 O O . ILE B 1 111 ? -3.543 4.133 1.466 1 98.94 111 ILE B O 1
ATOM 2529 N N . IL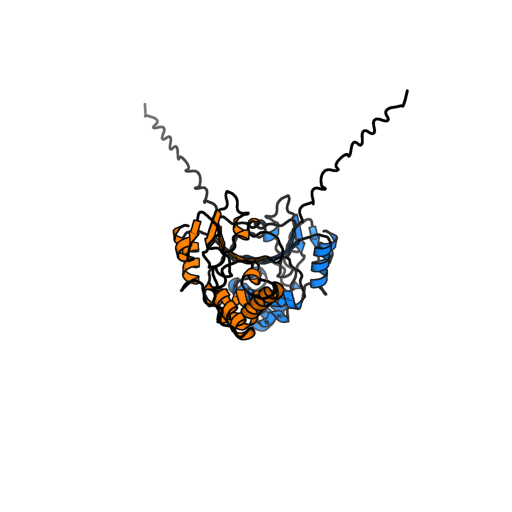E B 1 112 ? -3.695 6.348 1.871 1 98.88 112 ILE B N 1
ATOM 2530 C CA . ILE B 1 112 ? -2.727 6.715 0.845 1 98.88 112 ILE B CA 1
ATOM 2531 C C . ILE B 1 112 ? -1.624 7.574 1.462 1 98.88 112 ILE B C 1
ATOM 2533 O O . ILE B 1 112 ? -1.905 8.547 2.166 1 98.88 112 ILE B O 1
ATOM 2537 N N . THR B 1 113 ? -0.371 7.211 1.245 1 98.81 113 THR B N 1
ATOM 2538 C CA . THR B 1 113 ? 0.732 7.918 1.886 1 98.81 113 THR B CA 1
ATOM 2539 C C . THR B 1 113 ? 1.971 7.91 0.994 1 98.81 113 THR B C 1
ATOM 2541 O O . THR B 1 113 ? 2.137 7.016 0.163 1 98.81 113 THR B O 1
ATOM 2544 N N . LYS B 1 114 ? 2.832 8.852 1.125 1 97.81 114 LYS B N 1
ATOM 2545 C CA . LYS B 1 114 ? 4.109 8.906 0.424 1 97.81 114 LYS B CA 1
ATOM 2546 C C . LYS B 1 114 ? 5.262 8.539 1.354 1 97.81 114 LYS B C 1
ATOM 2548 O O . LYS B 1 114 ? 6.422 8.852 1.072 1 97.81 114 LYS B O 1
ATOM 2553 N N . ARG B 1 115 ? 4.918 7.875 2.424 1 97.56 115 ARG B N 1
ATOM 2554 C CA . ARG B 1 115 ? 5.969 7.383 3.311 1 97.56 115 ARG B CA 1
ATOM 2555 C C . ARG B 1 115 ? 6.91 6.438 2.574 1 97.56 115 ARG B C 1
ATOM 2557 O O . ARG B 1 115 ? 6.484 5.695 1.685 1 97.56 115 ARG B O 1
ATOM 2564 N N . GLU B 1 116 ? 8.117 6.457 3.025 1 96.06 116 GLU B N 1
ATOM 2565 C CA . GLU B 1 116 ? 9.156 5.695 2.338 1 96.06 116 GLU B CA 1
ATOM 2566 C C . GLU B 1 116 ? 9.062 4.211 2.678 1 96.06 116 GLU B C 1
ATOM 2568 O O . GLU B 1 116 ? 8.516 3.836 3.717 1 96.06 116 GLU B O 1
ATOM 2573 N N . ARG B 1 117 ? 9.711 3.48 1.883 1 96.31 117 ARG B N 1
ATOM 2574 C CA . ARG B 1 117 ? 9.633 2.023 1.892 1 96.31 117 ARG B CA 1
ATOM 2575 C C . ARG B 1 117 ? 10.062 1.461 3.242 1 96.31 117 ARG B C 1
ATOM 2577 O O . ARG B 1 117 ? 9.398 0.58 3.795 1 96.31 117 ARG B O 1
ATOM 2584 N N . PRO B 1 118 ? 11.125 1.954 3.865 1 95.75 118 PRO B N 1
ATOM 2585 C CA . PRO B 1 118 ? 11.578 1.34 5.117 1 95.75 118 PRO B CA 1
ATOM 2586 C C . PRO B 1 118 ? 10.578 1.528 6.258 1 95.75 118 PRO B C 1
ATOM 2588 O O . PRO B 1 118 ? 10.688 0.862 7.293 1 95.75 118 PRO B O 1
ATOM 2591 N N . THR B 1 119 ? 9.625 2.361 6.059 1 98.19 119 THR B N 1
ATOM 2592 C CA . THR B 1 119 ? 8.711 2.652 7.156 1 98.19 119 THR B CA 1
ATOM 2593 C C . THR B 1 119 ? 7.441 1.809 7.043 1 98.19 119 THR B C 1
ATOM 2595 O O . THR B 1 119 ? 6.629 1.771 7.969 1 98.19 119 THR B O 1
ATOM 2598 N N . VAL B 1 120 ? 7.266 1.065 6 1 98.69 120 VAL B N 1
ATOM 2599 C CA . VAL B 1 120 ? 6.023 0.376 5.668 1 98.69 120 VAL B CA 1
ATOM 2600 C C . VAL B 1 120 ? 5.621 -0.549 6.812 1 98.69 120 VAL B C 1
ATOM 2602 O O . VAL B 1 120 ? 4.48 -0.506 7.281 1 98.69 120 VAL B O 1
ATOM 2605 N N . PRO B 1 121 ? 6.551 -1.363 7.375 1 98.5 121 PRO B N 1
ATOM 2606 C CA . PRO B 1 121 ? 6.113 -2.256 8.453 1 98.5 121 PRO B CA 1
ATOM 2607 C C . PRO B 1 121 ? 5.582 -1.5 9.664 1 98.5 121 PRO B C 1
ATOM 2609 O O . PRO B 1 121 ? 4.602 -1.927 10.281 1 98.5 121 PRO B O 1
ATOM 2612 N N . TYR B 1 122 ? 6.148 -0.383 9.906 1 98.69 122 TYR B N 1
ATOM 2613 C CA . TYR B 1 122 ? 5.82 0.356 11.117 1 98.69 122 TYR B CA 1
ATOM 2614 C C . TYR B 1 122 ? 4.52 1.136 10.945 1 98.69 122 TYR B C 1
ATOM 2616 O O . TYR B 1 122 ? 3.725 1.239 11.883 1 98.69 122 TYR B O 1
ATOM 2624 N N . VAL B 1 123 ? 4.363 1.628 9.727 1 98.88 123 VAL B N 1
ATOM 2625 C CA . VAL B 1 123 ? 3.086 2.266 9.43 1 98.88 123 VAL B CA 1
ATOM 2626 C C . VAL B 1 123 ? 1.96 1.238 9.539 1 98.88 123 VAL B C 1
ATOM 2628 O O . VAL B 1 123 ? 0.918 1.509 10.141 1 98.88 123 VAL B O 1
ATOM 2631 N N . ALA B 1 124 ? 2.158 0.076 8.961 1 98.75 124 ALA B N 1
ATOM 2632 C CA . ALA B 1 124 ? 1.157 -0.986 9.008 1 98.75 124 ALA B CA 1
ATOM 2633 C C . ALA B 1 124 ? 0.84 -1.374 10.453 1 98.75 124 ALA B C 1
ATOM 2635 O O . ALA B 1 124 ? -0.327 -1.522 10.82 1 98.75 124 ALA B O 1
ATOM 2636 N N . MET B 1 125 ? 1.826 -1.508 11.234 1 98.5 125 MET B N 1
ATOM 2637 C CA . MET B 1 125 ? 1.635 -1.879 12.633 1 98.5 125 MET B CA 1
ATOM 2638 C C . MET B 1 125 ? 0.899 -0.78 13.391 1 98.5 125 MET B C 1
ATOM 2640 O O . MET B 1 125 ? 0.051 -1.065 14.242 1 98.5 125 MET B O 1
ATOM 2644 N N . TRP B 1 126 ? 1.238 0.472 13.102 1 98.88 126 TRP B N 1
ATOM 2645 C CA . TRP B 1 126 ? 0.554 1.596 13.734 1 98.88 126 TRP B CA 1
ATOM 2646 C C . TRP B 1 126 ? -0.931 1.592 13.391 1 98.88 126 TRP B C 1
ATOM 2648 O O . TRP B 1 126 ? -1.778 1.81 14.258 1 98.88 126 TRP B O 1
ATOM 2658 N N . LEU B 1 127 ? -1.237 1.345 12.117 1 98.88 127 LEU B N 1
ATOM 2659 C CA . LEU B 1 127 ? -2.625 1.285 11.672 1 98.88 127 LEU B CA 1
ATOM 2660 C C . LEU B 1 127 ? -3.387 0.193 12.414 1 98.88 127 LEU B C 1
ATOM 2662 O O . LEU B 1 127 ? -4.543 0.385 12.797 1 98.88 127 LEU B O 1
ATOM 2666 N N . ASP B 1 128 ? -2.75 -0.914 12.656 1 97.88 128 ASP B N 1
ATOM 2667 C CA . ASP B 1 128 ? -3.371 -2.014 13.391 1 97.88 128 ASP B CA 1
ATOM 2668 C C . ASP B 1 128 ? -3.553 -1.657 14.867 1 97.88 128 ASP B C 1
ATOM 2670 O O . ASP B 1 128 ? -4.605 -1.922 15.445 1 97.88 128 ASP B O 1
ATOM 2674 N N . LEU B 1 129 ? -2.518 -1.08 15.422 1 98.19 129 LEU B N 1
ATOM 2675 C CA . LEU B 1 129 ? -2.547 -0.697 16.828 1 98.19 129 LEU B CA 1
ATOM 2676 C C . LEU B 1 129 ? -3.746 0.198 17.125 1 98.19 129 LEU B C 1
ATOM 2678 O O . LEU B 1 129 ? -4.391 0.059 18.172 1 98.19 129 LEU B O 1
ATOM 2682 N N . HIS B 1 130 ? -4.043 1.054 16.188 1 98.75 130 HIS B N 1
ATOM 2683 C CA . HIS B 1 130 ? -5.102 2.031 16.406 1 98.75 130 HIS B CA 1
ATOM 2684 C C . HIS B 1 130 ? -6.387 1.617 15.703 1 98.75 130 HIS B C 1
ATOM 2686 O O . HIS B 1 130 ? -7.32 2.418 15.586 1 98.75 130 HIS B O 1
ATOM 2692 N N . ARG B 1 131 ? -6.426 0.381 15.164 1 98.31 131 ARG B N 1
ATOM 2693 C CA . ARG B 1 131 ? -7.602 -0.265 14.586 1 98.31 131 ARG B CA 1
ATOM 2694 C C . ARG B 1 131 ? -8.188 0.572 13.453 1 98.31 131 ARG B C 1
ATOM 2696 O O . ARG B 1 131 ? -9.406 0.72 13.352 1 98.31 131 ARG B O 1
ATOM 2703 N N . VAL B 1 132 ? -7.301 1.208 12.695 1 98.88 132 VAL B N 1
ATOM 2704 C CA . VAL B 1 132 ? -7.758 1.988 11.547 1 98.88 132 VAL B CA 1
ATOM 2705 C C . VAL B 1 132 ? -8.367 1.06 10.5 1 98.88 132 VAL B C 1
ATOM 2707 O O . VAL B 1 132 ? -7.738 0.078 10.094 1 98.88 132 VAL B O 1
ATOM 2710 N N . TYR B 1 133 ? -9.594 1.323 10.117 1 98.75 133 TYR B N 1
ATOM 2711 C CA . TYR B 1 133 ? -10.234 0.546 9.062 1 98.75 133 TYR B CA 1
ATOM 2712 C C . TYR B 1 133 ? -9.773 1.013 7.688 1 98.75 133 TYR B C 1
ATOM 2714 O O . TYR B 1 133 ? -9.633 2.215 7.445 1 98.75 133 TYR B O 1
ATOM 2722 N N . ALA B 1 134 ? -9.539 0.116 6.812 1 98.81 134 ALA B N 1
ATOM 2723 C CA . ALA B 1 134 ? -9.133 0.438 5.445 1 98.81 134 ALA B CA 1
ATOM 2724 C C . ALA B 1 134 ? -9.555 -0.665 4.477 1 98.81 134 ALA B C 1
ATOM 2726 O O . ALA B 1 134 ? -9.492 -1.85 4.812 1 98.81 134 ALA B O 1
ATOM 2727 N N . ASP B 1 135 ? -9.891 -0.243 3.303 1 98.62 135 ASP B N 1
ATOM 2728 C CA . ASP B 1 135 ? -10.172 -1.184 2.223 1 98.62 135 ASP B CA 1
ATOM 2729 C C . ASP B 1 135 ? -8.961 -1.367 1.317 1 98.62 135 ASP B C 1
ATOM 2731 O O . ASP B 1 135 ? -8.898 -2.316 0.534 1 98.62 135 ASP B O 1
ATOM 2735 N N . GLU B 1 136 ? -8.047 -0.456 1.409 1 98.75 136 GLU B N 1
ATOM 2736 C CA . GLU B 1 136 ? -6.766 -0.575 0.72 1 98.75 136 GLU B CA 1
ATOM 2737 C C . GLU B 1 136 ? -5.699 0.289 1.386 1 98.75 136 GLU B C 1
ATOM 2739 O O . GLU B 1 136 ? -6.02 1.212 2.137 1 98.75 136 GLU B O 1
ATOM 2744 N N . LEU B 1 137 ? -4.477 -0.027 1.182 1 98.94 137 LEU B N 1
ATOM 2745 C CA . LEU B 1 137 ? -3.299 0.685 1.661 1 98.94 137 LEU B CA 1
ATOM 2746 C C . LEU B 1 137 ? -2.301 0.908 0.529 1 98.94 137 LEU B C 1
ATOM 2748 O O . LEU B 1 137 ? -1.821 -0.051 -0.08 1 98.94 137 LEU B O 1
ATOM 2752 N N . LEU B 1 138 ? -2.01 2.191 0.263 1 98.88 138 LEU B N 1
ATOM 2753 C CA . LEU B 1 138 ? -1.188 2.566 -0.883 1 98.88 138 LEU B CA 1
ATOM 2754 C C . LEU B 1 138 ? -0.002 3.42 -0.445 1 98.88 138 LEU B C 1
ATOM 2756 O O . LEU B 1 138 ? -0.182 4.461 0.188 1 98.88 138 LEU B O 1
ATOM 2760 N N . PHE B 1 139 ? 1.182 2.938 -0.729 1 98.88 139 PHE B N 1
ATOM 2761 C CA . PHE B 1 139 ? 2.416 3.699 -0.583 1 98.88 139 PHE B CA 1
ATOM 2762 C C . PHE B 1 139 ? 2.934 4.156 -1.942 1 98.88 139 PHE B C 1
ATOM 2764 O O . PHE B 1 139 ? 3.139 3.34 -2.842 1 98.88 139 PHE B O 1
ATOM 2771 N N . ILE B 1 140 ? 3.133 5.43 -2.096 1 98.56 140 ILE B N 1
ATOM 2772 C CA . ILE B 1 140 ? 3.684 6.008 -3.316 1 98.56 140 ILE B CA 1
ATOM 2773 C C . ILE B 1 140 ? 5.117 6.477 -3.064 1 98.56 140 ILE B C 1
ATOM 2775 O O . ILE B 1 140 ? 5.355 7.328 -2.205 1 98.56 140 ILE B O 1
ATOM 2779 N N . TYR B 1 141 ? 6.074 5.969 -3.869 1 98.06 141 TYR B N 1
ATOM 2780 C CA . TYR B 1 141 ? 7.48 6.223 -3.57 1 98.06 141 TYR B CA 1
ATOM 2781 C C . TYR B 1 141 ? 8.062 7.25 -4.535 1 98.06 141 TYR B C 1
ATOM 2783 O O . TYR B 1 141 ? 9.172 7.75 -4.32 1 98.06 141 TYR B O 1
ATOM 2791 N N . ASP B 1 142 ? 7.273 7.523 -5.574 1 96.69 142 ASP B N 1
ATOM 2792 C CA . ASP B 1 142 ? 7.797 8.43 -6.586 1 96.69 142 ASP B CA 1
ATOM 2793 C C . ASP B 1 142 ? 7.004 9.734 -6.617 1 96.69 142 ASP B C 1
ATOM 2795 O O . ASP B 1 142 ? 6.332 10.086 -5.641 1 96.69 142 ASP B O 1
ATOM 2799 N N . SER B 1 143 ? 7.145 10.523 -7.668 1 94.5 143 SER B N 1
ATOM 2800 C CA . SER B 1 143 ? 6.613 11.883 -7.707 1 94.5 143 SER B CA 1
ATOM 2801 C C . SER B 1 143 ? 5.172 11.906 -8.195 1 94.5 143 SER B C 1
ATOM 2803 O O . SER B 1 143 ? 4.551 12.969 -8.281 1 94.5 143 SER B O 1
ATOM 2805 N N . VAL B 1 144 ? 4.602 10.758 -8.492 1 94.81 144 VAL B N 1
ATOM 2806 C CA . VAL B 1 144 ? 3.215 10.719 -8.945 1 94.81 144 VAL B CA 1
ATOM 2807 C C . VAL B 1 144 ? 2.307 11.328 -7.879 1 94.81 144 VAL B C 1
ATOM 2809 O O . VAL B 1 144 ? 2.396 10.977 -6.703 1 94.81 144 VAL B O 1
ATOM 2812 N N . PRO B 1 145 ? 1.499 12.289 -8.297 1 96.44 145 PRO B N 1
ATOM 2813 C CA . PRO B 1 145 ? 0.619 12.914 -7.309 1 96.44 145 PRO B CA 1
ATOM 2814 C C . PRO B 1 145 ? -0.477 11.977 -6.812 1 96.44 145 PRO B C 1
ATOM 2816 O O . PRO B 1 145 ? -0.981 11.148 -7.582 1 96.44 145 PRO B O 1
ATOM 2819 N N . LYS B 1 146 ? -0.887 12.141 -5.559 1 97.81 146 LYS B N 1
ATOM 2820 C CA . LYS B 1 146 ? -2.008 11.375 -5.027 1 97.81 146 LYS B CA 1
ATOM 2821 C C . LYS B 1 146 ? -3.252 11.539 -5.898 1 97.81 146 LYS B C 1
ATOM 2823 O O . LYS B 1 146 ? -4.051 10.617 -6.031 1 97.81 146 LYS B O 1
ATOM 28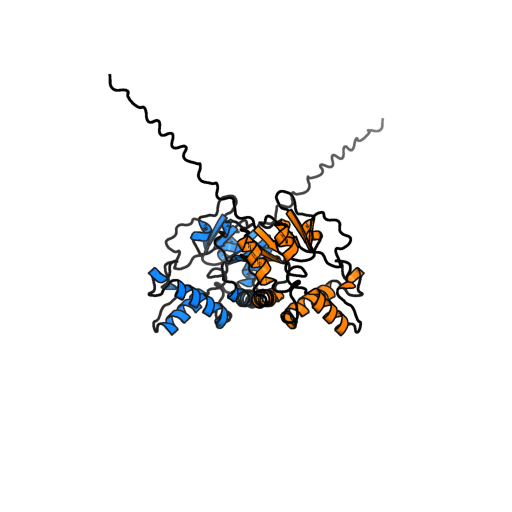28 N N . ALA B 1 147 ? -3.344 12.641 -6.523 1 97.06 147 ALA B N 1
ATOM 2829 C CA . ALA B 1 147 ? -4.504 12.969 -7.348 1 97.06 147 ALA B CA 1
ATOM 2830 C C . ALA B 1 147 ? -4.652 11.977 -8.5 1 97.06 147 ALA B C 1
ATOM 2832 O O . ALA B 1 147 ? -5.734 11.852 -9.086 1 97.06 147 ALA B O 1
ATOM 2833 N N . SER B 1 148 ? -3.611 11.242 -8.836 1 94.38 148 SER B N 1
ATOM 2834 C CA . SER B 1 148 ? -3.607 10.336 -9.977 1 94.38 148 SER B CA 1
ATOM 2835 C C . SER B 1 148 ? -4.27 9.008 -9.641 1 94.38 148 SER B C 1
ATOM 2837 O O . SER B 1 148 ? -4.547 8.195 -10.523 1 94.38 148 SER B O 1
ATOM 2839 N N . TYR B 1 149 ? -4.574 8.75 -8.422 1 96.06 149 TYR B N 1
ATOM 2840 C CA . TYR B 1 149 ? -5.129 7.477 -7.988 1 96.06 149 TYR B CA 1
ATOM 2841 C C . TYR B 1 149 ? -6.648 7.555 -7.887 1 96.06 149 TYR B C 1
ATOM 2843 O O . TYR B 1 149 ? -7.223 8.641 -7.844 1 96.06 149 TYR B O 1
ATOM 2851 N N . PRO B 1 150 ? -7.285 6.398 -7.914 1 94.88 150 PRO B N 1
ATOM 2852 C CA . PRO B 1 150 ? -8.75 6.426 -7.875 1 94.88 150 PRO B CA 1
ATOM 2853 C C . PRO B 1 150 ? -9.297 6.723 -6.48 1 94.88 150 PRO B C 1
ATOM 2855 O O . PRO B 1 150 ? -9.078 5.941 -5.551 1 94.88 150 PRO B O 1
ATOM 2858 N N . PHE B 1 151 ? -10.039 7.844 -6.352 1 97.5 151 PHE B N 1
ATOM 2859 C CA . PHE B 1 151 ? -10.82 8.219 -5.18 1 97.5 151 PHE B CA 1
ATOM 2860 C C . PHE B 1 151 ? -11.805 9.336 -5.527 1 97.5 151 PHE B C 1
ATOM 2862 O O . PHE B 1 151 ? -11.742 9.914 -6.613 1 97.5 151 PHE B O 1
ATOM 2869 N N . ASP B 1 152 ? -12.711 9.555 -4.633 1 98.25 152 ASP B N 1
ATOM 2870 C CA . ASP B 1 152 ? -13.688 10.625 -4.82 1 98.25 152 ASP B CA 1
ATOM 2871 C C . ASP B 1 152 ? -13.352 11.836 -3.941 1 98.25 152 ASP B C 1
ATOM 2873 O O . ASP B 1 152 ? -13.523 12.977 -4.363 1 98.25 152 ASP B O 1
ATOM 2877 N N . VAL B 1 153 ? -12.844 11.602 -2.729 1 98.69 153 VAL B N 1
ATOM 2878 C CA . VAL B 1 153 ? -12.492 12.656 -1.782 1 98.69 153 VAL B CA 1
ATOM 2879 C C . VAL B 1 153 ? -11.133 12.352 -1.149 1 98.69 153 VAL B C 1
ATOM 2881 O O . VAL B 1 153 ? -10.898 11.227 -0.691 1 98.69 153 VAL B O 1
ATOM 2884 N N . LEU B 1 154 ? -10.281 13.32 -1.139 1 98.88 154 LEU B N 1
ATOM 2885 C CA . LEU B 1 154 ? -9 13.211 -0.451 1 98.88 154 LEU B CA 1
ATOM 2886 C C . LEU B 1 154 ? -8.992 14.047 0.825 1 98.88 154 LEU B C 1
ATOM 2888 O O . LEU B 1 154 ? -9.406 15.211 0.813 1 98.88 154 LEU B O 1
ATOM 2892 N N . ILE B 1 155 ? -8.57 13.461 1.925 1 98.94 155 ILE B N 1
ATOM 2893 C CA . ILE B 1 155 ? -8.289 14.18 3.166 1 98.94 155 ILE B CA 1
ATOM 2894 C C . ILE B 1 155 ? -6.785 14.227 3.41 1 98.94 155 ILE B C 1
ATOM 2896 O O . ILE B 1 155 ? -6.148 13.188 3.596 1 98.94 155 ILE B O 1
ATOM 2900 N N . ASP B 1 156 ? -6.281 15.414 3.404 1 98.88 156 ASP B N 1
ATOM 2901 C CA . ASP B 1 156 ? -4.832 15.602 3.42 1 98.88 156 ASP B CA 1
ATOM 2902 C C . ASP B 1 156 ? -4.457 16.938 4.047 1 98.88 156 ASP B C 1
ATOM 2904 O O . ASP B 1 156 ? -5.223 17.906 3.979 1 98.88 156 ASP B O 1
ATOM 2908 N N . ASP B 1 157 ? -3.354 16.969 4.645 1 98.81 157 ASP B N 1
ATOM 2909 C CA . ASP B 1 157 ? -2.961 18.219 5.293 1 98.81 157 ASP B CA 1
ATOM 2910 C C . ASP B 1 157 ? -1.981 19 4.426 1 98.81 157 ASP B C 1
ATOM 2912 O O . ASP B 1 157 ? -1.689 20.172 4.711 1 98.81 157 ASP B O 1
ATOM 2916 N N . ALA B 1 158 ? -1.456 18.375 3.381 1 98.19 158 ALA B N 1
ATOM 2917 C CA . ALA B 1 158 ? -0.454 19.031 2.539 1 98.19 158 ALA B CA 1
ATOM 2918 C C . ALA B 1 158 ? -1.108 19.75 1.366 1 98.19 158 ALA B C 1
ATOM 2920 O O . ALA B 1 158 ? -1.683 19.125 0.479 1 98.19 158 ALA B O 1
ATOM 2921 N N . PRO B 1 159 ? -0.993 21.047 1.187 1 96.75 159 PRO B N 1
ATOM 2922 C CA . PRO B 1 159 ? -1.596 21.797 0.085 1 96.75 159 PRO B CA 1
ATOM 2923 C C . PRO B 1 159 ? -1.202 21.25 -1.287 1 96.75 159 PRO B C 1
ATOM 2925 O O . PRO B 1 159 ? -2.035 21.188 -2.195 1 96.75 159 PRO B O 1
ATOM 2928 N N . LYS B 1 160 ? 0.034 20.812 -1.393 1 95.69 160 LYS B N 1
ATOM 2929 C CA . LYS B 1 160 ? 0.534 20.328 -2.678 1 95.69 160 LYS B CA 1
ATOM 2930 C C . LYS B 1 160 ? -0.274 19.125 -3.17 1 95.69 160 LYS B C 1
ATOM 2932 O O . LYS B 1 160 ? -0.37 18.891 -4.375 1 95.69 160 LYS B O 1
ATOM 2937 N N . ASN B 1 161 ? -0.881 18.375 -2.271 1 97.38 161 ASN B N 1
ATOM 2938 C CA . ASN B 1 161 ? -1.665 17.203 -2.652 1 97.38 161 ASN B CA 1
ATOM 2939 C C . ASN B 1 161 ? -3.086 17.594 -3.057 1 97.38 161 ASN B C 1
ATOM 2941 O O . ASN B 1 161 ? -3.799 16.797 -3.668 1 97.38 161 ASN B O 1
ATOM 2945 N N . LEU B 1 162 ? -3.488 18.797 -2.705 1 97.31 162 LEU B N 1
ATOM 2946 C CA . LEU B 1 162 ? -4.863 19.219 -2.943 1 97.31 162 LEU B CA 1
ATOM 2947 C C . LEU B 1 162 ? -4.969 20.031 -4.23 1 97.31 162 LEU B C 1
ATOM 2949 O O . LEU B 1 162 ? -5.992 19.984 -4.918 1 97.31 162 LEU B O 1
ATOM 2953 N N . VAL B 1 163 ? -3.953 20.719 -4.574 1 94.94 163 VAL B N 1
ATOM 2954 C CA . VAL B 1 163 ? -4 21.703 -5.645 1 94.94 163 VAL B CA 1
ATOM 2955 C C . VAL B 1 163 ? -4.238 21 -6.98 1 94.94 163 VAL B C 1
ATOM 2957 O O . VAL B 1 163 ? -4.785 21.609 -7.91 1 94.94 163 VAL B O 1
ATOM 2960 N N . ASP B 1 164 ? -3.879 19.734 -7.098 1 91.56 164 ASP B N 1
ATOM 2961 C CA . ASP B 1 164 ? -4.027 18.984 -8.344 1 91.56 164 ASP B CA 1
ATOM 2962 C C . ASP B 1 164 ? -5.383 18.281 -8.414 1 91.56 164 ASP B C 1
ATOM 2964 O O . ASP B 1 164 ? -5.699 17.625 -9.406 1 91.56 164 ASP B O 1
ATOM 2968 N N . ILE B 1 165 ? -6.172 18.438 -7.398 1 95.94 165 ILE B N 1
ATOM 2969 C CA . ILE B 1 165 ? -7.465 17.766 -7.359 1 95.94 165 ILE B CA 1
ATOM 2970 C C . ILE B 1 165 ? -8.492 18.562 -8.164 1 95.94 165 ILE B C 1
ATOM 2972 O O . ILE B 1 165 ? -8.695 19.75 -7.91 1 95.94 165 ILE B O 1
ATOM 2976 N N . THR B 1 166 ? -9.102 17.906 -9.148 1 93.69 166 THR B N 1
ATOM 2977 C CA . THR B 1 166 ? -10.109 18.562 -9.977 1 93.69 166 THR B CA 1
ATOM 2978 C C . THR B 1 166 ? -11.406 17.766 -9.984 1 93.69 166 THR B C 1
ATOM 2980 O O . THR B 1 166 ? -11.398 16.547 -9.742 1 93.69 166 THR B O 1
ATOM 2983 N N . ALA B 1 167 ? -12.453 18.469 -10.336 1 93.69 167 ALA B N 1
ATOM 2984 C CA . ALA B 1 167 ? -13.742 17.797 -10.477 1 93.69 167 ALA B CA 1
ATOM 2985 C C . ALA B 1 167 ? -13.656 16.656 -11.469 1 93.69 167 ALA B C 1
ATOM 2987 O O . ALA B 1 167 ? -12.969 16.75 -12.484 1 93.69 167 ALA B O 1
ATOM 2988 N N . PRO B 1 168 ? -14.281 15.508 -11.062 1 96.06 168 PRO B N 1
ATOM 2989 C CA . PRO B 1 168 ? -15.312 15.352 -10.039 1 96.06 168 PRO B CA 1
ATOM 2990 C C . PRO B 1 168 ? -14.742 14.992 -8.672 1 96.06 168 PRO B C 1
ATOM 2992 O O . PRO B 1 168 ? -15.484 14.844 -7.699 1 96.06 168 PRO B O 1
ATOM 2995 N N . LYS B 1 169 ? -13.453 14.906 -8.516 1 97.69 169 LYS B N 1
ATOM 2996 C CA . LYS B 1 169 ? -12.836 14.664 -7.211 1 97.69 169 LYS B CA 1
ATOM 2997 C C . LYS B 1 169 ? -12.898 15.906 -6.328 1 97.69 169 LYS B C 1
ATOM 2999 O O . LYS B 1 169 ? -13 17.031 -6.832 1 97.69 169 LYS B O 1
ATOM 3004 N N . SER B 1 170 ? -12.875 15.68 -5.074 1 98 170 SER B N 1
ATOM 3005 C CA . SER B 1 170 ? -12.82 16.781 -4.117 1 98 170 SER B CA 1
ATOM 3006 C C . SER B 1 170 ? -11.789 16.516 -3.025 1 98 170 SER B C 1
ATOM 3008 O O . SER B 1 170 ? -11.219 15.422 -2.955 1 98 170 SER B O 1
ATOM 3010 N N . ALA B 1 171 ? -11.5 17.562 -2.27 1 98.5 171 ALA B N 1
ATOM 3011 C CA . ALA B 1 171 ? -10.492 17.422 -1.224 1 98.5 171 ALA B CA 1
ATOM 3012 C C . ALA B 1 171 ? -10.875 18.219 0.021 1 98.5 171 ALA B C 1
ATOM 3014 O O . ALA B 1 171 ? -11.492 19.281 -0.079 1 98.5 171 ALA B O 1
ATOM 3015 N N . ILE B 1 172 ? -10.539 17.672 1.159 1 98.81 172 ILE B N 1
ATOM 3016 C CA . ILE B 1 172 ? -10.68 18.297 2.473 1 98.81 172 ILE B CA 1
ATOM 3017 C C . ILE B 1 172 ? -9.297 18.547 3.074 1 98.81 172 ILE B C 1
ATOM 3019 O O . ILE B 1 172 ? -8.492 17.625 3.211 1 98.81 172 ILE B O 1
ATOM 3023 N N . LEU B 1 173 ? -9.078 19.797 3.35 1 98.88 173 LEU B N 1
ATOM 3024 C CA . LEU B 1 173 ? -7.801 20.125 3.963 1 98.88 173 LEU B CA 1
ATOM 3025 C C . LEU B 1 173 ? -7.844 19.906 5.473 1 98.88 173 LEU B C 1
ATOM 3027 O O . LEU B 1 173 ? -8.695 20.484 6.164 1 98.88 173 LEU B O 1
ATOM 3031 N N . PHE B 1 174 ? -6.957 19.031 5.969 1 98.94 174 PHE B N 1
ATOM 3032 C CA . PHE B 1 174 ? -6.809 18.797 7.402 1 98.94 174 PHE B CA 1
ATOM 3033 C C . PHE B 1 174 ? -5.922 19.859 8.031 1 98.94 174 PHE B C 1
ATOM 3035 O O . PHE B 1 174 ? -4.75 20 7.672 1 98.94 174 PHE B O 1
ATOM 3042 N N . ASN B 1 175 ? -6.438 20.578 8.938 1 98.81 175 ASN B N 1
ATOM 3043 C CA . ASN B 1 175 ? -5.73 21.719 9.516 1 98.81 175 ASN B CA 1
ATOM 3044 C C . ASN B 1 175 ? -4.523 21.281 10.328 1 98.81 175 ASN B C 1
ATOM 3046 O O . ASN B 1 175 ? -4.625 20.359 11.148 1 98.81 175 ASN B O 1
ATOM 3050 N N . GLN B 1 176 ? -3.459 21.922 10.07 1 98.81 176 GLN B N 1
ATOM 3051 C CA . GLN B 1 176 ? -2.209 21.828 10.82 1 98.81 176 GLN B CA 1
ATOM 3052 C C . GLN B 1 176 ? -1.503 23.188 10.875 1 98.81 176 GLN B C 1
ATOM 3054 O O . GLN B 1 176 ? -1.834 24.094 10.117 1 98.81 176 GLN B O 1
ATOM 3059 N N . PRO B 1 177 ? -0.538 23.359 11.797 1 98.62 177 PRO B N 1
ATOM 3060 C CA . PRO B 1 177 ? 0.146 24.641 11.898 1 98.62 177 PRO B CA 1
ATOM 3061 C C . PRO B 1 177 ? 0.784 25.078 10.586 1 98.62 177 PRO B C 1
ATOM 3063 O O . PRO B 1 177 ? 0.872 26.281 10.305 1 98.62 177 PRO B O 1
ATOM 3066 N N . TRP B 1 178 ? 1.157 24.219 9.695 1 98.62 178 TRP B N 1
ATOM 3067 C CA . TRP B 1 178 ? 1.969 24.531 8.523 1 98.62 178 TRP B CA 1
ATOM 3068 C C . TRP B 1 178 ? 1.088 24.859 7.32 1 98.62 178 TRP B C 1
ATOM 3070 O O . TRP B 1 178 ? 1.592 25.188 6.246 1 98.62 178 TRP B O 1
ATOM 3080 N N . ASN B 1 179 ? -0.269 24.734 7.48 1 98.44 179 ASN B N 1
ATOM 3081 C CA . ASN B 1 179 ? -1.104 25.062 6.324 1 98.44 179 ASN B CA 1
ATOM 3082 C C . ASN B 1 179 ? -2.143 26.125 6.664 1 98.44 179 ASN B C 1
ATOM 3084 O O . ASN B 1 179 ? -3.141 26.266 5.957 1 98.44 179 ASN B O 1
ATOM 3088 N N . LYS B 1 180 ? -1.903 26.828 7.785 1 97.31 180 LYS B N 1
ATOM 3089 C CA . LYS B 1 180 ? -2.844 27.828 8.273 1 97.31 180 LYS B CA 1
ATOM 3090 C C . LYS B 1 180 ? -3.096 28.906 7.23 1 97.31 180 LYS B C 1
ATOM 3092 O O . LYS B 1 180 ? -4.227 29.359 7.062 1 97.31 180 LYS B O 1
ATOM 3097 N N . ASP B 1 181 ? -2.082 29.266 6.477 1 95.81 181 ASP B N 1
ATOM 3098 C CA . ASP B 1 181 ? -2.184 30.391 5.555 1 95.81 181 ASP B CA 1
ATOM 3099 C C . ASP B 1 181 ? -2.635 29.938 4.172 1 95.81 181 ASP B C 1
ATOM 3101 O O . ASP B 1 181 ? -2.797 30.75 3.262 1 95.81 181 ASP B O 1
ATOM 3105 N N . PHE B 1 182 ? -2.77 28.672 3.959 1 97.62 182 PHE B N 1
ATOM 3106 C CA . PHE B 1 182 ? -3.238 28.156 2.678 1 97.62 182 PHE B CA 1
ATOM 3107 C C . PHE B 1 182 ? -4.758 28.234 2.584 1 97.62 182 PHE B C 1
ATOM 3109 O O . PHE B 1 182 ? -5.465 27.656 3.408 1 97.62 182 PHE B O 1
ATOM 3116 N N . GLU B 1 183 ? -5.258 28.938 1.634 1 97.25 183 GLU B N 1
ATOM 3117 C CA . GLU B 1 183 ? -6.699 29.094 1.476 1 97.25 183 GLU B CA 1
ATOM 3118 C C . GLU B 1 183 ? -7.309 27.906 0.746 1 97.25 183 GLU B C 1
ATOM 3120 O O . GLU B 1 183 ? -6.891 27.578 -0.366 1 97.25 183 GLU B O 1
ATOM 3125 N N . TRP B 1 184 ? -8.164 27.297 1.361 1 97.31 184 TRP B N 1
ATOM 3126 C CA . TRP B 1 184 ? -8.93 26.172 0.818 1 97.31 184 TRP B CA 1
ATOM 3127 C C . TRP B 1 184 ? -10.359 26.188 1.345 1 97.31 184 TRP B C 1
ATOM 3129 O O . TRP B 1 184 ? -10.594 26.453 2.527 1 97.31 184 TRP B O 1
ATOM 3139 N N . PRO B 1 185 ? -11.289 25.906 0.513 1 96.44 185 PRO B N 1
ATOM 3140 C CA . PRO B 1 185 ? -12.688 26.156 0.883 1 96.44 185 PRO B CA 1
ATOM 3141 C C . PRO B 1 185 ? -13.188 25.203 1.959 1 96.44 185 PRO B C 1
ATOM 3143 O O . PRO B 1 185 ? -14.055 25.562 2.76 1 96.44 185 PRO B O 1
ATOM 3146 N N . VAL B 1 186 ? -12.734 23.953 1.937 1 98.12 186 VAL B N 1
ATOM 3147 C CA . VAL B 1 186 ? -13.203 22.969 2.9 1 98.12 186 VAL B CA 1
ATOM 3148 C C . VAL B 1 186 ? -12.047 22.5 3.773 1 98.12 186 VAL B C 1
ATOM 3150 O O . VAL B 1 186 ? -11.102 21.859 3.285 1 98.12 186 VAL B O 1
ATOM 3153 N N . ARG B 1 187 ? -12.133 22.766 5.051 1 98.5 187 ARG B N 1
ATOM 3154 C CA . ARG B 1 187 ? -11.094 22.422 6.012 1 98.5 187 ARG B CA 1
ATOM 3155 C C . ARG B 1 187 ? -11.688 21.797 7.27 1 98.5 187 ARG B C 1
ATOM 3157 O O . ARG B 1 187 ? -12.852 22.062 7.598 1 98.5 187 ARG B O 1
ATOM 3164 N N . VAL B 1 188 ? -10.93 20.969 7.945 1 98.88 188 VAL B N 1
ATOM 3165 C CA . VAL B 1 188 ? -11.391 20.328 9.172 1 98.88 188 VAL B CA 1
ATOM 3166 C C . VAL B 1 188 ? -10.25 20.281 10.188 1 98.88 188 VAL B C 1
ATOM 3168 O O . VAL B 1 188 ? -9.078 20.391 9.82 1 98.88 188 VAL B O 1
ATOM 3171 N N . ASN B 1 189 ? -10.633 20.094 11.453 1 98.62 189 ASN B N 1
ATOM 3172 C CA . ASN B 1 189 ? -9.656 19.969 12.531 1 98.62 189 ASN B CA 1
ATOM 3173 C C . ASN B 1 189 ? -9.516 18.531 13.008 1 98.62 189 ASN B C 1
ATOM 3175 O O . ASN B 1 189 ? -8.641 18.219 13.812 1 98.62 189 ASN B O 1
ATOM 3179 N N . SER B 1 190 ? -10.406 17.672 12.508 1 98.81 190 SER B N 1
ATOM 3180 C CA . SER B 1 190 ? -10.406 16.266 12.906 1 98.81 190 SER B CA 1
ATOM 3181 C C . SER B 1 190 ? -11.039 15.391 11.836 1 98.81 190 SER B C 1
ATOM 3183 O O . SER B 1 190 ? -11.742 15.891 10.953 1 98.81 190 SER B O 1
ATOM 3185 N N . LEU B 1 191 ? -10.695 14.141 11.875 1 98.88 191 LEU B N 1
ATOM 3186 C CA . LEU B 1 191 ? -11.32 13.203 10.945 1 98.88 191 LEU B CA 1
ATOM 3187 C C . LEU B 1 191 ? -12.82 13.109 11.195 1 98.88 191 LEU B C 1
ATOM 3189 O O . LEU B 1 191 ? -13.602 12.945 10.258 1 98.88 191 LEU B O 1
ATOM 3193 N N . SER B 1 192 ? -13.242 13.297 12.453 1 98.81 192 SER B N 1
ATOM 3194 C CA . SER B 1 192 ? -14.656 13.297 12.805 1 98.81 192 SER B CA 1
ATOM 3195 C C . SER B 1 192 ? -15.398 14.43 12.102 1 98.81 192 SER B C 1
ATOM 3197 O O . SER B 1 192 ? -16.531 14.258 11.648 1 98.81 192 SER B O 1
ATOM 3199 N N . GLU B 1 193 ? -14.766 15.578 12.078 1 98.81 193 GLU B N 1
ATOM 3200 C CA . GLU B 1 193 ? -15.359 16.688 11.344 1 98.81 193 GLU B CA 1
ATOM 3201 C C . GLU B 1 193 ? -15.469 16.375 9.852 1 98.81 193 GLU B C 1
ATOM 3203 O O . GLU B 1 193 ? -16.453 16.734 9.203 1 98.81 193 GLU B O 1
ATOM 3208 N N . ALA B 1 194 ? -14.484 15.703 9.281 1 98.88 194 ALA B N 1
ATOM 3209 C CA . ALA B 1 194 ? -14.547 15.273 7.887 1 98.88 194 ALA B CA 1
ATOM 3210 C C . ALA B 1 194 ? -15.703 14.312 7.656 1 98.88 194 ALA B C 1
ATOM 3212 O O . ALA B 1 194 ? -16.406 14.398 6.645 1 98.88 194 ALA B O 1
ATOM 3213 N N . GLU B 1 195 ? -15.852 13.375 8.562 1 98.69 195 GLU B N 1
ATOM 3214 C CA . GLU B 1 195 ? -16.953 12.414 8.508 1 98.69 195 GLU B CA 1
ATOM 3215 C C . GLU B 1 195 ? -18.297 13.125 8.352 1 98.69 195 GLU B C 1
ATOM 3217 O O . GLU B 1 195 ? -19.141 12.695 7.57 1 98.69 195 GLU B O 1
ATOM 3222 N N . LYS B 1 196 ? -18.469 14.219 9.102 1 98.19 196 LYS B N 1
ATOM 3223 C CA . LYS B 1 196 ? -19.719 14.969 9.078 1 98.19 196 LYS B CA 1
ATOM 3224 C C . LYS B 1 196 ? -19.953 15.602 7.715 1 98.19 196 LYS B C 1
ATOM 3226 O O . LYS B 1 196 ? -21.109 15.773 7.297 1 98.19 196 LYS B O 1
ATOM 3231 N N . LEU B 1 197 ? -18.875 15.953 7.051 1 98.06 197 LEU B N 1
ATOM 3232 C CA . LEU B 1 197 ? -18.984 16.594 5.75 1 98.06 197 LEU B CA 1
ATOM 3233 C C . LEU B 1 197 ? -19.266 15.578 4.652 1 98.06 197 LEU B C 1
ATOM 3235 O O . LEU B 1 197 ? -19.688 15.945 3.553 1 98.06 197 LEU B O 1
ATOM 3239 N N . LEU B 1 198 ? -18.938 14.352 4.906 1 97.06 198 LEU B N 1
ATOM 3240 C CA . LEU B 1 198 ? -19.156 13.266 3.951 1 97.06 198 LEU B CA 1
ATOM 3241 C C . LEU B 1 198 ? -20.594 12.781 4 1 97.06 198 LEU B C 1
ATOM 3243 O O . LEU B 1 198 ? -21.172 12.422 2.971 1 97.06 198 LEU B O 1
#

Foldseek 3Di:
DPPPPPPPPPPPPPDPPPPPPAFAEEEEPDVAFWPLQQVLQVQVCVVVVHRGGQLQQQAPVSCVRDVDDPVVSLVSSLCCLQPVLVVTDTLDALSQVLQVLLVVVRHAYEYEYQRDDSNVVSSVVSCVVSNHDHPYYYHDPDDDAPLPDDGAEYEEQDVVNQVPHDPPHHYEHADGSRCVPPDDDHYDPHSNVVSVVD/DDPPPPPPPPPPPPDPPPPPPAFAEEEEPDVAFWPLQQVLQVQVCVVVVHRGGQLQQQAPPSCVRDVDDPVVSLVSSLCCLQPVLVVTDTLDALSQVLQVLLVVVRHAYEYEYQRDDSNVVSSVVSCVVSNHDHPYYYHDPDDDAPLPDDGAEYEEQDVVNQVPHDPPHHYEHADGSRCVPPDDDHYDPHSNVVSVVD

Secondary structure (DSSP, 8-state):
--------------------PPPEEEE-SBTTTB-HHHHHHHHHHHHHTS---GGG--SSSGGGTSS--HHHHHHHHHHHHHHHGGG--BSSTTHHHHHHHHHHTT-EEEEEE---GGGHHHHHHHHHHTT---SEEEEE-SS--GGGSS-SEEEES-HHHHTT--TT-EEEEEP-GGGTTS--S-EESSHHHHHHH-/--------------------PPPEEEE-SBTTTB-HHHHHHHHHHHHHTS---GGG--SSSGGGTSS--HHHHHHHHHHHHHHHGGG--BSSTTHHHHHHHHHHTT-EEEEEE---GGGHHHHHHHHHHTT---SEEEEE-SS--GGGSS-SEEEES-HHHHTT--TT-EEEEEP-GGGTTS--SSEESSHHHHHHH-

Radius of gyration: 26.13 Å; Cα contacts (8 Å, |Δi|>4): 642; chains: 2; bounding box: 94×83×78 Å